Protein AF-A0A966Q1L2-F1 (afdb_monomer)

Solvent-accessible surface area (backbone atoms only — not comparable to full-atom values): 29100 Å² total; per-residue (Å²): 107,79,85,46,36,61,72,59,39,49,76,54,69,72,53,78,70,77,66,33,98,52,41,50,69,49,42,30,29,96,87,45,86,86,54,74,72,92,52,76,76,55,50,77,76,64,30,34,42,37,38,38,28,48,77,90,39,69,37,38,30,29,32,59,51,54,95,93,44,95,59,87,61,79,42,83,73,47,68,34,39,60,60,30,26,77,72,55,29,17,64,28,56,52,90,63,46,44,67,30,6,46,48,29,17,50,50,35,70,50,48,68,70,71,64,54,45,99,86,68,46,73,42,95,57,50,68,67,45,48,41,55,29,55,74,28,74,48,36,32,31,8,33,59,39,42,53,52,46,51,54,50,49,52,53,52,54,53,53,50,53,52,41,46,76,74,70,51,89,71,61,67,69,60,50,54,51,49,60,34,41,79,57,72,47,48,74,88,40,32,48,60,18,82,85,82,72,41,79,40,58,57,65,50,56,42,79,46,37,42,45,85,76,34,79,44,52,33,46,63,87,63,57,61,58,84,72,59,28,45,79,36,80,93,78,66,31,28,30,40,91,57,46,41,81,51,97,96,41,62,41,52,57,91,80,50,62,70,41,58,16,79,83,77,65,46,80,40,51,49,93,72,31,52,96,52,31,39,61,72,58,47,44,69,77,36,48,69,37,59,66,85,64,63,49,78,85,76,35,69,76,67,70,72,95,70,61,81,70,60,57,35,40,26,45,38,40,34,32,35,36,79,41,54,69,55,33,38,51,48,49,38,64,67,33,57,80,47,42,48,38,22,43,48,95,72,46,88,50,45,38,29,40,36,34,35,49,25,38,71,68,61,49,49,58,53,43,43,60,35,43,77,58,54,51,84,31,56,37,89,55,93,75,34,30,27,33,41,32,34,42,38,88,51,56,49,72,64,24,51,3,34,46,40,21,34,66,13,33,71,92,23,46,68,59,51,29,65,69,19,69,39,73,73,43,90,63,16,32,59,51,65,83,34,38,50,62,37,55,76,76,36,74,77,17,71,67,62,41,20,27,62,19,44,55,50,91,63,31,34,33,38,44,47,28,40,49,63,90,42,45,63,58,42,47,19,48,52,36,45,56,52,49,49,53,57,62,29,38,84,87,67,66,93,61,59,70,75,47,68,41,29,58,70,51,49,54,56,49,40,62,74,42,30,86,84,29,50,52,34,40,59,58,52,73,76,67,129

Radius of gyration: 39.64 Å; Cα contacts (8 Å, |Δi|>4): 897; chains: 1; bounding box: 87×63×110 Å

Foldseek 3Di:
DDQCFQVNCVVVLVDPPPLDPQKDKFFAAPVDRPDGDPDPVCRQPGTFKMFIGGNNHTAFIWGQDDPVPVDRHIGTDDGDLVVCCVVQQFVASDPLDDPSQNRRSVVCVSVPDDQADPVRHGDPCLLVNLLVQLPDSRHLGGSVNFVSVQVVLVVQVVVVVVCVVVPDDDDSVVSVQVVCVVSVNHCVQWFAAPQVRDIGGPHQWDWAQEAPVGIGIHGNPDDCVVVQWDQDPVLRHTYHPQWDDDPNHIDGVVPFDWDQQPPPRDIHGPVCDDVSHHLVVLCVQANAAEPPDDVPVPADADDDPDDQLAKWKKKKWWWAFPDASNQSNLCCVLCPRFWHWYDDPLHDHYTITIGHTDGLVVCLVSVQSCLVCPRPGTHFDPSTWMKMWIFCSNADLQLVQLLQQLQQPPLCQVVLCLLQVHHQDQQAHRHNVSHSCNCVVCVCFPDCSHCWGNNDPGTIMGTRHGHDNHSLSVSLNSLCVSLSSQLSDPPLDPDPSVLSSHVVNSLVSCCVVCVSRVSNVVSCVPPD

Mean predicted aligned error: 11.94 Å

Sequence (528 aa):
MKIFNITEFNKLNNIFRFQHPNIRQTFWTKEEPYWDSETRRDVMRNFGLSTLWYKDERMLQFYTNDEANGYKKLSIYNTNRERAKELGVVISSNYNTNANSIIDGLYHIANPPVYYNKNGSLKKGFWGQLTRRMRSNNVSQSWVTQHMFDEAIKLILTDYTNLITEGHVIDLRRHVSSVLSDLEITTQYYYYDPLTEKYHVQGNGKNVYLGALGRVRIHANTAPENYGYTYNERYQVYLQPHEFYHNHRVYNRNEVNIIECRTCGTEVVDVECVDGVCSSCVDSAYKIHSYSTRVEGMLKFKATKVKPSTVYLGCELEYETINRNRAQVDVGKLLHGHALMKSDGSIRNGFEIVTCPATLDIHLDVFKKFYDNLPPDLKIEKNVGMHVHISRKPLSQLTLGKMAEFLNRLDNKQFIHHIAGRIDNSYARMDSGRTVTFPWKNRNGGDRYNALNLNNQNTVEIRLFATPIDYKTFAMRLQFCQALVDYCQPAQNNLPLKQQTFYGSFINWVRQERYSYPELHSHLKGFN

Secondary structure (DSSP, 8-state):
-----HHHHHHTTT---S-STTEEEEEE-SS-TT-----HHHHHHH--EEEEEETTEEEEEEES--TT-SS---EEEEE-HHHHHHTTSBS--STT--HHHHHHHHHHHHS----B-TTSPBPTTHHHHHHHHHT-TTTTTBHHHHHHHHHHHHHHHHHHHHHHHTT----HHHHHHHHHHHTT--TTTEEEETTTTEEEESSSEEEEEEGGGEEEEEETT--GGGGT-EEETTTTEEE-TTEEEETTEEEETTTS-EEE-TTT--EEEGGGSBTTB-HHHHHHHS-EE-TT--GGGTS-----S--TT---EEEEEEEEESSHHHHHHHHHHHTTTTEEEE--TT-SSEEEEEEPPB-HHHHHHHHHHHHHT--TTEE--TT-EEEEEEESTT--HHHHHHHHHHHH-GGGHHHHHHHHTS---TTSB--TT--TTHHHH-TT-S-SSBSEE---SSEEEEEEEEPPSSHHHHHHHHHHHHHHHHHHSTTS--S-HHHHT-HHHHHHHHHHTTTTSHHHHHHHTT--

Nearest PDB structures (foldseek):
  2pmh-assembly1_A  TM=5.362E-01  e=1.244E+00  Sulfurisphaera tokodaii str. 7
  2efo-assembly1_A  TM=5.192E-01  e=2.237E+00  Sulfurisphaera tokodaii str. 7
  2zho-assembly2_D  TM=3.563E-01  e=2.237E+00  Thermus thermophilus
  2b56-assembly1_A  TM=3.125E-01  e=1.907E+00  Trypanosoma brucei

pLDDT: mean 89.43, std 10.48, range [46.59, 98.56]

Structure (mmCIF, N/CA/C/O backbone):
data_AF-A0A966Q1L2-F1
#
_entry.id   AF-A0A966Q1L2-F1
#
loop_
_atom_site.group_PDB
_atom_site.id
_atom_site.type_symbol
_atom_site.label_atom_id
_atom_site.label_alt_id
_atom_site.label_comp_id
_atom_site.label_asym_id
_atom_site.label_entity_id
_atom_site.label_seq_id
_atom_site.pdbx_PDB_ins_code
_atom_site.Cartn_x
_atom_site.Cartn_y
_atom_site.Cartn_z
_atom_site.occupancy
_atom_site.B_iso_or_equiv
_atom_site.auth_seq_id
_atom_site.auth_comp_id
_atom_site.auth_asym_id
_atom_site.auth_atom_id
_atom_site.pdbx_PDB_model_num
ATOM 1 N N . MET A 1 1 ? 35.680 9.271 -37.422 1.00 69.31 1 MET A N 1
ATOM 2 C CA . MET A 1 1 ? 35.101 9.198 -36.061 1.00 69.31 1 MET A CA 1
ATOM 3 C C . MET A 1 1 ? 34.587 10.538 -35.555 1.00 69.31 1 MET A C 1
ATOM 5 O O . MET A 1 1 ? 33.658 10.521 -34.755 1.00 69.31 1 MET A O 1
ATOM 9 N N . LYS A 1 2 ? 35.179 11.678 -35.964 1.00 82.56 2 LYS A N 1
ATOM 10 C CA . LYS A 1 2 ? 34.679 13.004 -35.571 1.00 82.56 2 LYS A CA 1
ATOM 11 C C . LYS A 1 2 ? 33.188 13.123 -35.884 1.00 82.56 2 LYS A C 1
ATOM 13 O O . LYS A 1 2 ? 32.735 12.581 -36.884 1.00 82.56 2 LYS A O 1
ATOM 18 N N . ILE A 1 3 ? 32.471 13.806 -35.005 1.00 90.56 3 ILE A N 1
ATOM 19 C CA . ILE A 1 3 ? 31.060 14.142 -35.178 1.00 90.56 3 ILE A CA 1
ATOM 20 C C . ILE A 1 3 ? 30.906 15.017 -36.425 1.00 90.56 3 ILE A C 1
ATOM 22 O O . ILE A 1 3 ? 31.583 16.043 -36.523 1.00 90.56 3 ILE A O 1
ATOM 26 N N . PHE A 1 4 ? 30.023 14.625 -37.343 1.00 90.75 4 PHE A N 1
ATOM 27 C CA . PHE A 1 4 ? 29.695 15.398 -38.535 1.00 90.75 4 PHE A CA 1
ATOM 28 C C . PHE A 1 4 ? 28.312 16.036 -38.367 1.00 90.75 4 PHE A C 1
ATOM 30 O O . PHE A 1 4 ? 27.281 15.441 -38.653 1.00 90.75 4 PHE A O 1
ATOM 37 N N . ASN A 1 5 ? 28.295 17.250 -37.823 1.00 89.00 5 ASN A N 1
ATOM 38 C CA . ASN A 1 5 ? 27.072 17.997 -37.527 1.00 89.00 5 ASN A CA 1
ATOM 39 C C . ASN A 1 5 ? 26.789 19.064 -38.601 1.00 89.00 5 ASN A C 1
ATOM 41 O O . ASN A 1 5 ? 27.564 19.244 -39.541 1.00 89.00 5 ASN A O 1
ATOM 45 N N . ILE A 1 6 ? 25.704 19.823 -38.432 1.00 86.75 6 ILE A N 1
ATOM 46 C CA . ILE A 1 6 ? 25.326 20.925 -39.329 1.00 86.75 6 ILE A CA 1
ATOM 47 C C . ILE A 1 6 ? 26.457 21.950 -39.489 1.00 86.75 6 ILE A C 1
ATOM 49 O O . ILE A 1 6 ? 26.658 22.464 -40.582 1.00 86.75 6 ILE A O 1
ATOM 53 N N . THR A 1 7 ? 27.236 22.238 -38.444 1.00 86.50 7 THR A N 1
ATOM 54 C CA . THR A 1 7 ? 28.361 23.180 -38.541 1.00 86.50 7 THR A CA 1
ATOM 55 C C . THR A 1 7 ? 29.449 22.671 -39.487 1.00 86.50 7 THR A C 1
ATOM 57 O O . THR A 1 7 ? 29.971 23.448 -40.283 1.00 86.50 7 THR A O 1
ATOM 60 N N . GLU A 1 8 ? 29.782 21.380 -39.442 1.00 86.81 8 GLU A N 1
ATOM 61 C CA . GLU A 1 8 ? 30.721 20.777 -40.399 1.00 86.81 8 GLU A CA 1
ATOM 62 C C . GLU A 1 8 ? 30.124 20.711 -41.809 1.00 86.81 8 GLU A C 1
ATOM 64 O O . GLU A 1 8 ? 30.814 20.991 -42.788 1.00 86.81 8 GLU A O 1
ATOM 69 N N . PHE A 1 9 ? 28.824 20.442 -41.917 1.00 84.38 9 PHE A N 1
ATOM 70 C CA . PHE A 1 9 ? 28.113 20.461 -43.190 1.00 84.38 9 PHE A CA 1
ATOM 71 C C . PHE A 1 9 ? 28.079 21.864 -43.834 1.00 84.38 9 PHE A C 1
ATOM 73 O O . PHE A 1 9 ? 28.321 22.002 -45.035 1.00 84.38 9 PHE A O 1
ATOM 80 N N . ASN A 1 10 ? 27.923 22.923 -43.031 1.00 80.50 10 ASN A N 1
ATOM 81 C CA . ASN A 1 10 ? 27.996 24.319 -43.475 1.00 80.50 10 ASN A CA 1
ATOM 82 C C . ASN A 1 10 ? 29.370 24.671 -44.063 1.00 80.50 10 ASN A C 1
ATOM 84 O O . ASN A 1 10 ? 29.445 25.406 -45.048 1.00 80.50 10 ASN A O 1
ATOM 88 N N . LYS A 1 11 ? 30.469 24.124 -43.520 1.00 81.06 11 LYS A N 1
ATOM 89 C CA . LYS A 1 11 ? 31.819 24.326 -44.087 1.00 81.06 11 LYS A CA 1
ATOM 90 C C . LYS A 1 11 ? 31.956 23.720 -45.484 1.00 81.06 11 LYS A C 1
ATOM 92 O O . LYS A 1 11 ? 32.723 24.225 -46.302 1.00 81.06 11 LYS A O 1
ATOM 97 N N . LEU A 1 12 ? 31.171 22.685 -45.786 1.00 76.00 12 LEU A N 1
ATOM 98 C CA . LEU A 1 12 ? 31.044 22.113 -47.128 1.00 76.00 12 LEU A CA 1
ATOM 99 C C . LEU A 1 12 ? 30.038 22.871 -48.007 1.00 76.00 12 LEU A C 1
ATOM 101 O O . LEU A 1 12 ? 29.676 22.401 -49.081 1.00 76.00 12 LEU A O 1
ATOM 105 N N . ASN A 1 13 ? 29.631 24.076 -47.598 1.00 73.44 13 ASN A N 1
ATOM 106 C CA . ASN A 1 13 ? 28.651 24.917 -48.285 1.00 73.44 13 ASN A CA 1
ATOM 107 C C . ASN A 1 13 ? 27.290 24.232 -48.444 1.00 73.44 13 ASN A C 1
ATOM 109 O O . ASN A 1 13 ? 26.608 24.475 -49.434 1.00 73.44 13 ASN A O 1
ATOM 113 N N . ASN A 1 14 ? 26.902 23.386 -47.483 1.00 75.06 14 ASN A N 1
ATOM 114 C CA . ASN A 1 14 ? 25.623 22.670 -47.478 1.00 75.06 14 ASN A CA 1
ATOM 115 C C . ASN A 1 14 ? 25.434 21.724 -48.669 1.00 75.06 14 ASN A C 1
ATOM 117 O O . ASN A 1 14 ? 24.301 21.438 -49.054 1.00 75.06 14 ASN A O 1
ATOM 121 N N . ILE A 1 15 ? 26.535 21.254 -49.264 1.00 73.81 15 ILE A N 1
ATOM 122 C CA . ILE A 1 15 ? 26.509 20.327 -50.393 1.00 73.81 15 ILE A CA 1
ATOM 123 C C . ILE A 1 15 ? 27.135 19.009 -49.960 1.00 73.81 15 ILE A C 1
ATOM 125 O O . ILE A 1 15 ? 28.341 18.896 -49.726 1.00 73.81 15 ILE A O 1
ATOM 129 N N . PHE A 1 16 ? 26.289 17.993 -49.902 1.00 67.62 16 PHE A N 1
ATOM 130 C CA . PHE A 1 16 ? 26.634 16.610 -49.640 1.00 67.62 16 PHE A CA 1
ATOM 131 C C . PHE A 1 16 ? 27.072 15.983 -50.970 1.00 67.62 16 PHE A C 1
ATOM 133 O O . PHE A 1 16 ? 26.329 15.233 -51.591 1.00 67.62 16 PHE A O 1
ATOM 140 N N . ARG A 1 17 ? 28.229 16.392 -51.513 1.00 59.03 17 ARG A N 1
ATOM 141 C CA . ARG A 1 17 ? 28.694 15.888 -52.822 1.00 59.03 17 ARG A CA 1
ATOM 142 C C . ARG A 1 17 ? 28.673 14.353 -52.834 1.00 59.03 17 ARG A C 1
ATOM 144 O O . ARG A 1 17 ? 29.107 13.746 -51.861 1.00 59.03 17 ARG A O 1
ATOM 151 N N . PHE A 1 18 ? 28.185 13.782 -53.937 1.00 55.62 18 PHE A N 1
ATOM 152 C CA . PHE A 1 18 ? 27.913 12.371 -54.259 1.00 55.62 18 PHE A CA 1
ATOM 153 C C . PHE A 1 18 ? 28.999 11.344 -53.861 1.00 55.62 18 PHE A C 1
ATOM 155 O O . PHE A 1 18 ? 29.626 10.715 -54.706 1.00 55.62 18 PHE A O 1
ATOM 162 N N . GLN A 1 19 ? 29.239 11.149 -52.566 1.00 59.06 19 GLN A N 1
ATOM 163 C CA . GLN A 1 19 ? 30.203 10.170 -52.046 1.00 59.06 19 GLN A CA 1
ATOM 164 C C . GLN A 1 19 ? 29.604 8.764 -51.889 1.00 59.06 19 GLN A C 1
ATOM 166 O O . GLN A 1 19 ? 30.304 7.842 -51.486 1.00 59.06 19 GLN A O 1
ATOM 171 N N . HIS A 1 20 ? 28.316 8.586 -52.192 1.00 74.06 20 HIS A N 1
ATOM 172 C CA . HIS A 1 20 ? 27.625 7.307 -52.078 1.00 74.06 20 HIS A CA 1
ATOM 173 C C . HIS A 1 20 ? 26.504 7.215 -53.127 1.00 74.06 20 HIS A C 1
ATOM 175 O O . HIS A 1 20 ? 25.714 8.155 -53.216 1.00 74.06 20 HIS A O 1
ATOM 181 N N . PRO A 1 21 ? 26.369 6.100 -53.874 1.00 80.31 21 PRO A N 1
ATOM 182 C CA . PRO A 1 21 ? 25.425 5.987 -54.996 1.00 80.31 21 PRO A CA 1
ATOM 183 C C . PRO A 1 21 ? 23.960 6.185 -54.586 1.00 80.31 21 PRO A C 1
ATOM 185 O O . PRO A 1 21 ? 23.160 6.694 -55.357 1.00 80.31 21 PRO A O 1
ATOM 188 N N . ASN A 1 22 ? 23.621 5.839 -53.341 1.00 86.12 22 ASN A N 1
ATOM 189 C CA . ASN A 1 22 ? 22.255 5.966 -52.822 1.00 86.12 22 ASN A CA 1
ATOM 190 C C . ASN A 1 22 ? 21.979 7.284 -52.086 1.00 86.12 22 ASN A C 1
ATOM 192 O O . ASN A 1 22 ? 20.908 7.403 -51.498 1.00 86.12 22 ASN A O 1
ATOM 196 N N . ILE A 1 23 ? 22.930 8.225 -52.029 1.00 87.44 23 ILE A N 1
ATOM 197 C CA . ILE A 1 23 ? 22.714 9.542 -51.413 1.00 87.44 23 ILE A CA 1
ATOM 198 C C . ILE A 1 23 ? 22.719 10.589 -52.520 1.00 87.44 23 ILE A C 1
ATOM 200 O O . ILE A 1 23 ? 23.735 10.789 -53.183 1.00 87.44 23 ILE A O 1
ATOM 204 N N . ARG A 1 24 ? 21.595 11.290 -52.683 1.00 86.12 24 ARG A N 1
ATOM 205 C CA . ARG A 1 24 ? 21.478 12.418 -53.616 1.00 86.12 24 ARG A CA 1
ATOM 206 C C . ARG A 1 24 ? 20.926 13.648 -52.914 1.00 86.12 24 ARG A C 1
ATOM 208 O O . ARG A 1 24 ? 20.203 13.545 -51.922 1.00 86.12 24 ARG A O 1
ATOM 215 N N . GLN A 1 25 ? 21.267 14.814 -53.443 1.00 84.25 25 GLN A N 1
ATOM 216 C CA . GLN A 1 25 ? 20.777 16.101 -52.973 1.00 84.25 25 GLN A CA 1
ATOM 217 C C . GLN A 1 25 ? 20.158 16.846 -54.150 1.00 84.25 25 GLN A C 1
ATOM 219 O O . GLN A 1 25 ? 20.815 16.982 -55.173 1.00 84.25 25 GLN A O 1
ATOM 224 N N . THR A 1 26 ? 18.921 17.312 -53.990 1.00 81.50 26 THR A N 1
ATOM 225 C CA . THR A 1 26 ? 18.193 18.087 -55.012 1.00 81.50 26 THR A CA 1
ATOM 226 C C . THR A 1 26 ? 17.927 19.499 -54.519 1.00 81.50 26 THR A C 1
ATOM 228 O O . THR A 1 26 ? 17.710 19.688 -53.311 1.00 81.50 26 THR A O 1
ATOM 231 N N . PHE A 1 27 ? 17.836 20.456 -55.434 1.00 77.75 27 PHE A N 1
ATOM 232 C CA . PHE A 1 27 ? 17.667 21.874 -55.116 1.00 77.75 27 PHE A CA 1
ATOM 233 C C . PHE A 1 27 ? 16.393 22.434 -55.755 1.00 77.75 27 PHE A C 1
ATOM 235 O O . PHE A 1 27 ? 16.114 22.151 -56.909 1.00 77.75 27 PHE A O 1
ATOM 242 N N . TRP A 1 28 ? 15.632 23.241 -55.008 1.00 71.69 28 TRP A N 1
ATOM 243 C CA . TRP A 1 28 ? 14.363 23.827 -55.457 1.00 71.69 28 TRP A CA 1
ATOM 244 C C . TRP A 1 28 ? 14.375 25.356 -55.309 1.00 71.69 28 TRP A C 1
ATOM 246 O O . TRP A 1 28 ? 14.800 25.884 -54.269 1.00 71.69 28 TRP A O 1
ATOM 256 N N . THR A 1 29 ? 13.875 26.073 -56.320 1.00 67.50 29 THR A N 1
ATOM 257 C CA . THR A 1 29 ? 13.586 27.519 -56.256 1.00 67.50 29 THR A CA 1
ATOM 258 C C . THR A 1 29 ? 12.075 27.746 -56.082 1.00 67.50 29 THR A C 1
ATOM 260 O O . THR A 1 29 ? 11.270 26.857 -56.359 1.00 67.50 29 THR A O 1
ATOM 263 N N . LYS A 1 30 ? 11.665 28.931 -55.601 1.00 57.34 30 LYS A N 1
ATOM 264 C CA . LYS A 1 30 ? 10.237 29.316 -55.573 1.00 57.34 30 LYS A CA 1
ATOM 265 C C . LYS A 1 30 ? 9.683 29.622 -56.975 1.00 57.34 30 LYS A C 1
ATOM 267 O O . LYS A 1 30 ? 8.470 29.615 -57.148 1.00 57.34 30 LYS A O 1
ATOM 272 N N . GLU A 1 31 ? 10.559 29.898 -57.939 1.00 58.06 31 GLU A N 1
ATOM 273 C CA . GLU A 1 31 ? 10.220 30.382 -59.284 1.00 58.06 31 GLU A CA 1
ATOM 274 C C . GLU A 1 31 ? 10.178 29.247 -60.326 1.00 58.06 31 GLU A C 1
ATOM 276 O O . GLU A 1 31 ? 9.430 29.330 -61.294 1.00 58.06 31 GLU A O 1
ATOM 281 N N . GLU A 1 32 ? 10.904 28.148 -60.098 1.00 61.09 32 GLU A N 1
ATOM 282 C CA . GLU A 1 32 ? 11.024 27.000 -61.006 1.00 61.09 32 GLU A CA 1
ATOM 283 C C . GLU A 1 32 ? 10.953 25.668 -60.230 1.00 61.09 32 GLU A C 1
ATOM 285 O O . GLU A 1 32 ? 11.974 25.059 -59.901 1.00 61.09 32 GLU A O 1
ATOM 290 N N . PRO A 1 33 ? 9.744 25.164 -59.931 1.00 55.19 33 PRO A N 1
ATOM 291 C CA . PRO A 1 33 ? 9.559 23.956 -59.126 1.00 55.19 33 PRO A CA 1
ATOM 292 C C . PRO A 1 33 ? 9.848 22.644 -59.877 1.00 55.19 33 PRO A C 1
ATOM 294 O O . PRO A 1 33 ? 9.617 21.581 -59.323 1.00 55.19 33 PRO A O 1
ATOM 297 N N . TYR A 1 34 ? 10.321 22.674 -61.126 1.00 54.97 34 TYR A N 1
ATOM 298 C CA . TYR A 1 34 ? 10.543 21.465 -61.939 1.00 54.97 34 TYR A CA 1
ATOM 299 C C . TYR A 1 34 ? 12.004 21.257 -62.359 1.00 54.97 34 TYR A C 1
ATOM 301 O O . TYR A 1 34 ? 12.286 20.326 -63.112 1.00 54.97 34 TYR A O 1
ATOM 309 N N . TRP A 1 35 ? 12.927 22.106 -61.899 1.00 55.50 35 TRP A N 1
ATOM 310 C CA . TRP A 1 35 ? 14.318 22.107 -62.352 1.00 55.50 35 TRP A CA 1
ATOM 311 C C . TRP A 1 35 ? 15.287 21.729 -61.228 1.00 55.50 35 TRP A C 1
ATOM 313 O O . TRP A 1 35 ? 15.354 22.409 -60.206 1.00 55.50 35 TRP A O 1
ATOM 323 N N . ASP A 1 36 ? 16.055 20.656 -61.436 1.00 59.88 36 ASP A N 1
ATOM 324 C CA . ASP A 1 36 ? 17.166 20.261 -60.562 1.00 59.88 36 ASP A CA 1
ATOM 325 C C . ASP A 1 36 ? 18.477 20.792 -61.162 1.00 59.88 36 ASP A C 1
ATOM 327 O O . ASP A 1 36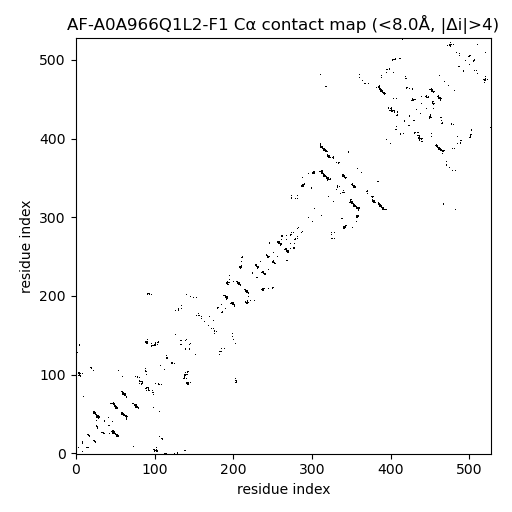 ? 18.785 20.544 -62.327 1.00 59.88 36 ASP A O 1
ATOM 331 N N . SER A 1 37 ? 19.237 21.571 -60.390 1.00 57.66 37 SER A N 1
ATOM 332 C CA . SER A 1 37 ? 20.495 22.182 -60.842 1.00 57.66 37 SER A CA 1
ATOM 333 C C . SER A 1 37 ? 21.702 21.402 -60.323 1.00 57.66 37 SER A C 1
ATOM 335 O O . SER A 1 37 ? 21.863 21.206 -59.119 1.00 57.66 37 SER A O 1
ATOM 337 N N . GLU A 1 38 ? 22.608 21.017 -61.227 1.00 52.78 38 GLU A N 1
ATOM 338 C CA . GLU A 1 38 ? 23.836 20.278 -60.892 1.00 52.78 38 GLU A CA 1
ATOM 339 C C . GLU A 1 38 ? 25.039 21.192 -60.551 1.00 52.78 38 GLU A C 1
ATOM 341 O O . GLU A 1 38 ? 26.095 20.724 -60.107 1.00 52.78 38 GLU A O 1
ATOM 346 N N . THR A 1 39 ? 24.918 22.515 -60.724 1.00 55.06 39 THR A N 1
ATOM 347 C CA . THR A 1 39 ? 26.038 23.468 -60.650 1.00 55.06 39 THR A CA 1
ATOM 348 C C . THR A 1 39 ? 26.017 24.326 -59.380 1.00 55.06 39 THR A C 1
ATOM 350 O O . THR A 1 39 ? 25.200 25.222 -59.185 1.00 55.06 39 THR A O 1
ATOM 353 N N . ARG A 1 40 ? 27.037 24.138 -58.523 1.00 52.25 40 ARG A N 1
ATOM 354 C CA . ARG A 1 40 ? 27.232 24.847 -57.231 1.00 52.25 40 ARG A CA 1
ATOM 355 C C . ARG A 1 40 ? 27.065 26.374 -57.295 1.00 52.25 40 ARG A C 1
ATOM 357 O O . ARG A 1 40 ? 26.715 26.981 -56.287 1.00 52.25 40 ARG A O 1
ATOM 364 N N . ARG A 1 41 ? 27.397 27.006 -58.424 1.00 55.94 41 ARG A N 1
ATOM 365 C CA . ARG A 1 41 ? 27.392 28.470 -58.565 1.00 55.94 41 ARG A CA 1
ATOM 366 C C . ARG A 1 41 ? 25.967 29.040 -58.632 1.00 55.94 41 ARG A C 1
ATOM 368 O O . ARG A 1 41 ? 25.744 30.108 -58.067 1.00 55.94 41 ARG A O 1
ATOM 375 N N . ASP A 1 42 ? 25.031 28.300 -59.225 1.00 54.75 42 ASP A N 1
ATOM 376 C CA . ASP A 1 42 ? 23.632 28.714 -59.411 1.00 54.75 42 ASP A CA 1
ATOM 377 C C . ASP A 1 42 ? 22.800 28.442 -58.148 1.00 54.75 42 ASP A C 1
ATOM 379 O O . ASP A 1 42 ? 22.049 29.306 -57.691 1.00 54.75 42 ASP A O 1
ATOM 383 N N . VAL A 1 43 ? 23.063 27.306 -57.486 1.00 55.28 43 VAL A N 1
ATOM 384 C CA . VAL A 1 43 ? 22.476 26.915 -56.189 1.00 55.28 43 VAL A CA 1
ATOM 385 C C . VAL A 1 43 ? 22.663 27.985 -55.107 1.00 55.28 43 VAL A C 1
ATOM 387 O O . VAL A 1 43 ? 21.747 28.269 -54.341 1.00 55.28 43 VAL A O 1
ATOM 390 N N . MET A 1 44 ? 23.839 28.619 -55.048 1.00 53.09 44 MET A N 1
ATOM 391 C CA . MET A 1 44 ? 24.144 29.623 -54.019 1.00 53.09 44 MET A CA 1
ATOM 392 C C . MET A 1 44 ? 23.461 30.981 -54.238 1.00 53.09 44 MET A C 1
ATOM 394 O O . MET A 1 44 ? 23.481 31.795 -53.317 1.00 53.09 44 MET A O 1
ATOM 398 N N . ARG A 1 45 ? 22.913 31.252 -55.431 1.00 53.84 45 ARG A N 1
ATOM 399 C CA . ARG A 1 45 ? 22.262 32.532 -55.761 1.00 53.84 45 ARG A CA 1
ATOM 400 C C . ARG A 1 45 ? 20.738 32.424 -55.819 1.00 53.84 45 ARG A C 1
ATOM 402 O O . ARG A 1 45 ? 20.084 33.323 -55.308 1.00 53.84 45 ARG A O 1
ATOM 409 N N . ASN A 1 46 ? 20.197 31.321 -56.346 1.00 53.38 46 ASN A N 1
ATOM 410 C CA . ASN A 1 46 ? 18.789 31.267 -56.770 1.00 53.38 46 ASN A CA 1
ATOM 411 C C . ASN A 1 46 ? 17.924 30.220 -56.032 1.00 53.38 46 ASN A C 1
ATOM 413 O O . ASN A 1 46 ? 16.704 30.235 -56.169 1.00 53.38 46 ASN A O 1
ATOM 417 N N . PHE A 1 47 ? 18.513 29.301 -55.253 1.00 58.38 47 PHE A N 1
ATOM 418 C CA . PHE A 1 47 ? 17.792 28.143 -54.701 1.00 58.38 47 PHE A CA 1
ATOM 419 C C . PHE A 1 47 ? 17.508 28.275 -53.201 1.00 58.38 47 PHE A C 1
ATOM 421 O O . PHE A 1 47 ? 18.407 28.496 -52.385 1.00 58.38 47 PHE A O 1
ATOM 428 N N . GLY A 1 48 ? 16.229 28.110 -52.849 1.00 69.25 48 GLY A N 1
ATOM 429 C CA . GLY A 1 48 ? 15.713 28.287 -51.496 1.00 69.25 48 GLY A CA 1
ATOM 430 C C . GLY A 1 48 ? 15.768 27.000 -50.682 1.00 69.25 48 GLY A C 1
ATOM 431 O O . GLY A 1 48 ? 16.302 27.020 -49.579 1.00 69.25 48 GLY A O 1
ATOM 432 N N . LEU A 1 49 ? 15.271 25.878 -51.216 1.00 79.38 49 LEU A N 1
ATOM 433 C CA . LEU A 1 49 ? 15.074 24.627 -50.472 1.00 79.38 49 LEU A CA 1
ATOM 434 C C . LEU A 1 49 ? 15.950 23.493 -51.021 1.00 79.38 49 LEU A C 1
ATOM 436 O O . LEU A 1 49 ? 15.842 23.099 -52.177 1.00 79.38 49 LEU A O 1
ATOM 440 N N . SER A 1 50 ? 16.786 22.917 -50.164 1.00 84.06 50 SER A N 1
ATOM 441 C CA . SER A 1 50 ? 17.581 21.720 -50.443 1.00 84.06 50 SER A CA 1
ATOM 442 C C . SER A 1 50 ? 16.935 20.490 -49.819 1.00 84.06 50 SER A C 1
ATOM 444 O O . SER A 1 50 ? 16.457 20.551 -48.686 1.00 84.06 50 SER A O 1
ATOM 446 N N . THR A 1 51 ? 16.967 19.358 -50.524 1.00 87.62 51 THR A N 1
ATOM 447 C CA . THR A 1 51 ? 16.474 18.069 -50.016 1.00 87.62 51 THR A CA 1
ATOM 448 C C . THR A 1 51 ? 17.555 16.997 -50.116 1.00 87.62 51 THR A C 1
ATOM 450 O O . THR A 1 51 ? 18.085 16.764 -51.198 1.00 87.62 51 THR A O 1
ATOM 453 N N . LEU A 1 52 ? 17.860 16.331 -49.000 1.00 89.31 52 LEU A N 1
ATOM 454 C CA . LEU A 1 52 ? 18.694 15.130 -48.946 1.00 89.31 52 LEU A CA 1
ATOM 455 C C . LEU A 1 52 ? 17.825 13.880 -49.039 1.00 89.31 52 LEU A C 1
ATOM 457 O O . LEU A 1 52 ? 16.860 13.723 -48.283 1.00 89.31 52 LEU A O 1
ATOM 461 N N . TRP A 1 53 ? 18.233 12.976 -49.919 1.00 90.88 53 TRP A N 1
ATOM 462 C CA . TRP A 1 53 ? 17.589 11.697 -50.182 1.00 90.88 53 TRP A CA 1
ATOM 463 C C . TRP A 1 53 ? 18.544 10.552 -49.856 1.00 90.88 53 TRP A C 1
ATOM 465 O O . TRP A 1 53 ? 19.748 10.654 -50.105 1.00 90.88 53 TRP A O 1
ATOM 475 N N . TYR A 1 54 ? 18.004 9.451 -49.339 1.00 92.88 54 TYR A N 1
ATOM 476 C CA . TYR A 1 54 ? 18.728 8.194 -49.176 1.00 92.88 54 TYR A CA 1
ATOM 477 C C . TYR A 1 54 ? 17.860 7.038 -49.659 1.00 92.88 54 TYR A C 1
ATOM 479 O O . TYR A 1 54 ? 16.752 6.880 -49.159 1.00 92.88 54 TYR A O 1
ATOM 487 N N . LYS A 1 55 ? 18.351 6.248 -50.626 1.00 92.69 55 LYS A N 1
ATOM 488 C CA . LYS A 1 55 ? 17.574 5.172 -51.285 1.00 92.69 55 LYS A CA 1
ATOM 489 C C . LYS A 1 55 ? 16.204 5.670 -51.779 1.00 92.69 55 LYS A C 1
ATOM 491 O O . LYS A 1 55 ? 15.178 5.070 -51.489 1.00 92.69 55 LYS A O 1
ATOM 496 N N . ASP A 1 56 ? 16.218 6.829 -52.437 1.00 89.88 56 ASP A N 1
ATOM 497 C CA . ASP A 1 56 ? 15.041 7.540 -52.964 1.00 89.88 56 ASP A CA 1
ATOM 498 C C . ASP A 1 56 ? 13.980 7.969 -51.944 1.00 89.88 56 ASP A C 1
ATOM 500 O O . ASP A 1 56 ? 12.946 8.523 -52.306 1.00 89.88 56 ASP A O 1
ATOM 504 N N . GLU A 1 57 ? 14.288 7.856 -50.656 1.00 93.69 57 GLU A N 1
ATOM 505 C CA . GLU A 1 57 ? 13.449 8.348 -49.575 1.00 93.69 57 GLU A CA 1
ATOM 506 C C . GLU A 1 57 ? 13.967 9.691 -49.059 1.00 93.69 57 GLU A C 1
ATOM 508 O O . GLU A 1 57 ? 15.164 9.889 -48.819 1.00 93.69 57 GLU A O 1
ATOM 513 N N . ARG A 1 58 ? 13.055 10.643 -48.862 1.00 93.25 58 ARG A N 1
ATOM 514 C CA . ARG A 1 58 ? 13.392 11.980 -48.361 1.00 93.25 58 ARG A CA 1
ATOM 515 C C . ARG A 1 58 ? 13.839 11.890 -46.908 1.00 93.25 58 ARG A C 1
ATOM 517 O O . ARG A 1 58 ? 13.023 11.529 -46.066 1.00 93.25 58 ARG A O 1
ATOM 524 N N . MET A 1 59 ? 15.068 12.299 -46.598 1.00 94.19 59 MET A N 1
ATOM 525 C CA . MET A 1 59 ? 15.624 12.281 -45.238 1.00 94.19 59 MET A CA 1
ATOM 526 C C . MET A 1 59 ? 15.504 13.634 -44.536 1.00 94.19 59 MET A C 1
ATOM 528 O O . MET A 1 59 ? 15.061 13.719 -43.388 1.00 94.19 59 MET A O 1
ATOM 532 N N . LEU A 1 60 ? 15.910 14.704 -45.218 1.00 92.19 60 LEU A N 1
ATOM 533 C CA . LEU A 1 60 ? 16.031 16.033 -44.628 1.00 92.19 60 LEU A CA 1
ATOM 534 C C . LEU A 1 60 ? 15.791 17.116 -45.678 1.00 92.19 60 LEU A C 1
ATOM 536 O O . LEU A 1 60 ? 16.288 17.012 -46.793 1.00 92.19 60 LEU A O 1
ATOM 540 N N . GLN A 1 61 ? 15.092 18.179 -45.294 1.00 90.00 61 GLN A N 1
ATOM 541 C CA . GLN A 1 61 ? 14.951 19.403 -46.072 1.00 90.00 61 GLN A CA 1
ATOM 542 C C . GLN A 1 61 ? 15.434 20.606 -45.269 1.00 90.00 61 GLN A C 1
ATOM 544 O O . GLN A 1 61 ? 15.157 20.711 -44.070 1.00 90.00 61 GLN A O 1
ATOM 549 N N . PHE A 1 62 ? 16.137 21.525 -45.920 1.00 86.94 62 PHE A N 1
ATOM 550 C CA . PHE A 1 62 ? 16.662 22.734 -45.290 1.00 86.94 62 PHE A CA 1
ATOM 551 C C . PHE A 1 62 ? 16.819 23.874 -46.290 1.00 86.94 62 PHE A C 1
ATOM 553 O O . PHE A 1 62 ? 17.033 23.641 -47.477 1.00 86.94 62 PHE A O 1
ATOM 560 N N . TYR A 1 63 ? 16.754 25.105 -45.794 1.00 80.00 63 TYR A N 1
ATOM 561 C CA . TYR A 1 63 ? 16.999 26.299 -46.588 1.00 80.00 63 TYR A CA 1
ATOM 562 C C . TYR A 1 63 ? 18.477 26.685 -46.570 1.00 80.00 63 TYR A C 1
ATOM 564 O O . TYR A 1 63 ? 19.130 26.633 -45.522 1.00 80.00 63 TYR A O 1
ATOM 572 N N . THR A 1 64 ? 18.998 27.066 -47.737 1.00 69.25 64 THR A N 1
ATOM 573 C CA . THR A 1 64 ? 20.401 27.476 -47.940 1.00 69.25 64 THR A CA 1
ATOM 574 C C . THR A 1 64 ? 20.572 28.974 -48.185 1.00 69.25 64 THR A C 1
ATOM 576 O O . THR A 1 64 ? 21.670 29.484 -47.957 1.00 69.25 64 THR A O 1
ATOM 579 N N . ASN A 1 65 ? 19.508 29.667 -48.608 1.00 63.16 65 ASN A N 1
ATOM 580 C CA . ASN A 1 65 ? 19.461 31.109 -48.849 1.00 63.16 65 ASN A CA 1
ATOM 581 C C . ASN A 1 65 ? 18.023 31.618 -48.607 1.00 63.16 65 ASN A C 1
ATOM 583 O O . ASN A 1 65 ? 17.106 31.199 -49.309 1.00 63.16 65 ASN A O 1
ATOM 587 N N . ASP A 1 66 ? 17.817 32.464 -47.597 1.00 53.75 66 ASP A N 1
ATOM 588 C CA . ASP A 1 66 ? 16.541 33.137 -47.309 1.00 53.75 66 ASP A CA 1
ATOM 589 C C . ASP A 1 66 ? 16.826 34.643 -47.231 1.00 53.75 66 ASP A C 1
ATOM 591 O O . ASP A 1 66 ? 17.794 35.046 -46.582 1.00 53.75 66 ASP A O 1
ATOM 595 N N . GLU A 1 67 ? 16.016 35.465 -47.904 1.00 47.06 67 GLU A N 1
ATOM 596 C CA . GLU A 1 67 ? 16.173 36.926 -47.986 1.00 47.06 67 GLU A CA 1
ATOM 597 C C . GLU A 1 67 ? 16.166 37.598 -46.604 1.00 47.06 67 GLU A C 1
ATOM 599 O O . GLU A 1 67 ? 16.803 38.632 -46.412 1.00 47.06 67 GLU A O 1
ATOM 604 N N . ALA A 1 68 ? 15.528 36.978 -45.605 1.00 46.59 68 ALA A N 1
ATOM 605 C CA . ALA A 1 68 ? 15.535 37.456 -44.222 1.00 46.59 68 ALA A CA 1
ATOM 606 C C . ALA A 1 68 ? 16.847 37.164 -43.457 1.00 46.59 68 ALA A C 1
ATOM 608 O O . ALA A 1 68 ? 17.020 37.615 -42.324 1.00 46.59 68 ALA A O 1
ATOM 609 N N . ASN A 1 69 ? 17.771 36.390 -44.034 1.00 52.69 69 ASN A N 1
ATOM 610 C CA . ASN A 1 69 ? 18.881 35.760 -43.320 1.00 52.69 69 ASN A CA 1
ATOM 611 C C . ASN A 1 69 ? 20.227 36.105 -43.976 1.00 52.69 69 ASN A C 1
ATOM 613 O O . ASN A 1 69 ? 20.935 35.236 -44.483 1.00 52.69 69 ASN A O 1
ATOM 617 N N . GLY A 1 70 ? 20.609 37.389 -43.915 1.00 48.56 70 GLY A N 1
ATOM 618 C CA . GLY A 1 70 ? 21.841 37.974 -44.485 1.00 48.56 70 GLY A CA 1
ATOM 619 C C . GLY A 1 70 ? 23.183 37.318 -44.098 1.00 48.56 70 GLY A C 1
ATOM 620 O O . GLY A 1 70 ? 24.242 37.773 -44.526 1.00 48.56 70 GLY A O 1
ATOM 621 N N . TYR A 1 71 ? 23.161 36.217 -43.344 1.00 50.12 71 TYR A N 1
ATOM 622 C CA . TYR A 1 71 ? 24.273 35.298 -43.145 1.00 50.12 71 TYR A CA 1
ATOM 623 C C . TYR A 1 71 ? 23.832 33.876 -43.513 1.00 50.12 71 TYR A C 1
ATOM 625 O O . TYR A 1 71 ? 22.886 33.355 -42.934 1.00 50.12 71 TYR A O 1
ATOM 633 N N . LYS A 1 72 ? 24.568 33.250 -44.443 1.00 55.72 72 LYS A N 1
ATOM 634 C CA . LYS A 1 72 ? 24.418 31.907 -45.053 1.00 55.72 72 LYS A CA 1
ATOM 635 C C . LYS A 1 72 ? 24.293 30.734 -44.051 1.00 55.72 72 LYS A C 1
ATOM 637 O O . LYS A 1 72 ? 25.131 29.830 -44.035 1.00 55.72 72 LYS A O 1
ATOM 642 N N . LYS A 1 73 ? 23.295 30.747 -43.170 1.00 60.97 73 LYS A N 1
ATOM 643 C CA . LYS A 1 73 ? 23.087 29.771 -42.096 1.00 60.97 73 LYS A CA 1
ATOM 644 C C . LYS A 1 73 ? 21.974 28.806 -42.494 1.00 60.97 73 LYS A C 1
ATOM 646 O O . LYS A 1 73 ? 20.857 29.220 -42.778 1.00 60.97 73 LYS A O 1
ATOM 651 N N . LEU A 1 74 ? 22.294 27.514 -42.487 1.00 72.75 74 LEU A N 1
ATOM 652 C CA . LEU A 1 74 ? 21.353 26.438 -42.787 1.00 72.75 74 LEU A CA 1
ATOM 653 C C . LEU A 1 74 ? 20.189 26.432 -41.784 1.00 72.75 74 LEU A C 1
ATOM 655 O O . LEU A 1 74 ? 20.414 26.341 -40.574 1.00 72.75 74 LEU A O 1
ATOM 659 N N . SER A 1 75 ? 18.956 26.499 -42.297 1.00 81.38 75 SER A N 1
ATOM 660 C CA . SER A 1 75 ? 17.719 26.419 -41.508 1.00 81.38 75 SER A CA 1
ATOM 661 C C . SER A 1 75 ? 16.958 25.138 -41.838 1.00 81.38 75 SER A C 1
ATOM 663 O O . SER A 1 75 ? 16.660 24.875 -43.000 1.00 81.38 75 SER A O 1
ATOM 665 N N . ILE A 1 76 ? 16.655 24.317 -40.832 1.00 87.56 76 ILE A N 1
ATOM 666 C CA . ILE A 1 76 ? 15.977 23.029 -41.026 1.00 87.56 76 ILE A CA 1
ATOM 667 C C . ILE A 1 76 ? 14.494 23.258 -41.313 1.00 87.56 76 ILE A C 1
ATOM 669 O O . ILE A 1 76 ? 13.785 23.803 -40.474 1.00 87.56 76 ILE A O 1
ATOM 673 N N . TYR A 1 77 ? 14.028 22.796 -42.474 1.00 86.50 77 TYR A N 1
ATOM 674 C CA . TYR A 1 77 ? 12.618 22.849 -42.855 1.00 86.50 77 TYR A CA 1
ATOM 675 C C . TYR A 1 77 ? 11.858 21.610 -42.382 1.00 86.50 77 TYR A C 1
ATOM 677 O O . TYR A 1 77 ? 10.804 21.722 -41.766 1.00 86.50 77 TYR A O 1
ATOM 685 N N . ASN A 1 78 ? 12.389 20.416 -42.664 1.00 89.56 78 ASN A N 1
ATOM 686 C CA . ASN A 1 78 ? 11.710 19.161 -42.346 1.00 89.56 78 ASN A CA 1
ATOM 687 C C . ASN A 1 78 ? 12.709 18.009 -42.172 1.00 89.56 78 ASN A C 1
ATOM 689 O O . ASN A 1 78 ? 13.691 17.926 -42.902 1.00 89.56 78 ASN A O 1
ATOM 693 N N . THR A 1 79 ? 12.442 17.093 -41.240 1.00 93.12 79 THR A N 1
ATOM 694 C CA . THR A 1 79 ? 13.200 15.851 -41.019 1.00 93.12 79 THR A CA 1
ATOM 695 C C . THR A 1 79 ? 12.265 14.650 -41.087 1.00 93.12 79 THR A C 1
ATOM 697 O O . THR A 1 79 ? 11.282 14.611 -40.349 1.00 93.12 79 THR A O 1
ATOM 700 N N . ASN A 1 80 ? 12.605 13.629 -41.871 1.00 95.00 80 ASN A N 1
ATOM 701 C CA . ASN A 1 80 ? 11.835 12.388 -41.949 1.00 95.00 80 ASN A CA 1
ATOM 702 C C . ASN A 1 80 ? 12.428 11.309 -41.030 1.00 95.00 80 ASN A C 1
ATOM 704 O O . ASN A 1 80 ? 13.227 10.471 -41.447 1.00 95.00 80 ASN A O 1
ATOM 708 N N . ARG A 1 81 ? 12.076 11.372 -39.743 1.00 94.69 81 ARG A N 1
ATOM 709 C CA . ARG A 1 81 ? 12.687 10.536 -38.696 1.00 94.69 81 ARG A CA 1
ATOM 710 C C . ARG A 1 81 ? 12.314 9.059 -38.809 1.00 94.69 81 ARG A C 1
ATOM 712 O O . ARG A 1 81 ? 13.179 8.218 -38.591 1.00 94.69 81 ARG A O 1
ATOM 719 N N . GLU A 1 82 ? 11.063 8.756 -39.156 1.00 94.38 82 GLU A N 1
ATOM 720 C CA . GLU A 1 82 ? 10.587 7.374 -39.325 1.00 94.38 82 GLU A CA 1
ATOM 721 C C . GLU A 1 82 ? 11.348 6.681 -40.452 1.00 94.38 82 GLU A C 1
ATOM 723 O O . GLU A 1 82 ? 11.999 5.663 -40.229 1.00 94.38 82 GLU A O 1
ATOM 728 N N . ARG A 1 83 ? 11.402 7.310 -41.632 1.00 95.50 83 ARG A N 1
ATOM 729 C CA . ARG A 1 83 ? 12.120 6.750 -42.781 1.00 95.50 83 ARG A CA 1
ATOM 730 C C . ARG A 1 83 ? 13.627 6.666 -42.544 1.00 95.50 83 ARG A C 1
ATOM 732 O O . ARG A 1 83 ? 14.255 5.682 -42.917 1.00 95.50 83 ARG A O 1
ATOM 739 N N . ALA A 1 84 ? 14.211 7.653 -41.859 1.00 95.88 84 ALA A N 1
ATOM 740 C CA . ALA A 1 84 ? 15.615 7.596 -41.459 1.00 95.88 84 ALA A CA 1
ATOM 741 C C . ALA A 1 84 ? 15.904 6.417 -40.510 1.00 95.88 84 ALA A C 1
ATOM 743 O O . ALA A 1 84 ? 16.956 5.788 -40.628 1.00 95.88 84 ALA A O 1
ATOM 744 N N . LYS A 1 85 ? 14.988 6.098 -39.585 1.00 95.19 85 LYS A N 1
ATOM 745 C CA . LYS A 1 85 ? 15.100 4.935 -38.692 1.00 95.19 85 LYS A CA 1
ATOM 746 C C . LYS A 1 85 ? 14.960 3.625 -39.466 1.00 95.19 85 LYS A C 1
ATOM 748 O O . LYS A 1 85 ? 15.802 2.746 -39.323 1.00 95.19 85 LYS A O 1
ATOM 753 N N . GLU A 1 86 ? 13.930 3.499 -40.298 1.00 94.62 86 GLU A N 1
ATOM 754 C CA . GLU A 1 86 ? 13.663 2.292 -41.095 1.00 94.62 86 GLU A CA 1
ATOM 755 C C . GLU A 1 86 ? 14.812 1.951 -42.049 1.00 94.62 86 GLU A C 1
ATOM 757 O O . GLU A 1 86 ? 15.144 0.782 -42.233 1.00 94.62 86 GLU A O 1
ATOM 762 N N . LEU A 1 87 ? 15.470 2.969 -42.611 1.00 95.56 87 LEU A N 1
ATOM 763 C CA . LEU A 1 87 ? 16.633 2.794 -43.481 1.00 95.56 87 LEU A CA 1
ATOM 764 C C . LEU A 1 87 ? 17.968 2.669 -42.728 1.00 95.56 87 LEU A C 1
ATOM 766 O O . LEU A 1 87 ? 19.012 2.565 -43.374 1.00 95.56 87 LEU A O 1
ATOM 770 N N . GLY A 1 88 ? 17.961 2.681 -41.391 1.00 94.69 88 GLY A N 1
ATOM 771 C CA . GLY A 1 88 ? 19.157 2.499 -40.563 1.00 94.69 88 GLY A CA 1
ATOM 772 C C . GLY A 1 88 ? 20.108 3.700 -40.523 1.00 94.69 88 GLY A C 1
ATOM 773 O O . GLY A 1 88 ? 21.270 3.548 -40.162 1.00 94.69 88 GLY A O 1
ATOM 774 N N . VAL A 1 89 ? 19.644 4.901 -40.880 1.00 96.00 89 VAL A N 1
ATOM 775 C CA . VAL A 1 89 ? 20.425 6.148 -40.763 1.00 96.00 89 VAL A CA 1
ATOM 776 C C . VAL A 1 89 ? 20.502 6.605 -39.301 1.00 96.00 89 VAL A C 1
ATOM 778 O O . VAL A 1 89 ? 21.491 7.193 -38.859 1.00 96.00 89 VAL A O 1
ATOM 781 N N . VAL A 1 90 ? 19.457 6.328 -38.527 1.00 96.56 90 VAL A N 1
ATOM 782 C CA . VAL A 1 90 ? 19.351 6.647 -37.098 1.00 96.56 90 VAL A CA 1
ATOM 783 C C . VAL A 1 90 ? 18.764 5.456 -36.345 1.00 96.56 90 VAL A C 1
ATOM 785 O O . VAL A 1 90 ? 18.083 4.621 -36.931 1.00 96.56 90 VAL A O 1
ATOM 788 N N . ILE A 1 91 ? 19.007 5.369 -35.039 1.00 95.19 91 ILE A N 1
ATOM 789 C CA . ILE A 1 91 ? 18.546 4.235 -34.217 1.00 95.19 91 ILE A CA 1
ATOM 790 C C . ILE A 1 91 ? 17.118 4.393 -33.685 1.00 95.19 91 ILE A C 1
ATOM 792 O O . ILE A 1 91 ? 16.510 3.424 -33.236 1.00 95.19 91 ILE A O 1
ATOM 796 N N . SER A 1 92 ? 16.566 5.609 -33.696 1.00 93.69 92 SER A N 1
ATOM 797 C CA . SER A 1 92 ? 15.208 5.885 -33.225 1.00 93.69 92 SER A CA 1
ATOM 798 C C . SER A 1 92 ? 14.576 7.046 -33.991 1.00 93.69 92 SER A C 1
ATOM 800 O O . SER A 1 92 ? 15.276 7.873 -34.574 1.00 93.69 92 SER A O 1
ATOM 802 N N . SER A 1 93 ? 13.248 7.131 -33.967 1.00 93.19 93 SER A N 1
ATOM 803 C CA . SER A 1 93 ? 12.481 8.218 -34.582 1.00 93.19 93 SER A CA 1
ATOM 804 C C . SER A 1 93 ? 11.919 9.211 -33.552 1.00 93.19 93 SER A C 1
ATOM 806 O O . SER A 1 93 ? 11.123 10.087 -33.888 1.00 93.19 93 SER A O 1
ATOM 808 N N . ASN A 1 94 ? 12.353 9.103 -32.290 1.00 89.50 94 ASN A N 1
ATOM 809 C CA . ASN A 1 94 ? 11.872 9.943 -31.196 1.00 89.50 94 ASN A CA 1
ATOM 810 C C . ASN A 1 94 ? 12.335 11.412 -31.326 1.00 89.50 94 ASN A C 1
ATOM 812 O O . ASN A 1 94 ? 13.037 11.806 -32.258 1.00 89.50 94 ASN A O 1
ATOM 816 N N . TYR A 1 95 ? 11.941 12.250 -30.367 1.00 86.31 95 TYR A N 1
ATOM 817 C CA . TYR A 1 95 ? 12.244 13.683 -30.382 1.00 86.31 95 TYR A CA 1
ATOM 818 C C . TYR A 1 95 ? 13.738 14.032 -30.241 1.00 86.31 95 TYR A C 1
ATOM 820 O O . TYR A 1 95 ? 14.118 15.148 -30.592 1.00 86.31 95 TYR A O 1
ATOM 828 N N . ASN A 1 96 ? 14.588 13.104 -29.784 1.00 87.56 96 ASN A N 1
ATOM 829 C CA . ASN A 1 96 ? 16.040 13.305 -29.741 1.00 87.56 96 ASN A CA 1
ATOM 830 C C . ASN A 1 96 ? 16.673 13.185 -31.134 1.00 87.56 96 ASN A C 1
ATOM 832 O O . ASN A 1 96 ? 17.763 13.707 -31.366 1.00 87.56 96 ASN A O 1
ATOM 836 N N . THR A 1 97 ? 15.991 12.538 -32.080 1.00 93.69 97 THR A N 1
ATOM 837 C CA . THR A 1 97 ? 16.445 12.430 -33.463 1.00 93.69 97 THR A CA 1
ATOM 838 C C . THR A 1 97 ? 16.200 13.742 -34.194 1.00 93.69 97 THR A C 1
ATOM 840 O O . THR A 1 97 ? 15.069 14.163 -34.422 1.00 93.69 97 THR A O 1
ATOM 843 N N . ASN A 1 98 ? 17.282 14.399 -34.596 1.00 93.12 98 ASN A N 1
ATOM 844 C CA . ASN A 1 98 ? 17.238 15.681 -35.291 1.00 93.12 98 ASN A CA 1
ATOM 845 C C . ASN A 1 98 ? 18.122 15.668 -36.541 1.00 93.12 98 ASN A C 1
ATOM 847 O O . ASN A 1 98 ? 18.795 14.683 -36.850 1.00 93.12 98 ASN A O 1
ATOM 851 N N . ALA A 1 99 ? 18.122 16.785 -37.264 1.00 93.50 99 ALA A N 1
ATOM 852 C CA . ALA A 1 99 ? 18.883 16.942 -38.493 1.00 93.50 99 ALA A CA 1
ATOM 853 C C . ALA A 1 99 ? 20.379 16.625 -38.335 1.00 93.50 99 ALA A C 1
ATOM 855 O O . ALA A 1 99 ? 20.954 16.040 -39.246 1.00 93.50 99 ALA A O 1
ATOM 856 N N . ASN A 1 100 ? 21.003 16.930 -37.188 1.00 94.44 100 ASN A N 1
ATOM 857 C CA . ASN A 1 100 ? 22.406 16.570 -36.962 1.00 94.44 100 ASN A CA 1
ATOM 858 C C . ASN A 1 100 ? 22.607 15.051 -36.904 1.00 94.44 100 ASN A C 1
ATOM 860 O O . ASN A 1 100 ? 23.600 14.569 -37.433 1.00 94.44 100 ASN A O 1
ATOM 864 N N . SER A 1 101 ? 21.680 14.296 -36.303 1.00 95.25 101 SER A N 1
ATOM 865 C CA . SER A 1 101 ? 21.776 12.830 -36.228 1.00 95.25 101 SER A CA 1
ATOM 866 C C . SER A 1 101 ? 21.634 12.203 -37.612 1.00 95.25 101 SER A C 1
ATOM 868 O O . SER A 1 101 ? 22.388 11.299 -37.951 1.00 95.25 101 SER A O 1
ATOM 870 N N . ILE A 1 102 ? 20.706 12.725 -38.425 1.00 95.00 102 ILE A N 1
ATOM 871 C CA . ILE A 1 102 ? 20.494 12.278 -39.808 1.00 95.00 102 ILE A CA 1
ATOM 872 C C . ILE A 1 102 ? 21.715 12.617 -40.674 1.00 95.00 102 ILE A C 1
ATOM 874 O O . ILE A 1 102 ? 22.215 11.751 -41.384 1.00 95.00 102 ILE A O 1
ATOM 878 N N . ILE A 1 103 ? 22.230 13.848 -40.593 1.00 92.75 103 ILE A N 1
ATOM 879 C CA . ILE A 1 103 ? 23.414 14.286 -41.348 1.00 92.75 103 ILE A CA 1
ATOM 880 C C . ILE A 1 103 ? 24.657 13.475 -40.952 1.00 92.75 103 ILE A C 1
ATOM 882 O O . ILE A 1 103 ? 25.377 13.016 -41.837 1.00 92.75 103 ILE A O 1
ATOM 886 N N . ASP A 1 104 ? 24.898 13.255 -39.654 1.00 94.50 104 ASP A N 1
ATOM 887 C CA . ASP A 1 104 ? 26.022 12.440 -39.168 1.00 94.50 104 ASP A CA 1
ATOM 888 C C . ASP A 1 104 ? 25.899 10.983 -39.640 1.00 94.50 104 ASP A C 1
ATOM 890 O O . ASP A 1 104 ? 26.873 10.408 -40.131 1.00 94.50 104 ASP A O 1
ATOM 894 N N . GLY A 1 105 ? 24.693 10.410 -39.554 1.00 94.44 105 GLY A N 1
ATOM 895 C CA . GLY A 1 105 ? 24.403 9.052 -40.008 1.00 94.44 105 GLY A CA 1
ATOM 896 C C . GLY A 1 105 ? 24.642 8.874 -41.507 1.00 94.44 105 GLY A C 1
ATOM 897 O O . GLY A 1 105 ? 25.370 7.964 -41.909 1.00 94.44 105 GLY A O 1
ATOM 898 N N . LEU A 1 106 ? 24.106 9.777 -42.336 1.00 92.94 106 LEU A N 1
ATOM 899 C CA . LEU A 1 106 ? 24.335 9.778 -43.785 1.00 92.94 106 LEU A CA 1
ATOM 900 C C . LEU A 1 106 ? 25.817 9.957 -44.120 1.00 92.94 106 LEU A C 1
ATOM 902 O O . LEU A 1 106 ? 26.338 9.272 -45.001 1.00 92.94 106 LEU A O 1
ATOM 906 N N . TYR A 1 107 ? 26.512 10.862 -43.422 1.00 91.94 107 TYR A N 1
ATOM 907 C CA . TYR A 1 107 ? 27.926 11.134 -43.687 1.00 91.94 107 TYR A CA 1
ATOM 908 C C . TYR A 1 107 ? 28.761 9.880 -43.497 1.00 91.94 107 TYR A C 1
ATOM 910 O O . TYR A 1 107 ? 29.613 9.577 -44.329 1.00 91.94 107 TYR A O 1
ATOM 918 N N . HIS A 1 108 ? 28.475 9.122 -42.445 1.00 92.44 108 HIS A N 1
ATOM 919 C CA . HIS A 1 108 ? 29.192 7.897 -42.143 1.00 92.44 108 HIS A CA 1
ATOM 920 C C . HIS A 1 108 ? 28.716 6.666 -42.914 1.00 92.44 108 HIS A C 1
ATOM 922 O O . HIS A 1 108 ? 29.475 5.707 -43.000 1.00 92.44 108 HIS A O 1
ATOM 928 N N . ILE A 1 109 ? 27.534 6.697 -43.536 1.00 91.69 109 ILE A N 1
ATOM 929 C CA . ILE A 1 109 ? 27.177 5.725 -44.582 1.00 91.69 109 ILE A CA 1
ATOM 930 C C . ILE A 1 109 ? 28.104 5.903 -45.791 1.00 91.69 109 ILE A C 1
ATOM 932 O O . ILE A 1 109 ? 28.637 4.927 -46.308 1.00 91.69 109 ILE A O 1
ATOM 936 N N . ALA A 1 110 ? 28.347 7.148 -46.212 1.00 88.62 110 ALA A N 1
ATOM 937 C CA . ALA A 1 110 ? 29.289 7.447 -47.293 1.00 88.62 110 ALA A CA 1
ATOM 938 C C . ALA A 1 110 ? 30.762 7.301 -46.869 1.00 88.62 110 ALA A C 1
ATOM 940 O O . ALA A 1 110 ? 31.622 6.975 -47.682 1.00 88.62 110 ALA A O 1
ATOM 941 N N . ASN A 1 111 ? 31.057 7.539 -45.589 1.00 88.75 111 ASN A N 1
ATOM 942 C CA . ASN A 1 111 ? 32.405 7.547 -45.027 1.00 88.75 111 ASN A CA 1
ATOM 943 C C . ASN A 1 111 ? 32.472 6.657 -43.772 1.00 88.75 111 ASN A C 1
ATOM 945 O O . ASN A 1 111 ? 32.477 7.187 -42.646 1.00 88.75 111 ASN A O 1
ATOM 949 N N . PRO A 1 112 ? 32.527 5.319 -43.937 1.00 89.50 112 PRO A N 1
ATOM 950 C CA . PRO A 1 112 ? 32.514 4.382 -42.821 1.00 89.50 112 PRO A CA 1
ATOM 951 C C . PRO A 1 112 ? 33.558 4.726 -41.746 1.00 89.50 112 PRO A C 1
ATOM 953 O O . PRO A 1 112 ? 34.714 5.041 -42.057 1.00 89.50 112 PRO A O 1
ATOM 956 N N . PRO A 1 113 ? 33.177 4.719 -40.457 1.00 90.44 113 PRO A N 1
ATOM 957 C CA . PRO A 1 113 ? 34.094 5.060 -39.382 1.00 90.44 113 PRO A CA 1
ATOM 958 C C . PRO A 1 113 ? 35.188 3.990 -39.237 1.00 90.44 113 PRO A C 1
ATOM 960 O O . PRO A 1 113 ? 34.912 2.808 -39.105 1.00 90.44 113 PRO A O 1
ATOM 963 N N . VAL A 1 114 ? 36.453 4.419 -39.202 1.00 91.38 114 VAL A N 1
ATOM 964 C CA . VAL A 1 114 ? 37.601 3.526 -38.960 1.00 91.38 114 VAL A CA 1
ATOM 965 C C . VAL A 1 11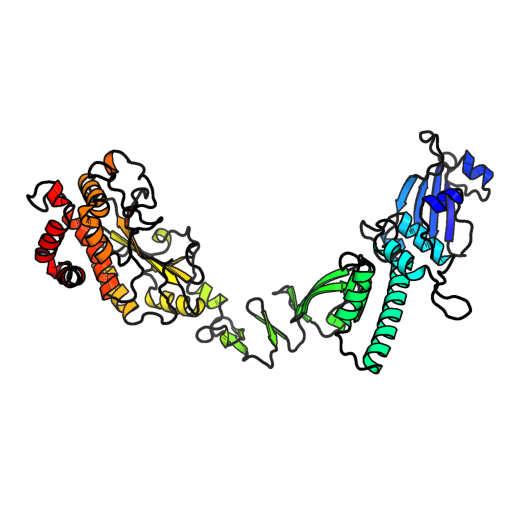4 ? 38.110 3.705 -37.530 1.00 91.38 114 VAL A C 1
ATOM 967 O O . VAL A 1 114 ? 38.666 4.769 -37.217 1.00 91.38 114 VAL A O 1
ATOM 970 N N . TYR A 1 115 ? 37.960 2.671 -36.698 1.00 93.19 115 TYR A N 1
ATOM 971 C CA . TYR A 1 115 ? 38.304 2.675 -35.265 1.00 93.19 115 TYR A CA 1
ATOM 972 C C . TYR A 1 115 ? 39.740 2.231 -34.954 1.00 93.19 115 TYR A C 1
ATOM 974 O O . TYR A 1 115 ? 40.328 2.704 -33.980 1.00 93.19 115 TYR A O 1
ATOM 982 N N . TYR A 1 116 ? 40.330 1.407 -35.819 1.00 95.00 116 TYR A N 1
ATOM 983 C CA . TYR A 1 116 ? 41.655 0.816 -35.627 1.00 95.00 116 TYR A CA 1
ATOM 984 C C . TYR A 1 116 ? 42.694 1.432 -36.573 1.00 95.00 116 TYR A C 1
ATOM 986 O O . TYR A 1 116 ? 42.374 1.939 -37.654 1.00 95.00 116 TYR A O 1
ATOM 994 N N . ASN A 1 117 ? 43.950 1.442 -36.146 1.00 94.06 117 ASN A N 1
ATOM 995 C CA . ASN A 1 117 ? 45.096 1.749 -36.995 1.00 94.06 117 ASN A CA 1
ATOM 996 C C . ASN A 1 117 ? 45.409 0.557 -37.913 1.00 94.06 117 ASN A C 1
ATOM 998 O O . ASN A 1 117 ? 44.952 -0.558 -37.675 1.00 94.06 117 ASN A O 1
ATOM 1002 N N . LYS A 1 118 ? 46.248 0.763 -38.939 1.00 93.50 118 LYS A N 1
ATOM 1003 C CA . LYS A 1 118 ? 46.664 -0.323 -39.851 1.00 93.50 118 LYS A CA 1
ATOM 1004 C C . LYS A 1 118 ? 47.349 -1.499 -39.131 1.00 93.50 118 LYS A C 1
ATOM 1006 O O . LYS A 1 118 ? 47.324 -2.605 -39.644 1.00 93.50 118 LYS A O 1
ATOM 1011 N N . ASN A 1 119 ? 47.939 -1.256 -37.959 1.00 93.19 119 ASN A N 1
ATOM 1012 C CA . ASN A 1 119 ? 48.585 -2.266 -37.114 1.00 93.19 119 ASN A CA 1
ATOM 1013 C C . ASN A 1 119 ? 47.629 -2.940 -36.105 1.00 93.19 119 ASN A C 1
ATOM 1015 O O . ASN A 1 119 ? 48.099 -3.589 -35.180 1.00 93.19 119 ASN A O 1
ATOM 1019 N N . GLY A 1 120 ? 46.314 -2.723 -36.211 1.00 91.62 120 GLY A N 1
ATOM 1020 C CA . GLY A 1 120 ? 45.308 -3.321 -35.325 1.00 91.62 120 GLY A CA 1
ATOM 1021 C C . GLY A 1 120 ? 45.100 -2.603 -33.987 1.00 91.62 120 GLY A C 1
ATOM 1022 O O . GLY A 1 120 ? 44.123 -2.877 -33.301 1.00 91.62 120 GLY A O 1
ATOM 1023 N N . SER A 1 121 ? 45.948 -1.635 -33.619 1.00 92.88 121 SER A N 1
ATOM 1024 C CA . SER A 1 121 ? 45.763 -0.878 -32.371 1.00 92.88 121 SER A CA 1
ATOM 1025 C C . SER A 1 121 ? 44.544 0.055 -32.423 1.00 92.88 121 SER A C 1
ATOM 1027 O O . SER A 1 121 ? 44.272 0.689 -33.450 1.00 92.88 121 SER A O 1
ATOM 1029 N N . LEU A 1 122 ? 43.825 0.183 -31.303 1.00 95.62 122 LEU A N 1
ATOM 1030 C CA . LEU A 1 122 ? 42.713 1.127 -31.163 1.00 95.62 122 LEU A CA 1
ATOM 1031 C C . LEU A 1 122 ? 43.214 2.575 -31.283 1.00 95.62 122 LEU A C 1
ATOM 1033 O O . LEU A 1 122 ? 44.225 2.963 -30.694 1.00 95.62 122 LEU A O 1
ATOM 1037 N N . LYS A 1 123 ? 42.499 3.422 -32.029 1.00 95.38 123 LYS A N 1
ATOM 1038 C CA . LYS A 1 123 ? 42.873 4.838 -32.166 1.00 95.38 123 LYS A CA 1
ATOM 1039 C C . LYS A 1 123 ? 42.763 5.579 -30.827 1.00 95.38 123 LYS A C 1
ATOM 1041 O O . LYS A 1 123 ? 41.710 5.562 -30.198 1.00 95.38 123 LYS A O 1
ATOM 1046 N N . LYS A 1 124 ? 43.796 6.367 -30.480 1.00 90.25 124 LYS A N 1
ATOM 1047 C CA . LYS A 1 124 ? 43.947 7.152 -29.226 1.00 90.25 124 LYS A CA 1
ATOM 1048 C C . LYS A 1 124 ? 42.740 8.032 -28.836 1.00 90.25 124 LYS A C 1
ATOM 1050 O O . LYS A 1 124 ? 42.603 8.409 -27.682 1.00 90.25 124 LYS A O 1
ATOM 1055 N N . GLY A 1 125 ? 41.859 8.370 -29.780 1.00 91.38 125 GLY A N 1
ATOM 1056 C CA . GLY A 1 125 ? 40.663 9.188 -29.544 1.00 91.38 125 GLY A CA 1
ATOM 1057 C C . GLY A 1 125 ? 39.333 8.429 -29.485 1.00 91.38 125 GLY A C 1
ATOM 1058 O O . GLY A 1 125 ? 38.302 9.093 -29.437 1.00 91.38 125 GLY A O 1
ATOM 1059 N N . PHE A 1 126 ? 39.323 7.092 -29.549 1.00 95.69 126 PHE A N 1
ATOM 1060 C CA . PHE A 1 126 ? 38.092 6.293 -29.601 1.00 95.69 126 PHE A CA 1
ATOM 1061 C C . PHE A 1 126 ? 37.172 6.582 -28.406 1.00 95.69 126 PHE A C 1
ATOM 1063 O O . PHE A 1 126 ? 36.095 7.145 -28.589 1.00 95.69 126 PHE A O 1
ATOM 1070 N N . TRP A 1 127 ? 37.631 6.315 -27.183 1.00 95.62 127 TRP A N 1
ATOM 1071 C CA . TRP A 1 127 ? 36.828 6.470 -25.965 1.00 95.62 127 TRP A CA 1
ATOM 1072 C C . TRP A 1 127 ? 36.307 7.898 -25.769 1.00 95.62 127 TRP A C 1
ATOM 1074 O O . TRP A 1 127 ? 35.113 8.107 -25.578 1.00 95.62 127 TRP A O 1
ATOM 1084 N N . GLY A 1 128 ? 37.164 8.907 -25.959 1.00 95.50 128 GLY A N 1
ATOM 1085 C CA . GLY A 1 128 ? 36.744 10.308 -25.867 1.00 95.50 128 GLY A CA 1
ATOM 1086 C C . GLY A 1 128 ? 35.702 10.713 -26.921 1.00 95.50 128 GLY A C 1
ATOM 1087 O O . GLY A 1 128 ? 34.845 11.555 -26.654 1.00 95.50 128 GLY A O 1
ATOM 1088 N N . GLN A 1 129 ? 35.737 10.127 -28.124 1.00 94.94 129 GLN A N 1
ATOM 1089 C CA . GLN A 1 129 ? 34.700 10.361 -29.136 1.00 94.94 129 GLN A CA 1
ATOM 1090 C C . GLN A 1 129 ? 33.402 9.610 -28.817 1.00 94.94 129 GLN A C 1
ATOM 1092 O O . GLN A 1 129 ? 32.336 10.182 -29.041 1.00 94.94 129 GLN A O 1
ATOM 1097 N N . LEU A 1 130 ? 33.472 8.397 -28.258 1.00 96.00 130 LEU A N 1
ATOM 1098 C CA . LEU A 1 130 ? 32.296 7.666 -27.783 1.00 96.00 130 LEU A CA 1
ATOM 1099 C C . LEU A 1 130 ? 31.562 8.468 -26.704 1.00 96.00 130 LEU A C 1
ATOM 1101 O O . LEU A 1 130 ? 30.388 8.777 -26.884 1.00 96.00 130 LEU A O 1
ATOM 1105 N N . THR A 1 131 ? 32.260 8.891 -25.644 1.00 96.31 131 THR A N 1
ATOM 1106 C CA . THR A 1 131 ? 31.679 9.705 -24.563 1.00 96.31 131 THR A CA 1
ATOM 1107 C C . THR A 1 131 ? 31.004 10.960 -25.115 1.00 96.31 131 THR A C 1
ATOM 1109 O O . THR A 1 131 ? 29.859 11.261 -24.777 1.00 96.31 131 THR A O 1
ATOM 1112 N N . ARG A 1 132 ? 31.667 11.675 -26.035 1.00 95.31 132 ARG A N 1
ATOM 1113 C CA . ARG A 1 132 ? 31.092 12.867 -26.682 1.00 95.31 132 ARG A CA 1
ATOM 1114 C C . ARG A 1 132 ? 29.845 12.559 -27.507 1.00 95.31 132 ARG A C 1
ATOM 1116 O O . ARG A 1 132 ? 28.930 13.376 -27.515 1.00 95.31 132 ARG A O 1
ATOM 1123 N N . ARG A 1 133 ? 29.815 11.433 -28.224 1.00 94.75 133 ARG A N 1
ATOM 1124 C CA . ARG A 1 133 ? 28.670 11.013 -29.047 1.00 94.75 133 ARG A CA 1
ATOM 1125 C C . ARG A 1 133 ? 27.484 10.593 -28.180 1.00 94.75 133 ARG A C 1
ATOM 1127 O O . ARG A 1 133 ? 26.391 11.109 -28.391 1.00 94.75 133 ARG A O 1
ATOM 1134 N N . MET A 1 134 ? 27.716 9.753 -27.171 1.00 95.00 134 MET A N 1
ATOM 1135 C CA . MET A 1 134 ? 26.696 9.270 -26.229 1.00 95.00 134 MET A CA 1
ATOM 1136 C C . MET A 1 134 ? 26.002 10.417 -25.487 1.00 95.00 134 MET A C 1
ATOM 1138 O O . MET A 1 134 ? 24.783 10.427 -25.352 1.00 95.00 134 MET A O 1
ATOM 1142 N N . ARG A 1 135 ? 26.773 11.428 -25.069 1.00 93.25 135 ARG A N 1
ATOM 1143 C CA . ARG A 1 135 ? 26.273 12.591 -24.316 1.00 93.25 135 ARG A CA 1
ATOM 1144 C C . ARG A 1 135 ? 25.698 13.701 -25.196 1.00 93.25 135 ARG A C 1
ATOM 1146 O O . ARG A 1 135 ? 25.215 14.706 -24.681 1.00 93.25 135 ARG A O 1
ATOM 1153 N N . SER A 1 136 ? 25.781 13.573 -26.520 1.00 91.81 136 SER A N 1
ATOM 1154 C CA . SER A 1 136 ? 25.324 14.616 -27.435 1.00 91.81 136 SER A CA 1
ATOM 1155 C C . SER A 1 136 ? 23.852 14.450 -27.788 1.00 91.81 136 SER A C 1
ATOM 1157 O O . SER A 1 136 ? 23.468 13.489 -28.450 1.00 91.81 136 SER A O 1
ATOM 1159 N N . ASN A 1 137 ? 23.049 15.475 -27.506 1.00 88.38 137 ASN A N 1
ATOM 1160 C CA . ASN A 1 137 ? 21.669 15.559 -28.003 1.00 88.38 137 ASN A CA 1
ATOM 1161 C C . ASN A 1 137 ? 21.584 15.659 -29.538 1.00 88.38 137 ASN A C 1
ATOM 1163 O O . ASN A 1 137 ? 20.516 15.491 -30.110 1.00 88.38 137 ASN A O 1
ATOM 1167 N N . ASN A 1 138 ? 22.696 15.938 -30.225 1.00 89.81 138 ASN A N 1
ATOM 1168 C CA . ASN A 1 138 ? 22.709 16.140 -31.671 1.00 89.81 138 ASN A CA 1
ATOM 1169 C C . ASN A 1 138 ? 22.990 14.862 -32.457 1.00 89.81 138 ASN A C 1
ATOM 1171 O O . ASN A 1 138 ? 22.486 14.733 -33.565 1.00 89.81 138 ASN A O 1
ATOM 1175 N N . VAL A 1 139 ? 23.794 13.935 -31.930 1.00 93.50 139 VAL A N 1
ATOM 1176 C CA . VAL A 1 139 ? 24.255 12.760 -32.696 1.00 93.50 139 VAL A CA 1
ATOM 1177 C C . VAL A 1 139 ? 24.160 11.438 -31.945 1.00 93.50 139 VAL A C 1
ATOM 1179 O O . VAL A 1 139 ? 24.527 10.406 -32.506 1.00 93.50 139 VAL A O 1
ATOM 1182 N N . SER A 1 140 ? 23.641 11.423 -30.713 1.00 94.38 140 SER A N 1
ATOM 1183 C CA . SER A 1 140 ? 23.429 10.168 -29.977 1.00 94.38 140 SER A CA 1
ATOM 1184 C C . SER A 1 140 ? 22.540 9.187 -30.743 1.00 94.38 140 SER A C 1
ATOM 1186 O O . SER A 1 140 ? 22.763 7.986 -30.676 1.00 94.38 140 SER A O 1
ATOM 1188 N N . GLN A 1 141 ? 21.591 9.699 -31.534 1.00 95.81 141 GLN A N 1
ATOM 1189 C CA . GLN A 1 141 ? 20.663 8.883 -32.319 1.00 95.81 141 GLN A CA 1
ATOM 1190 C C . GLN A 1 141 ? 21.209 8.451 -33.690 1.00 95.81 141 GLN A C 1
ATOM 1192 O O . GLN A 1 141 ? 20.530 7.722 -34.405 1.00 95.81 141 GLN A O 1
ATOM 1197 N N . SER A 1 142 ? 22.414 8.874 -34.081 1.00 95.88 142 SER A N 1
ATOM 1198 C CA . SER A 1 142 ? 23.079 8.379 -35.296 1.00 95.88 142 SER A CA 1
ATOM 1199 C C . SER A 1 142 ? 23.411 6.890 -35.150 1.00 95.88 142 SER A C 1
ATOM 1201 O O . SER A 1 142 ? 23.895 6.472 -34.095 1.00 95.88 142 SER A O 1
ATOM 1203 N N . TRP A 1 143 ? 23.219 6.092 -36.209 1.00 95.62 143 TRP A N 1
ATOM 1204 C CA . TRP A 1 143 ? 23.587 4.663 -36.211 1.00 95.62 143 TRP A CA 1
ATOM 1205 C C . TRP A 1 143 ? 25.059 4.438 -35.830 1.00 95.62 143 TRP A C 1
ATOM 1207 O O . TRP A 1 143 ? 25.406 3.451 -35.186 1.00 95.62 143 TRP A O 1
ATOM 1217 N N . VAL A 1 144 ? 25.914 5.409 -36.159 1.00 95.94 144 VAL A N 1
ATOM 1218 C CA . VAL A 1 144 ? 27.350 5.418 -35.862 1.00 95.94 144 VAL A CA 1
ATOM 1219 C C . VAL A 1 144 ? 27.617 5.394 -34.366 1.00 95.94 144 VAL A C 1
ATOM 1221 O O . VAL A 1 144 ? 28.597 4.799 -33.929 1.00 95.94 144 VAL A O 1
ATOM 1224 N N . THR A 1 145 ? 26.777 6.066 -33.577 1.00 96.25 145 THR A N 1
ATOM 1225 C CA . THR A 1 145 ? 26.942 6.126 -32.125 1.00 96.25 145 THR A CA 1
ATOM 1226 C C . THR A 1 145 ? 26.655 4.765 -31.504 1.00 96.25 145 THR A C 1
ATOM 1228 O O . THR A 1 145 ? 27.469 4.297 -30.715 1.00 96.25 145 THR A O 1
ATOM 1231 N N . GLN A 1 146 ? 25.577 4.092 -31.923 1.00 95.94 146 GLN A N 1
ATOM 1232 C CA . GLN A 1 146 ? 25.311 2.711 -31.511 1.00 95.94 146 GLN A CA 1
ATOM 1233 C C . GLN A 1 146 ? 26.411 1.765 -31.989 1.00 95.94 146 GLN A C 1
ATOM 1235 O O . GLN A 1 146 ? 26.927 1.005 -31.186 1.00 95.94 146 GLN A O 1
ATOM 1240 N N . HIS A 1 147 ? 26.839 1.859 -33.248 1.00 96.12 147 HIS A N 1
ATOM 1241 C CA . HIS A 1 147 ? 27.895 0.994 -33.775 1.00 96.12 147 HIS A CA 1
ATOM 1242 C C . HIS A 1 147 ? 29.222 1.159 -33.014 1.00 96.12 147 HIS A C 1
ATOM 1244 O O . HIS A 1 147 ? 29.887 0.185 -32.673 1.00 96.12 147 HIS A O 1
ATOM 1250 N N . MET A 1 148 ? 29.589 2.400 -32.686 1.00 96.75 148 MET A N 1
ATOM 1251 C CA . MET A 1 148 ? 30.764 2.689 -31.867 1.00 96.75 148 MET A CA 1
ATOM 1252 C C . MET A 1 148 ? 30.602 2.187 -30.427 1.00 96.75 148 MET A C 1
ATOM 1254 O O . MET A 1 148 ? 31.579 1.756 -29.820 1.00 96.75 148 MET A O 1
ATOM 1258 N N . PHE A 1 149 ? 29.386 2.246 -29.880 1.00 97.31 149 PHE A N 1
ATOM 1259 C CA . PHE A 1 149 ? 29.072 1.697 -28.566 1.00 97.31 149 PHE A CA 1
ATOM 1260 C C . PHE A 1 149 ? 29.152 0.165 -28.561 1.00 97.31 149 PHE A C 1
ATOM 1262 O O . PHE A 1 149 ? 29.749 -0.393 -27.650 1.00 97.31 149 PHE A O 1
ATOM 1269 N N . ASP A 1 150 ? 28.678 -0.512 -29.608 1.00 96.56 150 ASP A N 1
ATOM 1270 C CA . ASP A 1 150 ? 28.808 -1.965 -29.758 1.00 96.56 150 ASP A CA 1
ATOM 1271 C C . ASP A 1 150 ? 30.283 -2.395 -29.784 1.00 96.56 150 ASP A C 1
ATOM 1273 O O . ASP A 1 150 ? 30.667 -3.343 -29.100 1.00 96.56 150 ASP A O 1
ATOM 1277 N N . GLU A 1 151 ? 31.135 -1.676 -30.524 1.00 96.50 151 GLU A N 1
ATOM 1278 C CA . GLU A 1 151 ? 32.586 -1.914 -30.526 1.00 96.50 151 GLU A CA 1
ATOM 1279 C C . GLU A 1 151 ? 33.212 -1.683 -29.146 1.00 96.50 151 GLU A C 1
ATOM 1281 O O . GLU A 1 151 ? 34.058 -2.459 -28.707 1.00 96.50 151 GLU A O 1
ATOM 1286 N N . ALA A 1 152 ? 32.768 -0.653 -28.426 1.00 96.94 152 ALA A N 1
ATOM 1287 C CA . ALA A 1 152 ? 33.221 -0.386 -27.068 1.00 96.94 152 ALA A CA 1
ATOM 1288 C C . ALA A 1 152 ? 32.848 -1.518 -26.103 1.00 96.94 152 ALA A C 1
ATOM 1290 O O . ALA A 1 152 ? 33.692 -1.962 -25.329 1.00 96.94 152 ALA A O 1
ATOM 1291 N N . ILE A 1 153 ? 31.616 -2.028 -26.185 1.00 97.19 153 ILE A N 1
ATOM 1292 C CA . ILE A 1 153 ? 31.173 -3.177 -25.393 1.00 97.19 153 ILE A CA 1
ATOM 1293 C C . ILE A 1 153 ? 32.024 -4.406 -25.721 1.00 97.19 153 ILE A C 1
ATOM 1295 O O . ILE A 1 153 ? 32.517 -5.042 -24.798 1.00 97.19 153 ILE A O 1
ATOM 1299 N N . LYS A 1 154 ? 32.291 -4.711 -26.998 1.00 95.50 154 LYS A N 1
ATOM 1300 C CA . LYS A 1 154 ? 33.176 -5.833 -27.377 1.00 95.50 154 LYS A CA 1
ATOM 1301 C C . LYS A 1 154 ? 34.571 -5.724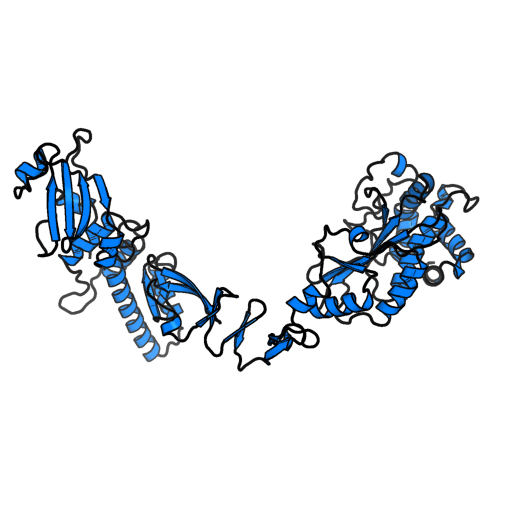 -26.758 1.00 95.50 154 LYS A C 1
ATOM 1303 O O . LYS A 1 154 ? 35.101 -6.726 -26.280 1.00 95.50 154 LYS A O 1
ATOM 1308 N N . LEU A 1 155 ? 35.157 -4.524 -26.746 1.00 95.38 155 LEU A N 1
ATOM 1309 C CA . LEU A 1 155 ? 36.454 -4.278 -26.109 1.00 95.38 155 LEU A CA 1
ATOM 1310 C C . LEU A 1 155 ? 36.393 -4.542 -24.599 1.00 95.38 155 LEU A C 1
ATOM 1312 O O . LEU A 1 155 ? 37.262 -5.234 -24.079 1.00 95.38 155 LEU A O 1
ATOM 1316 N N . ILE A 1 156 ? 35.343 -4.068 -23.919 1.00 94.69 156 ILE A N 1
ATOM 1317 C CA . ILE A 1 156 ? 35.136 -4.299 -22.479 1.00 94.69 156 ILE A CA 1
ATOM 1318 C C . ILE A 1 156 ? 34.951 -5.793 -22.179 1.00 94.69 156 ILE A C 1
ATOM 1320 O O . ILE A 1 156 ? 35.534 -6.309 -21.233 1.00 94.69 156 ILE A O 1
ATOM 1324 N N . LEU A 1 157 ? 34.175 -6.513 -22.994 1.00 91.38 157 LEU A N 1
ATOM 1325 C CA . LEU A 1 157 ? 33.968 -7.956 -22.826 1.00 91.38 157 LEU A CA 1
ATOM 1326 C C . LEU A 1 157 ? 35.266 -8.756 -23.032 1.00 91.38 157 LEU A C 1
ATOM 1328 O O . LEU A 1 157 ? 35.503 -9.749 -22.343 1.00 91.38 157 LEU A O 1
ATOM 1332 N N . THR A 1 158 ? 36.115 -8.318 -23.966 1.00 90.31 158 THR A N 1
ATOM 1333 C CA . THR A 1 158 ? 37.430 -8.933 -24.210 1.00 90.31 158 THR A CA 1
ATOM 1334 C C . THR A 1 158 ? 38.349 -8.734 -23.005 1.00 90.31 158 THR A C 1
ATOM 1336 O O . THR A 1 158 ? 38.959 -9.691 -22.537 1.00 90.31 158 THR A O 1
ATOM 1339 N N . ASP A 1 159 ? 38.398 -7.514 -22.466 1.00 87.62 159 ASP A N 1
ATOM 1340 C CA . ASP A 1 159 ? 39.185 -7.182 -21.274 1.00 87.62 159 ASP A CA 1
ATOM 1341 C C . ASP A 1 159 ? 38.721 -7.978 -20.044 1.00 87.62 159 ASP A C 1
ATOM 1343 O O . ASP A 1 159 ? 39.516 -8.615 -19.356 1.00 87.62 159 ASP A O 1
ATOM 1347 N N . TYR A 1 160 ? 37.405 -8.067 -19.841 1.00 86.38 160 TYR A N 1
ATOM 1348 C CA . TYR A 1 160 ? 36.805 -8.885 -18.790 1.00 86.38 160 TYR A CA 1
ATOM 1349 C C . TYR A 1 160 ? 37.191 -10.370 -18.878 1.00 86.38 160 TYR A C 1
ATOM 1351 O O . TYR A 1 160 ? 37.468 -11.005 -17.861 1.00 86.38 160 TYR A O 1
ATOM 1359 N N . THR A 1 161 ? 37.242 -10.932 -20.089 1.00 84.38 161 THR A N 1
ATOM 1360 C CA . THR A 1 161 ? 37.636 -12.336 -20.302 1.00 84.38 161 THR A CA 1
ATOM 1361 C C . THR A 1 161 ? 39.085 -12.583 -19.870 1.00 84.38 161 THR A C 1
ATOM 1363 O O . THR A 1 161 ? 39.387 -13.613 -19.260 1.00 84.38 161 THR A O 1
ATOM 1366 N N . ASN A 1 162 ? 39.977 -11.619 -20.117 1.00 81.62 162 ASN A N 1
ATOM 1367 C CA . ASN A 1 162 ? 41.361 -11.688 -19.648 1.00 81.62 162 ASN A CA 1
ATOM 1368 C C . ASN A 1 162 ? 41.423 -11.636 -18.113 1.00 81.62 162 ASN A C 1
ATOM 1370 O O . ASN A 1 162 ? 42.083 -12.475 -17.509 1.00 81.62 162 ASN A O 1
ATOM 1374 N N . LEU A 1 163 ? 40.655 -10.744 -17.477 1.00 79.75 163 LEU A N 1
ATOM 1375 C CA . LEU A 1 163 ? 40.590 -10.635 -16.013 1.00 79.75 163 LEU A CA 1
ATOM 1376 C C . LEU A 1 163 ? 40.102 -11.925 -15.332 1.00 79.75 163 LEU A C 1
ATOM 1378 O O . LEU A 1 163 ? 40.646 -12.309 -14.296 1.00 79.75 163 LEU A O 1
ATOM 1382 N N . ILE A 1 164 ? 39.111 -12.618 -15.908 1.00 80.94 164 ILE A N 1
ATOM 1383 C CA . ILE A 1 164 ? 38.683 -13.939 -15.409 1.00 80.94 164 ILE A CA 1
ATOM 1384 C C . ILE A 1 164 ? 39.822 -14.952 -15.524 1.00 80.94 164 ILE A C 1
ATOM 1386 O O . ILE A 1 164 ? 40.058 -15.720 -14.592 1.00 80.94 164 ILE A O 1
ATOM 1390 N N . THR A 1 165 ? 40.527 -14.957 -16.657 1.00 76.44 165 THR A N 1
ATOM 1391 C CA . THR A 1 165 ? 41.656 -15.871 -16.900 1.00 76.44 165 THR A CA 1
ATOM 1392 C C . THR A 1 165 ? 42.788 -15.638 -15.892 1.00 76.44 165 THR A C 1
ATOM 1394 O O . THR A 1 165 ? 43.459 -16.580 -15.480 1.00 76.44 165 THR A O 1
ATOM 1397 N N . GLU A 1 166 ? 42.948 -14.397 -15.435 1.00 78.19 166 GLU A N 1
ATOM 1398 C CA . G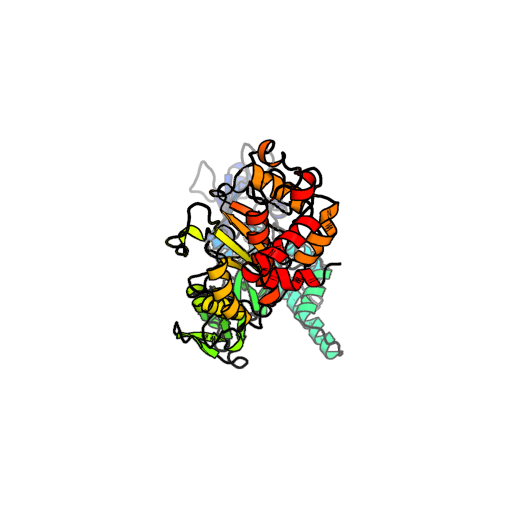LU A 1 166 ? 43.897 -13.982 -14.397 1.00 78.19 166 GLU A CA 1
ATOM 1399 C C . GLU A 1 166 ? 43.383 -14.203 -12.955 1.00 78.19 166 GLU A C 1
ATOM 1401 O O . GLU A 1 166 ? 44.092 -13.909 -11.994 1.00 78.19 166 GLU A O 1
ATOM 1406 N N . GLY A 1 167 ? 42.180 -14.766 -12.776 1.00 72.31 167 GLY A N 1
ATOM 1407 C CA . GLY A 1 167 ? 41.639 -15.183 -11.477 1.00 72.31 167 GLY A CA 1
ATOM 1408 C C . GLY A 1 167 ? 40.762 -14.152 -10.754 1.00 72.31 1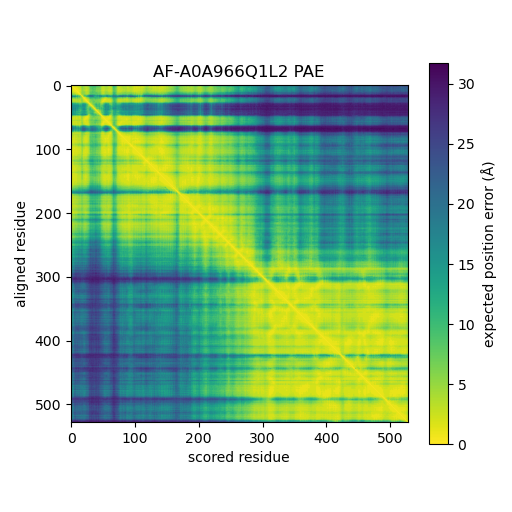67 GLY A C 1
ATOM 1409 O O . GLY A 1 167 ? 40.396 -14.370 -9.597 1.00 72.31 167 GLY A O 1
ATOM 1410 N N . HIS A 1 168 ? 40.385 -13.044 -11.398 1.00 68.38 168 HIS A N 1
ATOM 1411 C CA . HIS A 1 168 ? 39.464 -12.061 -10.822 1.00 68.38 168 HIS A CA 1
ATOM 1412 C C . HIS A 1 168 ? 37.998 -12.419 -11.128 1.00 68.38 168 HIS A C 1
ATOM 1414 O O . HIS A 1 168 ? 37.598 -12.503 -12.287 1.00 68.38 168 HIS A O 1
ATOM 1420 N N . VAL A 1 169 ? 37.159 -12.576 -10.096 1.00 67.75 169 VAL A N 1
ATOM 1421 C CA . VAL A 1 169 ? 35.717 -12.852 -10.256 1.00 67.75 169 VAL A CA 1
ATOM 1422 C C . VAL A 1 169 ? 34.908 -11.590 -9.952 1.00 67.75 169 VAL A C 1
ATOM 1424 O O . VAL A 1 169 ? 34.752 -11.196 -8.798 1.00 67.75 169 VAL A O 1
ATOM 1427 N N . ILE A 1 170 ? 34.374 -10.950 -10.992 1.00 72.31 170 ILE A N 1
ATOM 1428 C CA . ILE A 1 170 ? 33.468 -9.794 -10.889 1.00 72.31 170 ILE A CA 1
ATOM 1429 C C . ILE A 1 170 ? 32.235 -10.084 -11.749 1.00 72.31 170 ILE A C 1
ATOM 1431 O O . ILE A 1 170 ? 32.364 -10.685 -12.806 1.00 72.31 170 ILE A O 1
ATOM 1435 N N . ASP A 1 171 ? 31.037 -9.665 -11.335 1.00 85.62 171 ASP A N 1
ATOM 1436 C CA . ASP A 1 171 ? 29.831 -9.748 -12.175 1.00 85.62 171 ASP A CA 1
ATOM 1437 C C . ASP A 1 171 ? 30.005 -8.942 -13.479 1.00 85.62 171 ASP A C 1
ATOM 1439 O O . ASP A 1 171 ? 30.343 -7.756 -13.440 1.00 85.62 171 ASP A O 1
ATOM 1443 N N . LEU A 1 172 ? 29.758 -9.573 -14.632 1.00 86.62 172 LEU A N 1
ATOM 1444 C CA . LEU A 1 172 ? 29.982 -8.975 -15.953 1.00 86.62 172 LEU A CA 1
ATOM 1445 C C . LEU A 1 172 ? 29.216 -7.661 -16.149 1.00 86.62 172 LEU A C 1
ATOM 1447 O O . LEU A 1 172 ? 29.771 -6.676 -16.639 1.00 86.62 172 LEU A O 1
ATOM 1451 N N . ARG A 1 173 ? 27.940 -7.612 -15.748 1.00 88.38 173 ARG A N 1
ATOM 1452 C CA . ARG A 1 173 ? 27.108 -6.414 -15.935 1.00 88.38 173 ARG A CA 1
ATOM 1453 C C . ARG A 1 173 ? 27.597 -5.274 -15.052 1.00 88.38 173 ARG A C 1
ATOM 1455 O O . ARG A 1 173 ? 27.648 -4.129 -15.507 1.00 88.38 173 ARG A O 1
ATOM 1462 N N . ARG A 1 174 ? 27.994 -5.579 -13.814 1.00 88.81 174 ARG A N 1
ATOM 1463 C CA . ARG A 1 174 ? 28.614 -4.616 -12.898 1.00 88.81 174 ARG A CA 1
ATOM 1464 C C . ARG A 1 174 ? 29.942 -4.102 -13.452 1.00 88.81 174 ARG A C 1
ATOM 1466 O O . ARG A 1 174 ? 30.172 -2.899 -13.389 1.00 88.81 174 ARG A O 1
ATOM 1473 N N . HIS A 1 175 ? 30.768 -4.973 -14.032 1.00 90.81 175 HIS A N 1
ATOM 1474 C CA . HIS A 1 175 ? 32.025 -4.577 -14.663 1.00 90.81 175 HIS A CA 1
ATOM 1475 C C . HIS A 1 175 ? 31.790 -3.617 -15.839 1.00 90.81 175 HIS A C 1
ATOM 1477 O O . HIS A 1 175 ? 32.328 -2.510 -15.831 1.00 90.81 175 HIS A O 1
ATOM 1483 N N . VAL A 1 176 ? 30.905 -3.965 -16.785 1.00 93.44 176 VAL A N 1
ATOM 1484 C CA . VAL A 1 176 ? 30.544 -3.077 -17.908 1.00 93.44 176 VAL A CA 1
ATOM 1485 C C . VAL A 1 176 ? 30.030 -1.729 -17.402 1.00 93.44 176 VAL A C 1
ATOM 1487 O O . VAL A 1 176 ? 30.467 -0.680 -17.874 1.00 93.44 176 VAL A O 1
ATOM 1490 N N . SER A 1 177 ? 29.131 -1.736 -16.414 1.00 92.69 177 SER A N 1
ATOM 1491 C CA . SER A 1 177 ? 28.598 -0.497 -15.843 1.00 92.69 177 SER A CA 1
ATOM 1492 C C . SER A 1 177 ? 29.677 0.354 -15.172 1.00 92.69 177 SER A C 1
ATOM 1494 O O . SER A 1 177 ? 29.591 1.577 -15.245 1.00 92.69 177 SER A O 1
ATOM 1496 N N . SER A 1 178 ? 30.668 -0.265 -14.524 1.00 92.81 178 SER A N 1
ATOM 1497 C CA . SER A 1 178 ? 31.787 0.440 -13.891 1.00 92.81 178 SER A CA 1
ATOM 1498 C C . SER A 1 178 ? 32.644 1.143 -14.939 1.00 92.81 178 SER A C 1
ATOM 1500 O O . SER A 1 178 ? 32.810 2.357 -14.869 1.00 92.81 178 SER A O 1
ATOM 1502 N N . VAL A 1 179 ? 33.090 0.412 -15.966 1.00 94.56 179 VAL A N 1
ATOM 1503 C CA . VAL A 1 179 ? 33.941 0.966 -17.032 1.00 94.56 179 VAL A CA 1
ATOM 1504 C C . VAL A 1 179 ? 33.238 2.110 -17.767 1.00 94.56 179 VAL A C 1
ATOM 1506 O O . VAL A 1 179 ? 33.836 3.149 -18.040 1.00 94.56 179 VAL A O 1
ATOM 1509 N N . LEU A 1 180 ? 31.944 1.963 -18.068 1.00 95.88 180 LEU A N 1
ATOM 1510 C CA . LEU A 1 180 ? 31.172 3.034 -18.702 1.00 95.88 180 LEU A CA 1
ATOM 1511 C C . LEU A 1 180 ? 30.981 4.242 -17.776 1.00 95.88 180 LEU A C 1
ATOM 1513 O O . LEU A 1 180 ? 31.023 5.379 -18.248 1.00 95.88 180 LEU A O 1
ATOM 1517 N N . SER A 1 181 ? 30.810 4.021 -16.471 1.00 95.38 181 SER A N 1
ATOM 1518 C CA . SER A 1 181 ? 30.700 5.103 -15.489 1.00 95.38 181 SER A CA 1
ATOM 1519 C C . SER A 1 181 ? 31.990 5.918 -15.385 1.00 95.38 181 SER A C 1
ATOM 1521 O O . SER A 1 181 ? 31.913 7.145 -15.337 1.00 95.38 181 SER A O 1
ATOM 1523 N N . ASP A 1 182 ? 33.158 5.271 -15.436 1.00 95.38 182 ASP A N 1
ATOM 1524 C CA . ASP A 1 182 ? 34.467 5.946 -15.438 1.00 95.38 182 ASP A CA 1
ATOM 1525 C C . ASP A 1 182 ? 34.662 6.833 -16.681 1.00 95.38 182 ASP A C 1
ATOM 1527 O O . ASP A 1 182 ? 35.383 7.829 -16.656 1.00 95.38 182 ASP A O 1
ATOM 1531 N N . LEU A 1 183 ? 33.958 6.513 -17.771 1.00 94.56 183 LEU A N 1
ATOM 1532 C CA . LEU A 1 183 ? 33.895 7.310 -18.998 1.00 94.56 183 LEU A CA 1
ATOM 1533 C C . LEU A 1 183 ? 32.792 8.383 -18.983 1.00 94.56 183 LEU A C 1
ATOM 1535 O O . LEU A 1 183 ? 32.526 8.997 -20.023 1.00 94.56 183 LEU A O 1
ATOM 1539 N N . GLU A 1 184 ? 32.132 8.596 -17.841 1.00 95.12 184 GLU A N 1
ATOM 1540 C CA . GLU A 1 184 ? 30.963 9.467 -17.658 1.00 95.12 184 GLU A CA 1
ATOM 1541 C C . GLU A 1 184 ? 29.748 9.070 -18.526 1.00 95.12 184 GLU A C 1
ATOM 1543 O O . GLU A 1 184 ? 28.920 9.909 -18.902 1.00 95.12 184 GLU A O 1
ATOM 1548 N N . ILE A 1 185 ? 29.621 7.783 -18.865 1.00 95.50 185 ILE A N 1
ATOM 1549 C CA . ILE A 1 185 ? 28.492 7.208 -19.606 1.00 95.50 185 ILE A CA 1
ATOM 1550 C C . ILE A 1 185 ? 27.622 6.416 -18.622 1.00 95.50 185 ILE A C 1
ATOM 1552 O O . ILE A 1 185 ? 27.805 5.222 -18.404 1.00 95.50 185 ILE A O 1
ATOM 1556 N N . THR A 1 186 ? 26.642 7.087 -18.018 1.00 94.31 186 THR A N 1
ATOM 1557 C CA . THR A 1 186 ? 25.687 6.464 -17.087 1.00 94.31 186 THR A CA 1
ATOM 1558 C C . THR A 1 186 ? 24.447 5.905 -17.804 1.00 94.31 186 THR A C 1
ATOM 1560 O O . THR A 1 186 ? 24.232 6.134 -18.998 1.00 94.31 186 THR A O 1
ATOM 1563 N N . THR A 1 187 ? 23.586 5.191 -17.072 1.00 91.50 187 THR A N 1
ATOM 1564 C CA . THR A 1 187 ? 22.352 4.535 -17.569 1.00 91.50 187 THR A CA 1
ATOM 1565 C C . THR A 1 187 ? 21.295 5.490 -18.152 1.00 91.50 187 THR A C 1
ATOM 1567 O O . THR A 1 187 ? 20.297 5.061 -18.731 1.00 91.50 187 THR A O 1
ATOM 1570 N N . GLN A 1 188 ? 21.511 6.805 -18.066 1.00 93.00 188 GLN A N 1
ATOM 1571 C CA . GLN A 1 188 ? 20.712 7.790 -18.800 1.00 93.00 188 GLN A CA 1
ATOM 1572 C C . GLN A 1 188 ? 21.027 7.821 -20.307 1.00 93.00 188 GLN A C 1
ATOM 1574 O O . GLN A 1 188 ? 20.236 8.360 -21.077 1.00 93.00 188 GLN A O 1
ATOM 1579 N N . TYR A 1 189 ? 22.169 7.263 -20.734 1.00 95.12 189 TYR A N 1
ATOM 1580 C CA . TYR A 1 189 ? 22.618 7.260 -22.133 1.00 95.12 189 TYR A CA 1
ATOM 1581 C C . TYR A 1 189 ? 22.523 5.892 -22.805 1.00 95.12 189 TYR A C 1
ATOM 1583 O O . TYR A 1 189 ? 22.552 5.820 -24.031 1.00 95.12 189 TYR A O 1
ATOM 1591 N N . TYR A 1 190 ? 22.395 4.813 -22.034 1.00 95.69 190 TYR A N 1
ATOM 1592 C CA . TYR A 1 190 ? 22.230 3.459 -22.552 1.00 95.69 190 TYR A CA 1
ATOM 1593 C C . TYR A 1 190 ? 21.296 2.634 -21.664 1.00 95.69 190 TYR A C 1
ATOM 1595 O O . TYR A 1 190 ? 21.029 2.990 -20.520 1.00 95.69 190 TYR A O 1
ATOM 1603 N N . TYR A 1 191 ? 20.805 1.520 -22.186 1.00 95.56 191 TYR A N 1
ATOM 1604 C CA . TYR A 1 191 ? 20.115 0.492 -21.419 1.00 95.56 191 TYR A CA 1
ATOM 1605 C C . TYR A 1 191 ? 20.586 -0.888 -21.875 1.00 95.56 191 TYR A C 1
ATOM 1607 O O . TYR A 1 191 ? 21.129 -1.041 -22.968 1.00 95.56 191 TYR A O 1
ATOM 1615 N N . TYR A 1 192 ? 20.394 -1.884 -21.022 1.00 95.00 192 TYR A N 1
ATOM 1616 C CA . TYR A 1 192 ? 20.669 -3.280 -21.329 1.00 95.00 192 TYR A CA 1
ATOM 1617 C C . TYR A 1 192 ? 19.338 -4.009 -21.511 1.00 95.00 192 TYR A C 1
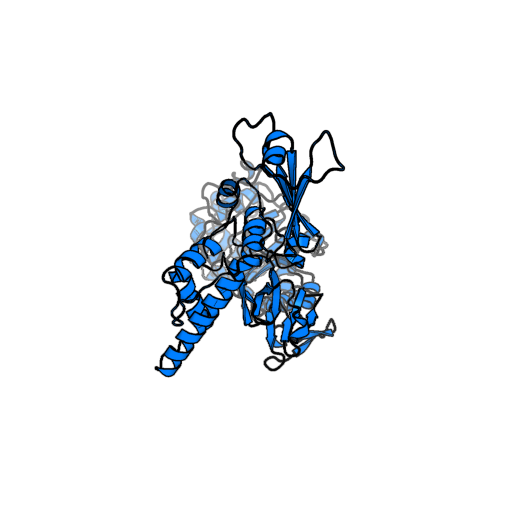ATOM 1619 O O . TYR A 1 192 ? 18.479 -3.924 -20.634 1.00 95.00 192 TYR A O 1
ATOM 1627 N N . ASP A 1 193 ? 19.168 -4.679 -22.647 1.00 96.25 193 ASP A N 1
ATOM 1628 C CA . ASP A 1 193 ? 18.029 -5.551 -22.922 1.00 96.25 193 ASP A CA 1
ATOM 1629 C C . ASP A 1 193 ? 18.337 -6.953 -22.362 1.00 96.25 193 ASP A C 1
ATOM 1631 O O . ASP A 1 193 ? 19.196 -7.647 -22.918 1.00 96.25 193 ASP A O 1
ATOM 1635 N N . PRO A 1 194 ? 17.675 -7.384 -21.268 1.00 94.56 194 PRO A N 1
ATOM 1636 C CA . PRO A 1 194 ? 17.947 -8.671 -20.636 1.00 94.56 194 PRO A CA 1
ATOM 1637 C C . PRO A 1 194 ? 17.507 -9.888 -21.442 1.00 94.56 194 PRO A C 1
ATOM 1639 O O . PRO A 1 194 ? 17.925 -10.985 -21.098 1.00 94.56 194 PRO A O 1
ATOM 1642 N N . LEU A 1 195 ? 16.685 -9.719 -22.479 1.00 95.50 195 LEU A N 1
ATOM 1643 C CA . LEU A 1 195 ? 16.245 -10.827 -23.320 1.00 95.50 195 LEU A CA 1
ATOM 1644 C C . LEU A 1 195 ? 17.247 -11.088 -24.441 1.00 95.50 195 LEU A C 1
ATOM 1646 O O . LEU A 1 195 ? 17.649 -12.221 -24.674 1.00 95.50 195 LEU A O 1
ATOM 1650 N N . THR A 1 196 ? 17.688 -10.033 -25.128 1.00 95.31 196 THR A N 1
ATOM 1651 C CA . THR A 1 196 ? 18.678 -10.170 -26.208 1.00 95.31 196 THR A CA 1
ATOM 1652 C C . THR A 1 196 ? 20.120 -10.181 -25.702 1.00 95.31 196 THR A C 1
ATOM 1654 O O . THR A 1 196 ? 21.032 -10.374 -26.502 1.00 95.31 196 THR A O 1
ATOM 1657 N N . GLU A 1 197 ? 20.323 -9.861 -24.423 1.00 93.12 197 GLU A N 1
ATOM 1658 C CA . GLU A 1 197 ? 21.615 -9.643 -23.766 1.00 93.12 197 GLU A CA 1
ATOM 1659 C C . GLU A 1 197 ? 22.487 -8.564 -24.430 1.00 93.12 197 GLU A C 1
ATOM 1661 O O . GLU A 1 197 ? 23.714 -8.654 -24.469 1.00 93.12 197 GLU A O 1
ATOM 1666 N N . LYS A 1 198 ? 21.855 -7.508 -24.956 1.00 94.25 198 LYS A N 1
ATOM 1667 C CA . LYS A 1 198 ? 22.538 -6.443 -25.708 1.00 94.25 198 LYS A CA 1
ATOM 1668 C C . LYS A 1 198 ? 22.425 -5.098 -25.019 1.00 94.25 198 LYS A C 1
ATOM 1670 O O . LYS A 1 198 ? 21.429 -4.781 -24.373 1.00 94.25 198 LYS A O 1
ATOM 1675 N N . TYR A 1 199 ? 23.454 -4.283 -25.211 1.00 95.88 199 TYR A N 1
ATOM 1676 C CA . TYR A 1 199 ? 23.485 -2.901 -24.762 1.00 95.88 199 TYR A CA 1
ATOM 1677 C C . TYR A 1 199 ? 23.058 -1.979 -25.901 1.00 95.88 199 TYR A C 1
ATOM 1679 O O . TYR A 1 199 ? 23.563 -2.053 -27.019 1.00 95.88 199 TYR A O 1
ATOM 1687 N N . HIS A 1 200 ? 22.135 -1.077 -25.606 1.00 96.38 200 HIS A N 1
ATOM 1688 C CA . HIS A 1 200 ? 21.570 -0.149 -26.569 1.00 96.38 200 HIS A CA 1
ATOM 1689 C C . HIS A 1 200 ? 21.747 1.279 -26.086 1.00 96.38 200 HIS A C 1
ATOM 1691 O O . HIS A 1 200 ? 21.516 1.584 -24.917 1.00 96.38 200 HIS A O 1
ATOM 1697 N N . VAL A 1 201 ? 22.099 2.177 -26.996 1.00 95.56 201 VAL A N 1
ATOM 1698 C CA . VAL A 1 201 ? 22.034 3.616 -26.755 1.00 95.56 201 VAL A CA 1
ATOM 1699 C C . VAL A 1 201 ? 20.577 3.997 -26.487 1.00 95.56 201 VAL A C 1
ATOM 1701 O O . VAL A 1 201 ? 19.644 3.460 -27.095 1.00 95.56 201 VAL A O 1
ATOM 1704 N N . GLN A 1 202 ? 20.359 4.918 -25.551 1.00 93.06 202 GLN A N 1
ATOM 1705 C CA . GLN A 1 202 ? 19.018 5.367 -25.202 1.00 93.06 202 GLN A CA 1
ATOM 1706 C C . GLN A 1 202 ? 18.308 5.955 -26.417 1.00 93.06 202 GLN A C 1
ATOM 1708 O O . GLN A 1 202 ? 18.838 6.791 -27.146 1.00 93.06 202 GLN A O 1
ATOM 1713 N N . GLY A 1 203 ? 17.083 5.489 -26.628 1.00 88.25 203 GLY A N 1
ATOM 1714 C CA . GLY A 1 203 ? 16.332 5.751 -27.843 1.00 88.25 203 GLY A CA 1
ATOM 1715 C C . GLY A 1 203 ? 15.174 4.773 -27.981 1.00 88.25 203 GLY A C 1
ATOM 1716 O O . GLY A 1 203 ? 14.193 4.852 -27.239 1.00 88.25 203 GLY A O 1
ATOM 1717 N N . ASN A 1 204 ? 15.300 3.841 -28.922 1.00 88.38 204 ASN A N 1
ATOM 1718 C CA . ASN A 1 204 ? 14.251 2.916 -29.353 1.00 88.38 204 ASN A CA 1
ATOM 1719 C C . ASN A 1 204 ? 14.036 1.726 -28.391 1.00 88.38 204 ASN A C 1
ATOM 1721 O O . ASN A 1 204 ? 14.285 0.579 -28.749 1.00 88.38 204 ASN A O 1
ATOM 1725 N N . GLY A 1 205 ? 13.584 1.999 -27.166 1.00 92.81 205 GLY A N 1
ATOM 1726 C CA . GLY A 1 205 ? 13.266 0.978 -26.159 1.00 92.81 205 GLY A CA 1
ATOM 1727 C C . GLY A 1 205 ? 11.868 1.140 -25.562 1.00 92.81 205 GLY A C 1
ATOM 1728 O O . GLY A 1 205 ? 11.323 2.248 -25.525 1.00 92.81 205 GLY A O 1
ATOM 1729 N N . LYS A 1 206 ? 11.309 0.044 -25.046 1.00 94.50 206 LYS A N 1
ATOM 1730 C CA . LYS A 1 206 ? 10.017 -0.023 -24.349 1.00 94.50 206 LYS A CA 1
ATOM 1731 C C . LYS A 1 206 ? 10.198 -0.595 -22.943 1.00 94.50 206 LYS A C 1
ATOM 1733 O O . LYS A 1 206 ? 11.063 -1.437 -22.719 1.00 94.50 206 LYS A O 1
ATOM 1738 N N . ASN A 1 207 ? 9.402 -0.112 -21.993 1.00 95.75 207 ASN A N 1
ATOM 1739 C CA . ASN A 1 207 ? 9.407 -0.637 -20.628 1.00 95.75 207 ASN A CA 1
ATOM 1740 C C . ASN A 1 207 ? 8.344 -1.729 -20.516 1.00 95.75 207 ASN A C 1
ATOM 1742 O O . ASN A 1 207 ? 7.198 -1.497 -20.894 1.00 95.75 207 ASN A O 1
ATOM 1746 N N . VAL A 1 208 ? 8.719 -2.879 -19.972 1.00 95.94 208 VAL A N 1
ATOM 1747 C CA . VAL A 1 208 ? 7.839 -4.037 -19.769 1.00 95.94 208 VAL A CA 1
ATOM 1748 C C . VAL A 1 208 ? 8.038 -4.594 -18.361 1.00 95.94 208 VAL A C 1
ATOM 1750 O O . VAL A 1 208 ? 9.057 -4.320 -17.726 1.00 95.94 208 VAL A O 1
ATOM 1753 N N . TYR A 1 209 ? 7.068 -5.358 -17.865 1.00 96.25 209 TYR A N 1
ATOM 1754 C CA . TYR A 1 209 ? 7.217 -6.138 -16.638 1.00 96.25 209 TYR A CA 1
ATOM 1755 C C . TYR A 1 209 ? 7.467 -7.596 -17.030 1.00 96.25 209 TYR A C 1
ATOM 1757 O O . TYR A 1 209 ? 6.591 -8.206 -17.641 1.00 96.25 209 TYR A O 1
ATOM 1765 N N . LEU A 1 210 ? 8.651 -8.128 -16.717 1.00 95.56 210 LEU A N 1
ATOM 1766 C CA . LEU A 1 210 ? 9.053 -9.507 -17.007 1.00 95.56 210 LEU A CA 1
ATOM 1767 C C . LEU A 1 210 ? 9.189 -10.285 -15.698 1.00 95.56 210 LEU A C 1
ATOM 1769 O O . LEU A 1 210 ? 10.238 -10.208 -15.065 1.00 95.56 210 LEU A O 1
ATOM 1773 N N . GLY A 1 211 ? 8.149 -11.014 -15.299 1.00 93.06 211 GLY A N 1
ATOM 1774 C CA . GLY A 1 211 ? 8.211 -11.997 -14.217 1.00 93.06 211 GLY A CA 1
ATOM 1775 C C . GLY A 1 211 ? 9.019 -11.553 -12.997 1.00 93.06 211 GLY A C 1
ATOM 1776 O O . GLY A 1 211 ? 8.850 -10.440 -12.489 1.00 93.06 211 GLY A O 1
ATOM 1777 N N . ALA A 1 212 ? 9.938 -12.409 -12.558 1.00 90.06 212 ALA A N 1
ATOM 1778 C CA . 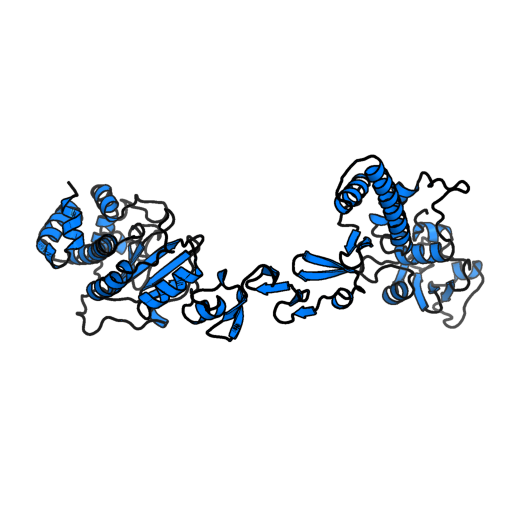ALA A 1 212 ? 10.843 -12.153 -11.442 1.00 90.06 212 ALA A CA 1
ATOM 1779 C C . ALA A 1 212 ? 11.864 -11.024 -11.700 1.00 90.06 212 ALA A C 1
ATOM 1781 O O . ALA A 1 212 ? 12.364 -10.426 -10.748 1.00 90.06 212 ALA A O 1
ATOM 1782 N N . LEU A 1 213 ? 12.158 -10.679 -12.963 1.00 91.44 213 LEU A N 1
ATOM 1783 C CA . LEU A 1 213 ? 13.027 -9.539 -13.302 1.00 91.44 213 LEU A CA 1
ATOM 1784 C C . LEU A 1 213 ? 12.357 -8.187 -13.012 1.00 91.44 213 LEU A C 1
ATOM 1786 O O . LEU A 1 213 ? 13.033 -7.158 -12.946 1.00 91.44 213 LEU A O 1
ATOM 1790 N N . GLY A 1 214 ? 11.033 -8.168 -12.847 1.00 92.88 214 GLY A N 1
ATOM 1791 C CA . GLY A 1 214 ? 10.276 -6.955 -12.589 1.00 92.88 214 GLY A CA 1
ATOM 1792 C C . GLY A 1 214 ? 10.245 -6.018 -13.796 1.00 92.88 214 GLY A C 1
ATOM 1793 O O . GLY A 1 214 ? 10.179 -6.439 -14.954 1.00 92.88 214 GLY A O 1
ATOM 1794 N N . ARG A 1 215 ? 10.249 -4.706 -13.532 1.00 94.50 215 ARG A N 1
ATOM 1795 C CA . ARG A 1 215 ? 10.171 -3.687 -14.584 1.00 94.50 215 ARG A CA 1
ATOM 1796 C C . ARG A 1 215 ? 11.536 -3.476 -15.233 1.00 94.50 215 ARG A C 1
ATOM 1798 O O . ARG A 1 215 ? 12.431 -2.900 -14.621 1.00 94.50 215 ARG A O 1
ATOM 1805 N N . VAL A 1 216 ? 11.653 -3.844 -16.503 1.00 94.50 216 VAL A N 1
ATOM 1806 C CA . VAL A 1 216 ? 12.879 -3.705 -17.297 1.00 94.50 216 VAL A CA 1
ATOM 1807 C C . VAL A 1 216 ? 12.625 -2.926 -18.585 1.00 94.50 216 VAL A C 1
ATOM 1809 O O . VAL A 1 216 ? 11.481 -2.729 -19.007 1.00 94.50 216 VAL A O 1
ATOM 1812 N N . ARG A 1 217 ? 13.704 -2.467 -19.223 1.00 95.12 217 ARG A N 1
ATOM 1813 C CA . ARG A 1 217 ? 13.667 -1.826 -20.539 1.00 95.12 217 ARG A CA 1
ATOM 1814 C C . ARG A 1 217 ? 14.242 -2.785 -21.575 1.00 95.12 217 ARG A C 1
ATOM 1816 O O . ARG A 1 217 ? 15.378 -3.214 -21.432 1.00 95.12 217 ARG A O 1
ATOM 1823 N N . ILE A 1 218 ? 13.464 -3.087 -22.607 1.00 96.88 218 ILE A N 1
ATOM 1824 C CA . ILE A 1 218 ? 13.874 -3.923 -23.743 1.00 96.88 218 ILE A CA 1
ATOM 1825 C C . ILE A 1 218 ? 13.843 -3.097 -25.027 1.00 96.88 218 ILE A C 1
ATOM 1827 O O . ILE A 1 218 ? 13.183 -2.053 -25.090 1.00 96.88 218 ILE A O 1
ATOM 1831 N N . HIS A 1 219 ? 14.553 -3.536 -26.058 1.00 95.75 219 HIS A N 1
ATOM 1832 C CA . HIS A 1 219 ? 14.521 -2.877 -27.355 1.00 95.75 219 HIS A CA 1
ATOM 1833 C C . HIS A 1 219 ? 13.108 -2.965 -27.960 1.00 95.75 219 HIS A C 1
ATOM 1835 O O . HIS A 1 219 ? 12.362 -3.916 -27.721 1.00 95.75 219 HIS A O 1
ATOM 1841 N N . ALA A 1 220 ? 12.692 -1.956 -28.733 1.00 93.44 220 ALA A N 1
ATOM 1842 C CA . ALA A 1 220 ? 11.310 -1.872 -29.222 1.00 93.44 220 ALA A CA 1
ATOM 1843 C C . ALA A 1 220 ? 10.888 -3.109 -30.043 1.00 93.44 220 ALA A C 1
ATOM 1845 O O . ALA A 1 220 ? 9.753 -3.578 -29.919 1.00 93.44 220 ALA A O 1
ATOM 1846 N N . ASN A 1 221 ? 11.835 -3.661 -30.809 1.00 92.50 221 ASN A N 1
ATOM 1847 C CA . ASN A 1 221 ? 11.639 -4.837 -31.663 1.00 92.50 221 ASN A CA 1
ATOM 1848 C C . ASN A 1 221 ? 11.799 -6.172 -30.915 1.00 92.50 221 ASN A C 1
ATOM 1850 O O . ASN A 1 221 ? 11.570 -7.222 -31.505 1.00 92.50 221 ASN A O 1
ATOM 1854 N N . THR A 1 222 ? 12.207 -6.153 -29.643 1.00 96.06 222 THR A N 1
ATOM 1855 C CA . THR A 1 222 ? 12.296 -7.362 -28.822 1.00 96.06 222 THR A CA 1
ATOM 1856 C C . THR A 1 222 ? 10.887 -7.784 -28.416 1.00 96.06 222 THR A C 1
ATOM 1858 O O . THR A 1 222 ? 10.146 -7.006 -27.805 1.00 96.06 222 THR A O 1
ATOM 1861 N N . ALA A 1 223 ? 10.505 -9.005 -28.780 1.00 96.12 223 ALA A N 1
ATOM 1862 C CA . ALA A 1 223 ? 9.243 -9.628 -28.397 1.00 96.12 223 ALA A CA 1
ATOM 1863 C C . ALA A 1 223 ? 9.521 -10.648 -27.278 1.00 96.12 223 ALA A C 1
ATOM 1865 O O . ALA A 1 223 ? 10.212 -11.633 -27.553 1.00 96.12 223 ALA A O 1
ATOM 1866 N N . PRO A 1 224 ? 9.070 -10.418 -26.028 1.00 97.38 224 PRO A N 1
ATOM 1867 C CA . PRO A 1 224 ? 9.270 -11.360 -24.921 1.00 97.38 224 PRO A CA 1
ATOM 1868 C C . PRO A 1 224 ? 8.814 -12.796 -25.212 1.00 97.38 224 PRO A C 1
ATOM 1870 O O . PRO A 1 224 ? 9.393 -13.745 -24.690 1.00 97.38 224 PRO A O 1
ATOM 1873 N N . GLU A 1 225 ? 7.831 -12.960 -26.090 1.00 96.44 225 GLU A N 1
ATOM 1874 C CA . GLU A 1 225 ? 7.289 -14.239 -26.547 1.00 96.44 225 GLU A CA 1
ATOM 1875 C C . GLU A 1 225 ? 8.354 -15.131 -27.192 1.00 96.44 225 GLU A C 1
ATOM 1877 O O . GLU A 1 225 ? 8.386 -16.337 -26.954 1.00 96.44 225 GLU A O 1
ATOM 1882 N N . ASN A 1 226 ? 9.306 -14.533 -27.915 1.00 96.88 226 ASN A N 1
ATOM 1883 C CA . ASN A 1 226 ? 10.429 -15.260 -28.514 1.00 96.88 226 ASN A CA 1
ATOM 1884 C C . ASN A 1 226 ? 11.415 -15.808 -27.464 1.00 96.88 226 ASN A C 1
ATOM 1886 O O . ASN A 1 226 ? 12.301 -16.588 -27.805 1.00 96.88 226 ASN A O 1
ATOM 1890 N N . TYR A 1 227 ? 11.266 -15.401 -26.201 1.00 95.38 227 TYR A N 1
ATOM 1891 C CA . TYR A 1 227 ? 12.099 -15.785 -25.061 1.00 95.38 227 TYR A CA 1
ATOM 1892 C C . TYR A 1 227 ? 11.310 -16.584 -24.013 1.00 95.38 227 TYR A C 1
ATOM 1894 O O . TYR A 1 227 ? 11.694 -16.644 -22.845 1.00 95.38 227 TYR A O 1
ATOM 1902 N N . GLY A 1 228 ? 10.189 -17.190 -24.422 1.00 94.94 228 GLY A N 1
ATOM 1903 C CA . GLY A 1 228 ? 9.393 -18.081 -23.578 1.00 94.94 228 GLY A CA 1
ATOM 1904 C C . GLY A 1 228 ? 8.467 -17.370 -22.592 1.00 94.94 228 GLY A C 1
ATOM 1905 O O . GLY A 1 228 ? 7.908 -18.026 -21.719 1.00 94.94 228 GLY A O 1
ATOM 1906 N N . TYR A 1 229 ? 8.281 -16.055 -22.708 1.00 96.81 229 TYR A N 1
ATOM 1907 C CA . TYR A 1 229 ? 7.307 -15.338 -21.894 1.00 96.81 229 TYR A CA 1
ATOM 1908 C C . TYR A 1 229 ? 5.920 -15.336 -22.543 1.00 96.81 229 TYR A C 1
ATOM 1910 O O . TYR A 1 229 ? 5.787 -15.197 -23.752 1.00 96.81 229 TYR A O 1
ATOM 1918 N N . THR A 1 230 ? 4.868 -15.401 -21.734 1.00 96.81 230 THR A N 1
ATOM 1919 C CA . THR A 1 230 ? 3.480 -15.189 -22.165 1.00 96.81 230 THR A CA 1
ATOM 1920 C C . THR A 1 230 ? 2.916 -13.958 -21.470 1.00 96.81 230 THR A C 1
ATOM 1922 O O . THR A 1 230 ? 3.105 -13.782 -20.265 1.00 96.81 230 THR A O 1
ATOM 1925 N N . TYR A 1 231 ? 2.230 -13.090 -22.215 1.00 96.06 231 TYR A N 1
ATOM 1926 C CA . TYR A 1 231 ? 1.600 -11.907 -21.639 1.00 96.06 231 TYR A CA 1
ATOM 1927 C C . TYR A 1 231 ? 0.323 -12.276 -20.879 1.00 96.06 231 TYR A C 1
ATOM 1929 O O . TYR A 1 231 ? -0.603 -12.861 -21.434 1.00 96.06 231 TYR A O 1
ATOM 1937 N N . ASN A 1 232 ? 0.259 -11.904 -19.604 1.00 92.62 232 ASN A N 1
ATOM 1938 C CA . ASN A 1 232 ? -0.947 -11.996 -18.799 1.00 92.62 232 ASN A CA 1
ATOM 1939 C C . ASN A 1 232 ? -1.676 -10.647 -18.821 1.00 92.62 232 ASN A C 1
ATOM 1941 O O . ASN A 1 232 ? -1.239 -9.691 -18.179 1.00 92.62 232 ASN A O 1
ATOM 1945 N N . GLU A 1 233 ? -2.802 -10.573 -19.532 1.00 90.56 233 GLU A N 1
ATOM 1946 C CA . GLU A 1 233 ? -3.572 -9.331 -19.693 1.00 90.56 233 GLU A CA 1
ATOM 1947 C C . GLU A 1 233 ? -4.128 -8.792 -18.370 1.00 90.56 233 GLU A C 1
ATOM 1949 O O . GLU A 1 233 ? -4.131 -7.581 -18.143 1.00 90.56 233 GLU A O 1
ATOM 1954 N N . ARG A 1 234 ? -4.554 -9.685 -17.465 1.00 85.06 234 ARG A N 1
ATOM 1955 C CA . ARG A 1 234 ? -5.160 -9.316 -16.175 1.00 85.06 234 ARG A CA 1
ATOM 1956 C C . ARG A 1 234 ? -4.184 -8.558 -15.283 1.00 85.06 234 ARG A C 1
ATOM 1958 O O . ARG A 1 234 ? -4.581 -7.619 -14.598 1.00 85.06 234 ARG A O 1
ATOM 1965 N N . TYR A 1 235 ? -2.926 -8.986 -15.272 1.00 86.94 235 TYR A N 1
ATOM 1966 C CA . TYR A 1 235 ? -1.887 -8.428 -14.407 1.00 86.94 235 TYR A CA 1
ATOM 1967 C C . TYR A 1 235 ? -0.884 -7.545 -15.159 1.00 86.94 235 TYR A C 1
ATOM 1969 O O . TYR A 1 235 ? 0.000 -6.960 -14.538 1.00 86.94 235 TYR A O 1
ATOM 1977 N N . GLN A 1 236 ? -1.026 -7.439 -16.483 1.00 92.81 236 GLN A N 1
ATOM 1978 C CA . GLN A 1 236 ? -0.153 -6.681 -17.378 1.00 92.81 236 GLN A CA 1
ATOM 1979 C C . GLN A 1 236 ? 1.337 -7.042 -17.231 1.00 92.81 236 GLN A C 1
ATOM 1981 O O . GLN A 1 236 ? 2.214 -6.180 -17.332 1.00 92.81 236 GLN A O 1
ATOM 1986 N N . VAL A 1 237 ? 1.626 -8.327 -17.008 1.00 94.75 237 VAL A N 1
ATOM 1987 C CA . VAL A 1 237 ? 2.978 -8.873 -16.820 1.00 94.75 237 VAL A CA 1
ATOM 1988 C C . VAL A 1 237 ? 3.243 -10.012 -17.797 1.00 94.75 237 VAL A C 1
ATOM 1990 O O . VAL A 1 237 ? 2.365 -10.820 -18.080 1.00 94.75 237 VAL A O 1
ATOM 1993 N N . TYR A 1 238 ? 4.468 -10.082 -18.303 1.00 96.69 238 TYR A N 1
ATOM 1994 C CA . TYR A 1 238 ? 4.981 -11.233 -19.033 1.00 96.69 238 TYR A CA 1
ATOM 1995 C C . TYR A 1 238 ? 5.513 -12.265 -18.040 1.00 96.69 238 TYR A C 1
ATOM 1997 O O . TYR A 1 238 ? 6.352 -11.918 -17.213 1.00 96.69 238 TYR A O 1
ATOM 2005 N N . LEU A 1 239 ? 5.057 -13.513 -18.128 1.00 95.50 239 LEU A N 1
ATOM 2006 C CA . LEU A 1 239 ? 5.451 -14.608 -17.233 1.00 95.50 239 LEU A CA 1
ATOM 2007 C C . LEU A 1 239 ? 6.030 -15.773 -18.034 1.00 95.50 239 LEU A C 1
ATOM 2009 O O . LEU A 1 239 ? 5.507 -16.110 -19.096 1.00 95.50 239 LEU A O 1
ATOM 2013 N N . GLN A 1 240 ? 7.081 -16.406 -17.525 1.00 94.44 240 GLN A N 1
ATOM 2014 C CA . GLN A 1 240 ? 7.529 -17.708 -18.015 1.00 94.44 240 GLN A CA 1
ATOM 2015 C C . GLN A 1 240 ? 6.584 -18.825 -17.533 1.00 94.44 240 GLN A C 1
ATOM 2017 O O . GLN A 1 240 ? 5.851 -18.629 -16.563 1.00 94.44 240 GLN A O 1
ATOM 2022 N N . PRO A 1 241 ? 6.593 -20.024 -18.150 1.00 92.31 241 PRO A N 1
ATOM 2023 C CA . PRO A 1 241 ? 5.650 -21.094 -17.806 1.00 92.31 241 PRO A CA 1
ATOM 2024 C C . PRO A 1 241 ? 5.718 -21.558 -16.345 1.00 92.31 241 PRO A C 1
ATOM 2026 O O . PRO A 1 241 ? 4.718 -22.005 -15.789 1.00 92.31 241 PRO A O 1
ATOM 2029 N N . HIS A 1 242 ? 6.891 -21.448 -15.717 1.00 91.75 242 HIS A N 1
ATOM 2030 C CA . HIS A 1 242 ? 7.094 -21.793 -14.310 1.00 91.75 242 HIS A CA 1
ATOM 2031 C C . HIS A 1 242 ? 6.811 -20.626 -13.354 1.00 91.75 242 HIS A C 1
ATOM 2033 O O . HIS A 1 242 ? 6.868 -20.814 -12.144 1.00 91.75 242 HIS A O 1
ATOM 2039 N N . GLU A 1 243 ? 6.515 -19.428 -13.857 1.00 93.19 243 GLU A N 1
ATOM 2040 C CA . GLU A 1 243 ? 6.209 -18.261 -13.035 1.00 93.19 243 GLU A CA 1
ATOM 2041 C C . GLU A 1 243 ? 4.698 -18.129 -12.806 1.00 93.19 243 GLU A C 1
ATOM 2043 O O . GLU A 1 243 ? 3.863 -18.443 -13.659 1.00 93.19 243 GLU A O 1
ATOM 2048 N N . PHE A 1 244 ? 4.333 -17.631 -11.631 1.00 90.25 244 PHE A N 1
ATOM 2049 C CA . PHE A 1 244 ? 2.955 -17.424 -11.214 1.00 90.25 244 PHE A CA 1
ATOM 2050 C C . PHE A 1 244 ? 2.807 -16.075 -10.517 1.00 90.25 244 PHE A C 1
ATOM 2052 O O . PHE A 1 244 ? 3.502 -15.788 -9.546 1.00 90.25 244 PHE A O 1
ATOM 2059 N N . TYR A 1 245 ? 1.901 -15.230 -11.008 1.00 88.88 245 TYR A N 1
ATOM 2060 C CA . TYR A 1 245 ? 1.659 -13.911 -10.427 1.00 88.88 245 TYR A CA 1
ATOM 2061 C C . TYR A 1 245 ? 0.483 -13.951 -9.451 1.00 88.88 245 TYR A C 1
ATOM 2063 O O . TYR A 1 245 ? -0.643 -14.265 -9.838 1.00 88.88 245 TYR A O 1
ATOM 2071 N N . HIS A 1 246 ? 0.722 -13.568 -8.199 1.00 85.25 246 HIS A N 1
ATOM 2072 C CA . HIS A 1 246 ? -0.295 -13.500 -7.153 1.00 85.25 246 HIS A CA 1
ATOM 2073 C C . HIS A 1 246 ? 0.012 -12.366 -6.166 1.00 85.25 246 HIS A C 1
ATOM 2075 O O . HIS A 1 246 ? 1.167 -12.152 -5.817 1.00 85.25 246 HIS A O 1
ATOM 2081 N N . ASN A 1 247 ? -1.006 -11.612 -5.727 1.00 79.25 247 ASN A N 1
ATOM 2082 C CA . ASN A 1 247 ? -0.870 -10.500 -4.766 1.00 79.25 247 ASN A CA 1
ATOM 2083 C C . ASN A 1 247 ? 0.326 -9.558 -5.041 1.00 79.25 247 ASN A C 1
ATOM 2085 O O . ASN A 1 247 ? 1.098 -9.221 -4.146 1.00 79.25 247 ASN A O 1
ATOM 2089 N N . HIS A 1 248 ? 0.483 -9.124 -6.295 1.00 82.19 248 HIS A N 1
ATOM 2090 C CA . HIS A 1 248 ? 1.567 -8.233 -6.735 1.00 82.19 248 HIS A CA 1
ATOM 2091 C C . HIS A 1 248 ? 2.990 -8.793 -6.630 1.00 82.19 248 HIS A C 1
ATOM 2093 O O . HIS A 1 248 ? 3.962 -8.037 -6.678 1.00 82.19 248 HIS A O 1
ATOM 2099 N N . ARG A 1 249 ? 3.120 -10.114 -6.527 1.00 86.75 249 ARG A N 1
ATOM 2100 C CA . ARG A 1 249 ? 4.391 -10.831 -6.488 1.00 86.75 249 ARG A CA 1
ATOM 2101 C C . ARG A 1 249 ? 4.411 -11.917 -7.551 1.00 86.75 249 ARG A C 1
ATOM 2103 O O . ARG A 1 249 ? 3.371 -12.458 -7.922 1.00 86.75 249 ARG A O 1
ATOM 2110 N N . VAL A 1 250 ? 5.609 -12.218 -8.036 1.00 91.06 250 VAL A N 1
ATOM 2111 C CA . VAL A 1 250 ? 5.862 -13.351 -8.925 1.00 91.06 250 VAL A CA 1
ATOM 2112 C C . VAL A 1 250 ? 6.500 -14.451 -8.094 1.00 91.06 250 VAL A C 1
ATOM 2114 O O . VAL A 1 250 ? 7.487 -14.214 -7.402 1.00 91.06 250 VAL A O 1
ATOM 2117 N N . TYR A 1 251 ? 5.906 -15.632 -8.152 1.00 90.88 251 TYR A N 1
ATOM 2118 C CA . TYR A 1 251 ? 6.355 -16.841 -7.486 1.00 90.88 251 TYR A CA 1
ATOM 2119 C C . TYR A 1 251 ? 6.808 -17.854 -8.531 1.00 90.88 251 TYR A C 1
ATOM 2121 O O . TYR A 1 251 ? 6.279 -17.891 -9.643 1.00 90.88 251 TYR A O 1
ATOM 2129 N N . ASN A 1 252 ? 7.746 -18.713 -8.155 1.00 91.12 252 ASN A N 1
ATOM 2130 C CA . ASN A 1 252 ? 8.051 -19.909 -8.921 1.00 91.12 252 ASN A CA 1
ATOM 2131 C C . ASN A 1 252 ? 7.045 -21.002 -8.539 1.00 91.12 252 ASN A C 1
ATOM 2133 O O . ASN A 1 252 ? 6.961 -21.375 -7.369 1.00 91.12 252 ASN A O 1
ATOM 2137 N N . ARG A 1 253 ? 6.299 -21.532 -9.515 1.00 90.12 253 ARG A N 1
ATOM 2138 C CA . ARG A 1 253 ? 5.310 -22.606 -9.319 1.00 90.12 253 ARG A CA 1
ATOM 2139 C C . ARG A 1 253 ? 5.908 -23.835 -8.626 1.00 90.12 253 ARG A C 1
ATOM 2141 O O . ARG A 1 253 ? 5.186 -24.535 -7.933 1.00 90.12 253 ARG A O 1
ATOM 2148 N N . ASN A 1 254 ? 7.211 -24.075 -8.781 1.00 90.38 254 ASN A N 1
ATOM 2149 C CA . ASN A 1 254 ? 7.902 -25.217 -8.177 1.00 90.38 254 ASN A CA 1
ATOM 2150 C C . ASN A 1 254 ? 8.309 -24.993 -6.708 1.00 90.38 254 ASN A C 1
ATOM 2152 O O . ASN A 1 254 ? 8.722 -25.939 -6.044 1.00 90.38 254 ASN A O 1
ATOM 2156 N N . GLU A 1 255 ? 8.233 -23.759 -6.206 1.00 90.88 255 GLU A N 1
ATOM 2157 C CA . GLU A 1 255 ? 8.698 -23.384 -4.861 1.00 90.88 255 GLU A CA 1
ATOM 2158 C C . GLU A 1 255 ? 7.549 -23.086 -3.892 1.00 90.88 255 GLU A C 1
ATOM 2160 O O . GLU A 1 255 ? 7.769 -22.966 -2.687 1.00 90.88 255 GLU A O 1
ATOM 2165 N N . VAL A 1 256 ? 6.320 -22.959 -4.399 1.00 90.12 256 VAL A N 1
ATOM 2166 C CA . VAL A 1 256 ? 5.141 -22.649 -3.588 1.00 90.12 256 VAL A CA 1
ATOM 2167 C C . VAL A 1 256 ? 4.022 -23.651 -3.815 1.00 90.12 256 VAL A C 1
ATOM 2169 O O . VAL A 1 256 ? 3.816 -24.139 -4.922 1.00 90.12 256 VAL A O 1
ATOM 2172 N N . ASN A 1 257 ? 3.252 -23.915 -2.760 1.00 92.81 257 ASN A N 1
ATOM 2173 C CA . ASN A 1 257 ? 2.009 -24.664 -2.880 1.00 92.81 257 ASN A CA 1
ATOM 2174 C C . ASN A 1 257 ? 0.929 -23.761 -3.496 1.00 92.81 257 ASN A C 1
ATOM 2176 O O . ASN A 1 257 ? 0.565 -22.740 -2.903 1.00 92.81 257 ASN A O 1
ATOM 2180 N N . ILE A 1 258 ? 0.438 -24.124 -4.682 1.00 92.25 258 ILE A N 1
ATOM 2181 C CA . ILE A 1 258 ? -0.652 -23.424 -5.370 1.00 92.25 258 ILE A CA 1
ATOM 2182 C C . ILE A 1 258 ? -1.932 -24.227 -5.172 1.00 92.25 258 ILE A C 1
ATOM 2184 O O . ILE A 1 258 ? -1.980 -25.418 -5.470 1.00 92.25 258 ILE A O 1
ATOM 2188 N N . ILE A 1 259 ? -2.969 -23.560 -4.680 1.00 92.88 259 ILE A N 1
ATOM 2189 C CA . ILE A 1 259 ? -4.298 -24.135 -4.465 1.00 92.88 259 ILE A CA 1
ATOM 2190 C C . ILE A 1 259 ? -5.347 -23.310 -5.209 1.00 92.88 259 ILE A C 1
ATOM 2192 O O . ILE A 1 259 ? -5.109 -22.159 -5.573 1.00 92.88 259 ILE A O 1
ATOM 2196 N N . GLU A 1 260 ? -6.535 -23.870 -5.404 1.00 94.50 260 GLU A N 1
ATOM 2197 C CA . GLU A 1 260 ? -7.683 -23.109 -5.895 1.00 94.50 260 GLU A CA 1
ATOM 2198 C C . GLU A 1 260 ? -8.429 -22.459 -4.729 1.00 94.50 260 GLU A C 1
ATOM 2200 O O . GLU A 1 260 ? -8.754 -23.102 -3.726 1.00 94.50 260 GLU A O 1
ATOM 2205 N N . CYS A 1 261 ? -8.735 -21.167 -4.863 1.00 92.00 261 CYS A N 1
ATOM 2206 C CA . CYS A 1 261 ? -9.572 -20.467 -3.900 1.00 92.00 261 CYS A CA 1
ATOM 2207 C C . CYS A 1 261 ? -10.949 -21.135 -3.814 1.00 92.00 261 CYS A C 1
ATOM 2209 O O . CYS A 1 261 ? -11.689 -21.164 -4.798 1.00 92.00 261 CYS A O 1
ATOM 2211 N N . ARG A 1 262 ? -11.355 -21.566 -2.615 1.00 92.94 262 ARG A N 1
ATOM 2212 C CA . ARG A 1 262 ? -12.636 -22.271 -2.401 1.00 92.94 262 ARG A CA 1
ATOM 2213 C C . ARG A 1 262 ? -13.878 -21.442 -2.757 1.00 92.94 262 ARG A C 1
ATOM 2215 O O . ARG A 1 262 ? -14.954 -22.005 -2.925 1.00 92.94 262 ARG A O 1
ATOM 2222 N N . THR A 1 263 ? -13.751 -20.115 -2.841 1.00 91.88 263 THR A N 1
ATOM 2223 C CA . THR A 1 263 ? -14.866 -19.200 -3.139 1.00 91.88 263 THR A CA 1
ATOM 2224 C C . THR A 1 263 ? -14.957 -18.830 -4.619 1.00 91.88 263 THR A C 1
ATOM 2226 O O . THR A 1 263 ? -16.060 -18.725 -5.144 1.00 91.88 263 THR A O 1
ATOM 2229 N N . CYS A 1 264 ? -13.828 -18.592 -5.295 1.00 92.12 264 CYS A N 1
ATOM 2230 C CA . CYS A 1 264 ? -13.822 -18.079 -6.674 1.00 92.12 264 CYS A CA 1
ATOM 2231 C C . CYS A 1 264 ? -13.084 -18.961 -7.688 1.00 92.12 264 CYS A C 1
ATOM 2233 O O . CYS A 1 264 ? -12.996 -18.574 -8.851 1.00 92.12 264 CYS A O 1
ATOM 2235 N N . GLY A 1 265 ? -12.509 -20.090 -7.265 1.00 90.75 265 GLY A N 1
ATOM 2236 C CA . GLY A 1 265 ? -11.774 -21.024 -8.126 1.00 90.75 265 GLY A CA 1
ATOM 2237 C C . GLY A 1 265 ? -10.469 -20.475 -8.712 1.00 90.75 265 GLY A C 1
ATOM 2238 O O . GLY A 1 265 ? -9.843 -21.131 -9.531 1.00 90.75 265 GLY A O 1
ATOM 2239 N N . THR A 1 266 ? -10.043 -19.263 -8.338 1.00 88.94 266 THR A N 1
ATOM 2240 C CA . THR A 1 266 ? -8.780 -18.694 -8.835 1.00 88.94 266 THR A CA 1
ATOM 2241 C C . THR A 1 266 ? -7.598 -19.401 -8.172 1.00 88.94 266 THR A C 1
ATOM 2243 O O . THR A 1 266 ? -7.598 -19.536 -6.947 1.00 88.94 266 THR A O 1
ATOM 2246 N N . GLU A 1 267 ? -6.593 -19.804 -8.958 1.00 89.69 267 GLU A N 1
ATOM 2247 C CA . GLU A 1 267 ? -5.302 -20.278 -8.440 1.00 89.69 267 GLU A CA 1
ATOM 2248 C C . GLU A 1 267 ? -4.680 -19.211 -7.528 1.00 89.69 267 GLU A C 1
ATOM 2250 O O . GLU A 1 267 ? -4.680 -18.019 -7.851 1.00 89.69 267 GLU A O 1
ATOM 2255 N N . VAL A 1 268 ? -4.143 -19.627 -6.388 1.00 90.88 268 VAL A N 1
ATOM 2256 C CA . VAL A 1 268 ? -3.563 -18.752 -5.367 1.00 90.88 268 VAL A CA 1
ATOM 2257 C C . VAL A 1 268 ? -2.464 -19.473 -4.600 1.00 90.88 268 VAL A C 1
ATOM 2259 O O . VAL A 1 268 ? -2.432 -20.699 -4.538 1.00 90.88 268 VAL A O 1
ATOM 2262 N N . VAL A 1 269 ? -1.557 -18.706 -3.999 1.00 91.06 269 VAL A N 1
ATOM 2263 C CA . VAL A 1 269 ? -0.516 -19.268 -3.132 1.00 91.06 269 VAL A CA 1
ATOM 2264 C C . VAL A 1 269 ? -1.134 -19.597 -1.772 1.00 91.06 269 VAL A C 1
ATOM 2266 O O . VAL A 1 269 ? -1.717 -18.721 -1.137 1.00 91.06 269 VAL A O 1
ATOM 2269 N N . ASP A 1 270 ? -0.997 -20.842 -1.315 1.00 89.25 270 ASP A N 1
ATOM 2270 C CA . ASP A 1 270 ? -1.648 -21.357 -0.098 1.00 89.25 270 ASP A CA 1
ATOM 2271 C C . ASP A 1 270 ? -1.326 -20.515 1.148 1.00 89.25 270 ASP A C 1
ATOM 2273 O O . ASP A 1 270 ? -2.223 -20.061 1.854 1.00 89.25 270 ASP A O 1
ATOM 2277 N N . VAL A 1 271 ? -0.047 -20.177 1.350 1.00 85.19 271 VAL A N 1
ATOM 2278 C CA . VAL A 1 271 ? 0.398 -19.360 2.497 1.00 85.19 271 VAL A CA 1
ATOM 2279 C C . VAL A 1 271 ? -0.110 -17.912 2.474 1.00 85.19 271 VAL A C 1
ATOM 2281 O O . VAL A 1 271 ? -0.061 -17.230 3.494 1.00 85.19 271 VAL A O 1
ATOM 2284 N N . GLU A 1 272 ? -0.603 -17.434 1.330 1.00 84.25 272 GLU A N 1
ATOM 2285 C CA . GLU A 1 272 ? -1.212 -16.105 1.176 1.00 84.25 272 GLU A CA 1
ATOM 2286 C C . GLU A 1 272 ? -2.742 -16.147 1.363 1.00 84.25 272 GLU A C 1
ATOM 2288 O O . GLU A 1 272 ? -3.411 -15.107 1.338 1.00 84.25 272 GLU A O 1
ATOM 2293 N N . CYS A 1 273 ? -3.313 -17.340 1.549 1.00 86.38 273 CYS A N 1
ATOM 2294 C CA . CYS A 1 273 ? -4.739 -17.552 1.754 1.00 86.38 273 CYS A CA 1
ATOM 2295 C C . CYS A 1 273 ? -5.102 -17.638 3.236 1.00 86.38 273 CYS A C 1
ATOM 2297 O O . CYS A 1 273 ? -4.290 -17.962 4.101 1.00 86.38 273 CYS A O 1
ATOM 2299 N N . VAL A 1 274 ? -6.379 -17.393 3.522 1.00 83.75 274 VAL A N 1
ATOM 2300 C CA . VAL A 1 274 ? -6.971 -17.632 4.841 1.00 83.75 274 VAL A CA 1
ATOM 2301 C C . VAL A 1 274 ? -8.001 -18.732 4.685 1.00 83.75 274 VAL A C 1
ATOM 2303 O O . VAL A 1 274 ? -8.968 -18.563 3.947 1.00 83.75 274 VAL A O 1
ATOM 2306 N N . ASP A 1 275 ? -7.775 -19.878 5.327 1.00 85.25 275 ASP A N 1
ATOM 2307 C CA . ASP A 1 275 ? -8.630 -21.065 5.203 1.00 85.25 275 ASP A CA 1
ATOM 2308 C C . ASP A 1 275 ? -8.915 -21.451 3.733 1.00 85.25 275 ASP A C 1
ATOM 2310 O O . ASP A 1 275 ? -10.038 -21.803 3.375 1.00 85.25 275 ASP A O 1
ATOM 2314 N N . GLY A 1 276 ? -7.911 -21.355 2.850 1.00 87.00 276 GLY A N 1
ATOM 2315 C CA . GLY A 1 276 ? -8.051 -21.630 1.411 1.00 87.00 276 GLY A CA 1
ATOM 2316 C C . GLY A 1 276 ? -8.913 -20.624 0.632 1.00 87.00 276 GLY A C 1
ATOM 2317 O O . GLY A 1 276 ? -9.354 -20.921 -0.479 1.00 87.00 276 GLY A O 1
ATOM 2318 N N . VAL A 1 277 ? -9.184 -19.449 1.204 1.00 87.88 277 VAL A N 1
ATOM 2319 C CA . VAL A 1 277 ? -9.882 -18.334 0.553 1.00 87.88 277 VAL A CA 1
ATOM 2320 C C . VAL A 1 277 ? -8.878 -17.230 0.225 1.00 87.88 277 VAL A C 1
ATOM 2322 O O . VAL A 1 277 ? -8.071 -16.831 1.067 1.00 87.88 277 VAL A O 1
ATOM 2325 N N . CYS A 1 278 ? -8.927 -16.723 -1.008 1.00 88.75 278 CYS A N 1
ATOM 2326 C CA . CYS A 1 278 ? -8.029 -15.668 -1.465 1.00 88.75 278 CYS A CA 1
ATOM 2327 C C . CYS A 1 278 ? -8.348 -14.310 -0.824 1.00 88.75 278 CYS A C 1
ATOM 2329 O O . CYS A 1 278 ? -9.494 -14.029 -0.467 1.00 88.75 278 CYS A O 1
ATOM 2331 N N . SER A 1 279 ? -7.343 -13.433 -0.767 1.00 85.44 279 SER A N 1
ATOM 2332 C CA . SER A 1 279 ? -7.444 -12.060 -0.242 1.00 85.44 279 SER A CA 1
ATOM 2333 C C . SER A 1 279 ? -8.643 -11.285 -0.804 1.00 85.44 279 SER A C 1
ATOM 2335 O O . SER A 1 279 ? -9.404 -10.684 -0.055 1.00 85.44 279 SER A O 1
ATOM 2337 N N . SER A 1 280 ? -8.881 -11.364 -2.115 1.00 86.81 280 SER A N 1
ATOM 2338 C CA . SER A 1 280 ? -10.003 -10.675 -2.765 1.00 86.81 280 SER A CA 1
ATOM 2339 C C . SER A 1 280 ? -11.375 -11.186 -2.305 1.00 86.81 280 SER A C 1
ATOM 2341 O O . SER A 1 280 ? -12.304 -10.393 -2.134 1.00 86.81 280 SER A O 1
ATOM 2343 N N . CYS A 1 281 ? -11.520 -12.494 -2.083 1.00 88.31 281 CYS A N 1
ATOM 2344 C CA . CYS A 1 281 ? -12.756 -13.072 -1.559 1.00 88.31 281 CYS A CA 1
ATOM 2345 C C . CYS A 1 281 ? -12.940 -12.757 -0.071 1.00 88.31 281 CYS A C 1
ATOM 2347 O O . CYS A 1 281 ? -14.061 -12.463 0.341 1.00 88.31 281 CYS A O 1
ATOM 2349 N N . VAL A 1 282 ? -11.853 -12.740 0.709 1.00 86.00 282 VAL A N 1
ATOM 2350 C CA . VAL A 1 282 ? -11.856 -12.263 2.101 1.00 86.00 282 VAL A CA 1
ATOM 2351 C C . VAL A 1 282 ? -12.346 -10.816 2.173 1.00 86.00 282 VAL A C 1
ATOM 2353 O O . VAL A 1 282 ? -13.295 -10.530 2.901 1.00 86.00 282 VAL A O 1
ATOM 2356 N N . ASP A 1 283 ? -11.775 -9.926 1.361 1.00 86.38 283 ASP A N 1
ATOM 2357 C CA . ASP A 1 283 ? -12.169 -8.515 1.290 1.00 86.38 283 ASP A CA 1
ATOM 2358 C C . ASP A 1 283 ? -13.626 -8.328 0.866 1.00 86.38 283 ASP A C 1
ATOM 2360 O O . ASP A 1 283 ? -14.304 -7.416 1.339 1.00 86.38 283 ASP A O 1
ATOM 2364 N N . SER A 1 284 ? -14.122 -9.196 -0.016 1.00 87.25 284 SER A N 1
ATOM 2365 C CA . SER A 1 284 ? -15.514 -9.153 -0.466 1.00 87.25 284 SER A CA 1
ATOM 2366 C C . SER A 1 284 ? -16.489 -9.577 0.636 1.00 87.25 284 SER A C 1
ATOM 2368 O O . SER A 1 284 ? -17.570 -9.003 0.741 1.00 87.25 284 SER A O 1
ATOM 2370 N N . ALA A 1 285 ? -16.114 -10.556 1.463 1.00 85.56 285 ALA A N 1
ATOM 2371 C CA . ALA A 1 285 ? -16.943 -11.040 2.565 1.00 85.56 285 ALA A CA 1
ATOM 2372 C C . ALA A 1 285 ? -16.899 -10.111 3.791 1.00 85.56 285 ALA A C 1
ATOM 2374 O O . ALA A 1 285 ? -17.931 -9.843 4.404 1.00 85.56 285 ALA A O 1
ATOM 2375 N N . TYR A 1 286 ? -15.713 -9.605 4.139 1.00 90.06 286 TYR A N 1
ATOM 2376 C CA . TYR A 1 286 ? -15.458 -8.868 5.378 1.00 90.06 286 TYR A CA 1
ATOM 2377 C C . TYR A 1 286 ? -14.664 -7.593 5.117 1.00 90.06 286 TYR A C 1
ATOM 2379 O O . TYR A 1 286 ? -13.546 -7.423 5.596 1.00 90.06 286 TYR A O 1
ATOM 2387 N N . LYS A 1 287 ? -15.234 -6.685 4.331 1.00 92.06 287 LYS A N 1
ATOM 2388 C CA . LYS A 1 287 ? -14.548 -5.476 3.872 1.00 92.06 287 LYS A CA 1
ATOM 2389 C C . LYS A 1 287 ? -14.022 -4.606 5.021 1.00 92.06 287 LYS A C 1
ATOM 2391 O O . LYS A 1 287 ? -14.766 -4.234 5.928 1.00 92.06 287 LYS A O 1
ATOM 2396 N N . ILE A 1 288 ? -12.761 -4.182 4.911 1.00 94.44 288 ILE A N 1
ATOM 2397 C CA . ILE A 1 288 ? -12.231 -3.049 5.679 1.00 94.44 288 ILE A CA 1
ATOM 2398 C C . ILE A 1 288 ? -12.592 -1.765 4.925 1.00 94.44 288 ILE A C 1
ATOM 2400 O O . ILE A 1 288 ? -12.144 -1.516 3.805 1.00 94.44 288 ILE A O 1
ATOM 2404 N N . HIS A 1 289 ? -13.453 -0.959 5.529 1.00 94.25 289 HIS A N 1
ATOM 2405 C CA . HIS A 1 289 ? -14.001 0.259 4.950 1.00 94.25 289 HIS A CA 1
ATOM 2406 C C . HIS A 1 289 ? -13.040 1.449 5.056 1.00 94.25 289 HIS A C 1
ATOM 2408 O O . HIS A 1 289 ? -12.109 1.449 5.858 1.00 94.25 289 HIS A O 1
ATOM 2414 N N . SER A 1 290 ? -13.282 2.503 4.271 1.00 93.88 290 SER A N 1
ATOM 2415 C CA . SER A 1 290 ? -12.552 3.765 4.434 1.00 93.88 290 SER A CA 1
ATOM 2416 C C . SER A 1 290 ? -12.865 4.405 5.789 1.00 93.88 290 SER A C 1
ATOM 2418 O O . SER A 1 290 ? -13.978 4.263 6.307 1.00 93.88 290 SER A O 1
ATOM 2420 N N . TYR A 1 291 ? -11.930 5.203 6.315 1.00 90.56 291 TYR A N 1
ATOM 2421 C CA . TYR A 1 291 ? -12.096 5.911 7.594 1.00 90.56 291 TYR A CA 1
ATOM 2422 C C . TYR A 1 291 ? -13.373 6.779 7.651 1.00 90.56 291 TYR A C 1
ATOM 2424 O O . TYR A 1 291 ? -13.945 6.994 8.716 1.00 90.56 291 TYR A O 1
ATOM 2432 N N . SER A 1 292 ? -13.836 7.271 6.496 1.00 90.00 292 SER A N 1
ATOM 2433 C CA . SER A 1 292 ? -15.009 8.139 6.348 1.00 90.00 292 SER A CA 1
ATOM 2434 C C . SER A 1 292 ? -16.354 7.406 6.393 1.00 90.00 292 SER A C 1
ATOM 2436 O O . SER A 1 292 ? -17.402 8.057 6.408 1.00 90.00 292 SER A O 1
ATOM 2438 N N . THR A 1 293 ? -16.349 6.071 6.394 1.00 91.88 293 THR A N 1
ATOM 2439 C CA . THR A 1 293 ? -17.576 5.269 6.352 1.00 91.88 293 THR A CA 1
ATOM 2440 C C . THR A 1 293 ? -18.378 5.421 7.646 1.00 91.88 293 THR A C 1
ATOM 2442 O O . THR A 1 293 ? -17.840 5.292 8.745 1.00 91.88 293 THR A O 1
ATOM 2445 N N . ARG A 1 294 ? -19.682 5.688 7.505 1.00 89.00 294 ARG A N 1
ATOM 2446 C CA . ARG A 1 294 ? -20.638 5.850 8.611 1.00 89.00 294 ARG A CA 1
ATOM 2447 C C . ARG A 1 294 ? -21.356 4.532 8.888 1.00 89.00 294 ARG A C 1
ATOM 2449 O O . ARG A 1 294 ? -22.035 4.004 8.008 1.00 89.00 294 ARG A O 1
ATOM 2456 N N . VAL A 1 295 ? -21.223 4.015 10.108 1.00 88.00 295 VAL A N 1
ATOM 2457 C CA . VAL A 1 295 ? -21.807 2.724 10.514 1.00 88.00 295 VAL A CA 1
ATOM 2458 C C . VAL A 1 295 ? -23.335 2.736 10.508 1.00 88.00 295 VAL A C 1
ATOM 2460 O O . VAL A 1 295 ? -23.956 1.706 10.259 1.00 88.00 295 VAL A O 1
ATOM 2463 N N . GLU A 1 296 ? -23.949 3.900 10.721 1.00 81.31 296 GLU A N 1
ATOM 2464 C CA . GLU A 1 296 ? -25.400 4.073 10.835 1.00 81.31 296 GLU A CA 1
ATOM 2465 C C . GLU A 1 296 ? -26.149 3.765 9.531 1.00 81.31 296 GLU A C 1
ATOM 2467 O O . GLU A 1 296 ? -27.324 3.411 9.570 1.00 81.31 296 GLU A O 1
ATOM 2472 N N . GLY A 1 297 ? -25.480 3.884 8.379 1.00 81.00 297 GLY A N 1
ATOM 2473 C CA . GLY A 1 297 ? -26.057 3.552 7.072 1.00 81.00 297 GLY A CA 1
ATOM 2474 C C . GLY A 1 297 ? -25.894 2.084 6.668 1.00 81.00 297 GLY A C 1
ATOM 2475 O O . GLY A 1 297 ? -26.484 1.657 5.681 1.00 81.00 297 GLY A O 1
ATOM 2476 N N . MET A 1 298 ? -25.082 1.318 7.401 1.00 85.56 298 MET A N 1
ATOM 2477 C CA . MET A 1 298 ? -24.668 -0.034 7.011 1.00 85.56 298 MET A CA 1
ATOM 2478 C C . MET A 1 298 ? -25.100 -1.110 8.005 1.00 85.56 298 MET A C 1
ATOM 2480 O O . MET A 1 298 ? -25.345 -2.250 7.616 1.00 85.56 298 MET A O 1
ATOM 2484 N N . LEU A 1 299 ? -25.207 -0.758 9.286 1.00 89.25 299 LEU A N 1
ATOM 2485 C CA . LEU A 1 299 ? -25.631 -1.664 10.343 1.00 89.25 299 LEU A CA 1
ATOM 2486 C C . LEU A 1 299 ? -26.983 -1.238 10.906 1.00 89.25 299 LEU A C 1
ATOM 2488 O O . LEU A 1 299 ? -27.269 -0.055 11.083 1.00 89.25 299 LEU A O 1
ATOM 2492 N N . LYS A 1 300 ? -27.815 -2.227 11.243 1.00 84.81 300 LYS A N 1
ATOM 2493 C CA . LYS A 1 300 ? -29.100 -1.970 11.895 1.00 84.81 300 LYS A CA 1
ATOM 2494 C C . LYS A 1 300 ? -28.875 -1.494 13.327 1.00 84.81 300 LYS A C 1
ATOM 2496 O O . LYS A 1 300 ? -28.112 -2.096 14.079 1.00 84.81 300 LYS A O 1
ATOM 2501 N N . PHE A 1 301 ? -29.600 -0.450 13.709 1.00 82.12 301 PHE A N 1
ATOM 2502 C CA . PHE A 1 301 ? -29.676 0.009 15.090 1.00 82.12 301 PHE A CA 1
ATOM 2503 C C . PHE A 1 301 ? -30.268 -1.092 15.982 1.00 82.12 301 PHE A C 1
ATOM 2505 O O . PHE A 1 301 ? -31.335 -1.624 15.671 1.00 82.12 301 PHE A O 1
ATOM 2512 N N . LYS A 1 302 ? -29.573 -1.461 17.065 1.00 78.06 302 LYS A N 1
ATOM 2513 C CA . LYS A 1 302 ? -29.908 -2.676 17.834 1.00 78.06 302 LYS A CA 1
ATOM 2514 C C . LYS A 1 302 ? -30.775 -2.452 19.069 1.00 78.06 302 LYS A C 1
ATOM 2516 O O . LYS A 1 302 ? -31.299 -3.420 19.609 1.00 78.06 302 LYS A O 1
ATOM 2521 N N . ALA A 1 303 ? -30.958 -1.215 19.521 1.00 74.44 303 ALA A N 1
ATOM 2522 C CA . ALA A 1 303 ? -31.772 -0.953 20.702 1.00 74.44 303 ALA A CA 1
ATOM 2523 C C . ALA A 1 303 ? -33.252 -0.761 20.328 1.00 74.44 303 ALA A C 1
ATOM 2525 O O . ALA A 1 303 ? -33.614 0.166 19.605 1.00 74.44 303 ALA A O 1
ATOM 2526 N N . THR A 1 304 ? -34.124 -1.627 20.848 1.00 70.06 304 THR A N 1
ATOM 2527 C CA . THR A 1 304 ? -35.582 -1.536 20.670 1.00 70.06 304 THR A CA 1
ATOM 2528 C C . THR A 1 304 ? -36.275 -1.371 22.016 1.00 70.06 304 THR A C 1
ATOM 2530 O O . THR A 1 304 ? -35.869 -2.005 22.984 1.00 70.06 304 THR A O 1
ATOM 2533 N N . LYS A 1 305 ? -37.351 -0.573 22.077 1.00 76.44 305 LYS A N 1
ATOM 2534 C CA . LYS A 1 305 ? -38.189 -0.385 23.283 1.00 76.44 305 LYS A CA 1
ATOM 2535 C C . LYS A 1 305 ? -37.433 0.129 24.524 1.00 76.44 305 LYS A C 1
ATOM 2537 O O . LYS A 1 305 ? -37.790 -0.204 25.650 1.00 76.44 305 LYS A O 1
ATOM 2542 N N . VAL A 1 306 ? -36.408 0.957 24.332 1.00 82.00 306 VAL A N 1
ATOM 2543 C CA . VAL A 1 306 ? -35.688 1.596 25.444 1.00 82.00 306 VAL A CA 1
ATOM 2544 C C . VAL A 1 306 ? -36.360 2.899 25.884 1.00 82.00 306 VAL A C 1
ATOM 2546 O O . VAL A 1 306 ? -37.095 3.531 25.121 1.00 82.00 306 VAL A O 1
ATOM 2549 N N . LYS A 1 307 ? -36.102 3.318 27.127 1.00 84.00 307 LYS A N 1
ATOM 2550 C CA . LYS A 1 307 ? -36.619 4.583 27.664 1.00 84.00 307 LYS A CA 1
ATOM 2551 C C . LYS A 1 307 ? -35.987 5.771 26.918 1.00 84.00 307 LYS A C 1
ATOM 2553 O O . LYS A 1 307 ? -34.812 5.697 26.564 1.00 84.00 307 LYS A O 1
ATOM 2558 N N . PRO A 1 308 ? -36.693 6.905 26.746 1.00 81.38 308 PRO A N 1
ATOM 2559 C CA . PRO A 1 308 ? -36.124 8.097 26.106 1.00 81.38 308 PRO A CA 1
ATOM 2560 C C . PRO A 1 308 ? -34.857 8.650 26.780 1.00 81.38 308 PRO A C 1
ATOM 2562 O O . PRO A 1 308 ? -34.067 9.329 26.131 1.00 81.38 308 PRO A O 1
ATOM 2565 N N . SER A 1 309 ? -34.672 8.370 28.074 1.00 84.06 309 SER A N 1
ATOM 2566 C CA . SER A 1 309 ? -33.498 8.765 28.857 1.00 84.06 309 SER A CA 1
ATOM 2567 C C . SER A 1 309 ? -32.291 7.834 28.686 1.00 84.06 309 SER A C 1
ATOM 2569 O O . SER A 1 309 ? -31.211 8.156 29.173 1.00 84.06 309 SER A O 1
ATOM 2571 N N . THR A 1 310 ? -32.449 6.686 28.023 1.00 90.38 310 THR A N 1
ATOM 2572 C CA . THR A 1 310 ? -31.364 5.727 27.798 1.00 90.38 310 THR A CA 1
ATOM 2573 C C . THR A 1 310 ? -30.406 6.259 26.738 1.00 90.38 310 THR A C 1
ATOM 2575 O O . THR A 1 310 ? -30.822 6.606 25.631 1.00 90.38 310 THR A O 1
ATOM 2578 N N . VAL A 1 311 ? -29.115 6.304 27.066 1.00 94.50 311 VAL A N 1
ATOM 2579 C CA . VAL A 1 311 ? -28.061 6.593 26.089 1.00 94.50 311 VAL A CA 1
ATOM 2580 C C . VAL A 1 311 ? -27.688 5.353 25.291 1.00 94.50 311 VAL A C 1
ATOM 2582 O O . VAL A 1 311 ? -27.771 4.225 25.771 1.00 94.50 311 VAL A O 1
ATOM 2585 N N . TYR A 1 312 ? -27.239 5.588 24.064 1.00 95.25 312 TYR A N 1
ATOM 2586 C CA . TYR A 1 312 ? -26.621 4.577 23.221 1.00 95.25 312 TYR A CA 1
ATOM 2587 C C . TYR A 1 312 ? -25.121 4.808 23.169 1.00 95.25 312 TYR A C 1
ATOM 2589 O O . TYR A 1 312 ? -24.668 5.955 23.090 1.00 95.25 312 TYR A O 1
ATOM 2597 N N . LEU A 1 313 ? -24.379 3.709 23.182 1.00 96.50 313 LEU A N 1
ATOM 2598 C CA . LEU A 1 313 ? -22.931 3.675 23.110 1.00 96.50 313 LEU A CA 1
ATOM 2599 C C . LEU A 1 313 ? -22.514 3.135 21.740 1.00 96.50 313 LEU A C 1
ATOM 2601 O O . LEU A 1 313 ? -23.123 2.193 21.233 1.00 96.50 313 LEU A O 1
ATOM 2605 N N . GLY A 1 314 ? -21.488 3.723 21.139 1.00 96.12 314 GLY A N 1
ATOM 2606 C CA . GLY A 1 314 ? -20.762 3.169 20.000 1.00 96.12 314 GLY A CA 1
ATOM 2607 C C . GLY A 1 314 ? -19.285 3.082 20.356 1.00 96.12 314 GLY A C 1
ATOM 2608 O O . GLY A 1 314 ? -18.730 4.047 20.870 1.00 96.12 314 GLY A O 1
ATOM 2609 N N . CYS A 1 315 ? -18.663 1.938 20.118 1.00 97.06 315 CYS A N 1
ATOM 2610 C CA . CYS A 1 315 ? -17.260 1.694 20.410 1.00 97.06 315 CYS A CA 1
ATOM 2611 C C . CYS A 1 315 ? -16.432 1.752 19.126 1.00 97.06 315 CYS A C 1
ATOM 2613 O O . CYS A 1 315 ? -16.822 1.171 18.110 1.00 97.06 315 CYS A O 1
ATOM 2615 N N . GLU A 1 316 ? -15.278 2.402 19.217 1.00 97.44 316 GLU A N 1
ATOM 2616 C CA . GLU A 1 316 ? -14.173 2.290 18.269 1.00 97.44 316 GLU A CA 1
ATOM 2617 C C . GLU A 1 316 ? -13.027 1.581 19.001 1.00 97.44 316 GLU A C 1
ATOM 2619 O O . GLU A 1 316 ? -12.612 2.023 20.074 1.00 97.44 316 GLU A O 1
ATOM 2624 N N . LEU A 1 317 ? -12.568 0.444 18.477 1.00 97.50 317 LEU A N 1
ATOM 2625 C CA . LEU A 1 317 ? -11.473 -0.344 19.041 1.00 97.50 317 LEU A CA 1
ATOM 2626 C C . LEU A 1 317 ? -10.371 -0.489 18.000 1.00 97.50 317 LEU A C 1
ATOM 2628 O O . LEU A 1 317 ? -10.556 -1.144 16.976 1.00 97.50 317 LEU A O 1
ATOM 2632 N N . GLU A 1 318 ? -9.216 0.093 18.272 1.00 97.44 318 GLU A N 1
ATOM 2633 C CA . GLU A 1 318 ? -8.072 0.047 17.375 1.00 97.44 318 GLU A CA 1
ATOM 2634 C C . GLU A 1 318 ? -7.167 -1.129 17.757 1.00 97.44 318 GLU A C 1
ATOM 2636 O O . GLU A 1 318 ? -6.807 -1.295 18.927 1.00 97.44 318 GLU A O 1
ATOM 2641 N N . TYR A 1 319 ? -6.776 -1.933 16.768 1.00 97.62 319 TYR A N 1
ATOM 2642 C CA . TYR A 1 319 ? -5.814 -3.019 16.939 1.00 97.62 319 TYR A CA 1
ATOM 2643 C C . TYR A 1 319 ? -4.790 -3.001 15.808 1.00 97.62 319 TYR A C 1
ATOM 2645 O O . TYR A 1 319 ? -5.128 -2.804 14.639 1.00 97.62 319 TYR A O 1
ATOM 2653 N N . GLU A 1 320 ? -3.535 -3.261 16.159 1.00 97.06 320 GLU A N 1
ATOM 2654 C CA . GLU A 1 320 ? -2.521 -3.677 15.192 1.00 97.06 320 GLU A CA 1
ATOM 2655 C C . GLU A 1 320 ? -2.705 -5.164 14.883 1.00 97.06 320 GLU A C 1
ATOM 2657 O O . GLU A 1 320 ? -3.365 -5.880 15.638 1.00 97.06 320 GLU A O 1
ATOM 2662 N N . THR A 1 321 ? -2.128 -5.656 13.787 1.00 95.69 321 THR A N 1
ATOM 2663 C CA . THR A 1 321 ? -2.223 -7.079 13.438 1.00 95.69 321 THR A CA 1
ATOM 2664 C C . THR A 1 321 ? -0.882 -7.689 13.060 1.00 95.69 321 THR A C 1
ATOM 2666 O O . THR A 1 321 ? 0.007 -7.013 12.534 1.00 95.69 321 THR A O 1
ATOM 2669 N N . ILE A 1 322 ? -0.739 -8.986 13.334 1.00 93.50 322 ILE A N 1
ATOM 2670 C CA . ILE A 1 322 ? 0.370 -9.812 12.837 1.00 93.50 322 ILE A CA 1
ATOM 2671 C C . ILE A 1 322 ? 0.051 -10.260 11.407 1.00 93.50 322 ILE A C 1
ATOM 2673 O O . ILE A 1 322 ? 0.839 -10.024 10.493 1.00 93.50 322 ILE A O 1
ATOM 2677 N N . ASN A 1 323 ? -1.140 -10.831 11.202 1.00 90.62 323 ASN A N 1
ATOM 2678 C CA . ASN A 1 323 ? -1.686 -11.153 9.889 1.00 90.62 323 ASN A CA 1
ATOM 2679 C C . ASN A 1 323 ? -3.040 -10.460 9.691 1.00 90.62 323 ASN A C 1
ATOM 2681 O O . ASN A 1 323 ? -4.068 -10.880 10.227 1.00 90.62 323 ASN A O 1
ATOM 2685 N N . ARG A 1 324 ? -3.033 -9.400 8.878 1.00 90.69 324 ARG A N 1
ATOM 2686 C CA . ARG A 1 324 ? -4.202 -8.545 8.646 1.00 90.69 324 ARG A CA 1
ATOM 2687 C C . ARG A 1 324 ? -5.385 -9.297 8.041 1.00 90.69 324 ARG A C 1
ATOM 2689 O O . ARG A 1 324 ? -6.508 -9.079 8.482 1.00 90.69 324 ARG A O 1
ATOM 2696 N N . ASN A 1 325 ? -5.141 -10.196 7.086 1.00 89.19 325 ASN A N 1
ATOM 2697 C CA . ASN A 1 325 ? -6.205 -10.929 6.394 1.00 89.19 325 ASN A CA 1
ATOM 2698 C C . ASN A 1 325 ? -6.876 -11.950 7.323 1.00 89.19 325 ASN A C 1
ATOM 2700 O O . ASN A 1 325 ? -8.100 -12.067 7.323 1.00 89.19 325 ASN A O 1
ATOM 2704 N N . ARG A 1 326 ? -6.098 -12.666 8.149 1.00 89.12 326 ARG A N 1
ATOM 2705 C CA . ARG A 1 326 ? -6.658 -13.598 9.144 1.00 89.12 326 ARG A CA 1
ATOM 2706 C C . ARG A 1 326 ? -7.475 -12.863 10.200 1.00 89.12 326 ARG A C 1
ATOM 2708 O O . ARG A 1 326 ? -8.640 -13.194 10.407 1.00 89.12 326 ARG A O 1
ATOM 2715 N N . ALA A 1 327 ? -6.902 -11.805 10.777 1.00 94.06 327 ALA A N 1
ATOM 2716 C CA . ALA A 1 327 ? -7.593 -10.966 11.749 1.00 94.06 327 ALA A CA 1
ATOM 2717 C C . ALA A 1 327 ? -8.908 -10.398 11.185 1.00 94.06 327 ALA A C 1
ATOM 2719 O O . ALA A 1 327 ? -9.927 -10.414 11.868 1.00 94.06 327 ALA A O 1
ATOM 2720 N N . GLN A 1 328 ? -8.908 -9.939 9.931 1.00 94.12 328 GLN A N 1
ATOM 2721 C CA . GLN A 1 328 ? -10.094 -9.422 9.246 1.00 94.12 328 GLN A CA 1
ATOM 2722 C C . GLN A 1 328 ? -11.216 -10.463 9.143 1.00 94.12 328 GLN A C 1
ATOM 2724 O O . GLN A 1 328 ? -12.372 -10.146 9.426 1.00 94.12 328 GLN A O 1
ATOM 2729 N N . VAL A 1 329 ? -10.891 -11.703 8.764 1.00 92.00 329 VAL A N 1
ATOM 2730 C CA . VAL A 1 329 ? -11.874 -12.795 8.681 1.00 92.00 329 VAL A CA 1
ATOM 2731 C C . VAL A 1 329 ? -12.449 -13.113 10.057 1.00 92.00 329 VAL A C 1
ATOM 2733 O O . VAL A 1 329 ? -13.669 -13.183 10.206 1.00 92.00 329 VAL A O 1
ATOM 2736 N N . ASP A 1 330 ? -11.595 -13.291 11.062 1.00 93.88 330 ASP A N 1
ATOM 2737 C CA . ASP A 1 330 ? -12.028 -13.720 12.393 1.00 93.88 330 ASP A CA 1
ATOM 2738 C C . ASP A 1 330 ? -12.865 -12.639 13.090 1.00 93.88 330 ASP A C 1
ATOM 2740 O O . ASP A 1 330 ? -13.953 -12.922 13.599 1.00 93.88 330 ASP A O 1
ATOM 2744 N N . VAL A 1 331 ? -12.426 -11.376 13.032 1.00 96.25 331 VAL A N 1
ATOM 2745 C CA . VAL A 1 331 ? -13.202 -10.227 13.526 1.00 96.25 331 VAL A CA 1
ATOM 2746 C C . VAL A 1 331 ? -14.521 -10.103 12.766 1.00 96.25 331 VAL A C 1
ATOM 2748 O O . VAL A 1 331 ? -15.577 -9.946 13.383 1.00 96.25 331 VAL A O 1
ATOM 2751 N N . GLY A 1 332 ? -14.477 -10.201 11.434 1.00 94.12 332 GLY A N 1
ATOM 2752 C CA . GLY A 1 332 ? -15.652 -10.126 10.575 1.00 94.12 332 GLY A CA 1
ATOM 2753 C C . GLY A 1 332 ? -16.697 -11.195 10.900 1.00 94.12 332 GLY A C 1
ATOM 2754 O O . GLY A 1 332 ? -17.886 -10.881 10.948 1.00 94.12 332 GLY A O 1
ATOM 2755 N N . LYS A 1 333 ? -16.267 -12.431 11.192 1.00 92.50 333 LYS A N 1
ATOM 2756 C CA . LYS A 1 333 ? -17.131 -13.536 11.639 1.00 92.50 333 LYS A CA 1
ATOM 2757 C C . LYS A 1 333 ? -17.722 -13.274 13.027 1.00 92.50 333 LYS A C 1
ATOM 2759 O O . LYS A 1 333 ? -18.936 -13.377 13.196 1.00 92.50 333 LYS A O 1
ATOM 2764 N N . LEU A 1 334 ? -16.888 -12.925 14.010 1.00 96.00 334 LEU A N 1
ATOM 2765 C CA . LEU A 1 334 ? -17.302 -12.780 15.414 1.00 96.00 334 LEU A CA 1
ATOM 2766 C C . LEU A 1 334 ? -18.222 -11.576 15.655 1.00 96.00 334 LEU A C 1
ATOM 2768 O O . LEU A 1 334 ? -19.102 -11.637 16.512 1.00 96.00 334 LEU A O 1
ATOM 2772 N N . LEU A 1 335 ? -18.030 -10.486 14.909 1.00 96.06 335 LEU A N 1
ATOM 2773 C CA . LEU A 1 335 ? -18.772 -9.233 15.082 1.00 96.06 335 LEU A CA 1
ATOM 2774 C C . LEU A 1 335 ? -19.740 -8.935 13.931 1.00 96.06 335 LEU A C 1
ATOM 2776 O O . LEU A 1 335 ? -20.240 -7.807 13.817 1.00 96.06 335 LEU A O 1
ATOM 2780 N N . HIS A 1 336 ? -20.044 -9.936 13.100 1.00 92.25 336 HIS A N 1
ATOM 2781 C CA . HIS A 1 336 ? -20.942 -9.790 11.960 1.00 92.25 336 HIS A CA 1
ATOM 2782 C C . HIS A 1 336 ? -22.281 -9.155 12.368 1.00 92.25 336 HIS A C 1
ATOM 2784 O O . HIS A 1 336 ? -22.966 -9.586 13.300 1.00 92.25 336 HIS A O 1
ATOM 2790 N N . GLY A 1 337 ? -22.660 -8.084 11.670 1.00 91.31 337 GLY A N 1
ATOM 2791 C CA . GLY A 1 337 ? -23.892 -7.342 11.935 1.00 91.31 337 GLY A CA 1
ATOM 2792 C C . GLY A 1 337 ? -23.888 -6.519 13.229 1.00 91.31 337 GLY A C 1
ATOM 2793 O O . GLY A 1 337 ? -24.918 -5.933 13.559 1.00 91.31 337 GLY A O 1
ATOM 2794 N N . HIS A 1 338 ? -22.791 -6.472 13.993 1.00 95.25 338 HIS A N 1
ATOM 2795 C CA . HIS A 1 338 ? -22.624 -5.582 15.149 1.00 95.25 338 HIS A CA 1
ATOM 2796 C C . HIS A 1 338 ? -21.544 -4.524 14.946 1.00 95.25 338 HIS A C 1
ATOM 2798 O 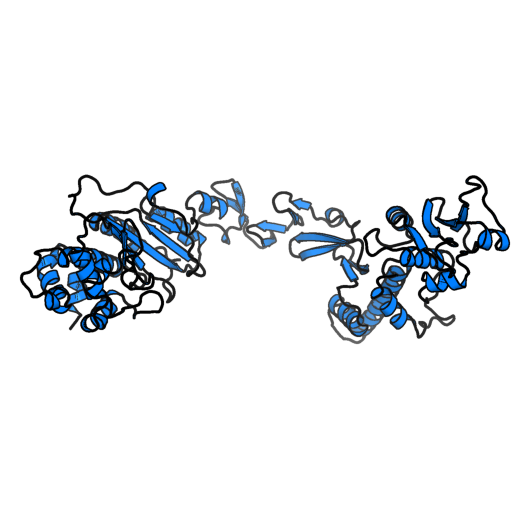O . HIS A 1 338 ? -21.714 -3.407 15.427 1.00 95.25 338 HIS A O 1
ATOM 2804 N N . ALA A 1 339 ? -20.472 -4.850 14.232 1.00 96.38 339 ALA A N 1
ATOM 2805 C CA . ALA A 1 339 ? -19.400 -3.918 13.923 1.00 96.38 339 ALA A CA 1
ATOM 2806 C C . ALA A 1 339 ? -18.951 -4.035 12.467 1.00 96.38 339 ALA A C 1
ATOM 2808 O O . ALA A 1 339 ? -19.222 -5.025 11.789 1.00 96.38 339 ALA A O 1
ATOM 2809 N N . LEU A 1 340 ? -18.272 -2.992 12.004 1.00 95.44 340 LEU A N 1
ATOM 2810 C CA . LEU A 1 340 ? -17.517 -2.964 10.758 1.00 95.44 340 LEU A CA 1
ATOM 2811 C C . LEU A 1 340 ? -16.050 -2.704 11.078 1.00 95.44 340 LEU A C 1
ATOM 2813 O O . LEU A 1 340 ? -15.725 -2.173 12.138 1.00 95.44 340 LEU A O 1
ATOM 2817 N N . MET A 1 341 ? -15.171 -3.032 10.140 1.00 96.88 341 MET A N 1
ATOM 2818 C CA . MET A 1 341 ? -13.759 -2.670 10.224 1.00 96.88 341 MET A CA 1
ATOM 2819 C C . MET A 1 341 ? -13.492 -1.465 9.330 1.00 96.88 341 MET A C 1
ATOM 2821 O O . MET A 1 341 ? -14.034 -1.379 8.227 1.00 96.88 341 MET A O 1
ATOM 2825 N N . LYS A 1 342 ? -12.653 -0.540 9.788 1.00 96.38 342 LYS A N 1
ATOM 2826 C CA . LYS A 1 342 ? -12.258 0.673 9.071 1.00 96.38 342 LYS A CA 1
ATOM 2827 C C . LYS A 1 342 ? -10.739 0.805 9.042 1.00 96.38 342 LYS A C 1
ATOM 2829 O O . LYS A 1 342 ? -10.045 0.448 9.989 1.00 96.38 342 LYS A O 1
ATOM 2834 N N . SER A 1 343 ? -10.216 1.331 7.941 1.00 94.06 343 SER A N 1
ATOM 2835 C CA . SER A 1 343 ? -8.842 1.823 7.878 1.00 94.06 343 SER A CA 1
ATOM 2836 C C . SER A 1 343 ? -8.717 3.077 8.741 1.00 94.06 343 SER A C 1
ATOM 2838 O O . SER A 1 343 ? -9.543 3.980 8.583 1.00 94.06 343 SER A O 1
ATOM 2840 N N . ASP A 1 344 ? -7.664 3.181 9.543 1.00 89.69 344 ASP A N 1
ATOM 2841 C CA . ASP A 1 344 ? -7.319 4.402 10.270 1.00 89.69 344 ASP A CA 1
ATOM 2842 C C . ASP A 1 344 ? -5.842 4.751 10.040 1.00 89.69 344 ASP A C 1
ATOM 2844 O O . ASP A 1 344 ? -4.981 3.872 10.041 1.00 89.69 344 ASP A O 1
ATOM 2848 N N . GLY A 1 345 ? -5.550 6.033 9.804 1.00 87.31 345 GLY A N 1
ATOM 2849 C CA . GLY A 1 345 ? -4.200 6.499 9.469 1.00 87.31 345 GLY A CA 1
ATOM 2850 C C . GLY A 1 345 ? -3.201 6.452 10.631 1.00 87.31 345 GLY A C 1
ATOM 2851 O O . GLY A 1 345 ? -2.004 6.610 10.403 1.00 87.31 345 GLY A O 1
ATOM 2852 N N . SER A 1 346 ? -3.671 6.259 11.864 1.00 86.06 346 SER A N 1
ATOM 2853 C CA . SER A 1 346 ? -2.838 6.102 13.061 1.00 86.06 346 SER A CA 1
ATOM 2854 C C . SER A 1 346 ? -2.397 4.653 13.319 1.00 86.06 346 SER A C 1
ATOM 2856 O O . SER A 1 346 ? -1.475 4.425 14.110 1.00 86.06 346 SER A O 1
ATOM 2858 N N . ILE A 1 347 ? -2.997 3.684 12.619 1.00 91.62 347 ILE A N 1
ATOM 2859 C CA . ILE A 1 347 ? -2.720 2.248 12.745 1.00 91.62 347 ILE A CA 1
ATOM 2860 C C . ILE A 1 347 ? -1.811 1.810 11.590 1.00 91.62 347 ILE A C 1
ATOM 2862 O O . ILE A 1 347 ? -2.077 2.105 10.426 1.00 91.62 347 ILE A O 1
ATOM 2866 N N . ARG A 1 348 ? -0.717 1.107 11.894 1.00 91.31 348 ARG A N 1
ATOM 2867 C CA . ARG A 1 348 ? 0.337 0.779 10.920 1.00 91.31 348 ARG A CA 1
ATOM 2868 C C . ARG A 1 348 ? -0.017 -0.427 10.061 1.00 91.31 348 ARG A C 1
ATOM 2870 O O . ARG A 1 348 ? 0.093 -0.370 8.841 1.00 91.31 348 ARG A O 1
ATOM 2877 N N . ASN A 1 349 ? -0.398 -1.524 10.701 1.00 91.44 349 ASN A N 1
ATOM 2878 C CA . ASN A 1 349 ? -0.679 -2.809 10.078 1.00 91.44 349 ASN A CA 1
ATOM 2879 C C . ASN A 1 349 ? -1.929 -3.428 10.707 1.00 91.44 349 ASN A C 1
ATOM 2881 O O . ASN A 1 349 ? -1.910 -4.570 11.153 1.00 91.44 349 ASN A O 1
ATOM 2885 N N . GLY A 1 350 ? -3.020 -2.673 10.785 1.00 95.12 350 GLY A N 1
ATOM 2886 C CA . GLY A 1 350 ? -4.251 -3.149 11.404 1.00 95.12 350 GLY A CA 1
ATOM 2887 C C . GLY A 1 350 ? -5.488 -2.418 10.916 1.00 95.12 350 GLY A C 1
ATOM 2888 O O . GLY A 1 350 ? -5.567 -2.019 9.748 1.00 95.12 350 GLY A O 1
ATOM 2889 N N . PHE A 1 351 ? -6.477 -2.311 11.795 1.00 97.12 351 PHE A N 1
ATOM 2890 C CA . PHE A 1 351 ? -7.748 -1.657 11.513 1.00 97.12 351 PHE A CA 1
ATOM 2891 C C . PHE A 1 351 ? -8.473 -1.279 12.808 1.00 97.12 351 PHE A C 1
ATOM 2893 O O . PHE A 1 351 ? -8.175 -1.772 13.896 1.00 97.12 351 PHE A O 1
ATOM 2900 N N . GLU A 1 352 ? -9.448 -0.394 12.662 1.00 97.50 352 GLU A N 1
ATOM 2901 C CA . GLU A 1 352 ? -10.364 0.018 13.713 1.00 97.50 352 GLU A CA 1
ATOM 2902 C C . GLU A 1 352 ? -11.667 -0.780 13.594 1.00 97.50 352 GLU A C 1
ATOM 2904 O O . GLU A 1 352 ? -12.273 -0.844 12.524 1.00 97.50 352 GLU A O 1
ATOM 2909 N N . ILE A 1 353 ? -12.114 -1.391 14.685 1.00 97.75 353 ILE A N 1
ATOM 2910 C CA . ILE A 1 353 ? -13.413 -2.054 14.798 1.00 97.75 353 ILE A CA 1
ATOM 2911 C C . ILE A 1 353 ? -14.418 -1.020 15.305 1.00 97.75 353 ILE A C 1
ATOM 2913 O O . ILE A 1 353 ? -14.287 -0.533 16.425 1.00 97.75 353 ILE A O 1
ATOM 2917 N N . VAL A 1 354 ? -15.439 -0.711 14.507 1.00 97.31 354 VAL A N 1
ATOM 2918 C CA . VAL A 1 354 ? -16.453 0.301 14.831 1.00 97.31 354 VAL A CA 1
ATOM 2919 C C . VAL A 1 354 ? -17.834 -0.323 14.898 1.00 97.31 354 VAL A C 1
ATOM 2921 O O . VAL A 1 354 ? -18.358 -0.845 13.912 1.00 97.31 354 VAL A O 1
ATOM 2924 N N . THR A 1 355 ? -18.444 -0.260 16.075 1.00 96.69 355 THR A N 1
ATOM 2925 C CA . THR A 1 355 ? -19.746 -0.880 16.339 1.00 96.69 355 THR A CA 1
ATOM 2926 C C . THR A 1 355 ? -20.909 -0.008 15.874 1.00 96.69 355 THR A C 1
ATOM 2928 O O . THR A 1 355 ? -20.829 1.221 15.920 1.00 96.69 355 THR A O 1
ATOM 2931 N N . CYS A 1 356 ? -22.051 -0.620 15.570 1.00 94.19 356 CYS A N 1
ATOM 2932 C CA . CYS A 1 356 ? -23.325 0.091 15.577 1.00 94.19 356 CYS A CA 1
ATOM 2933 C C . CYS A 1 356 ? -23.655 0.622 16.989 1.00 94.19 356 CYS A C 1
ATOM 2935 O O . CYS A 1 356 ? -23.281 -0.014 17.979 1.00 94.19 356 CYS A O 1
ATOM 2937 N N . PRO A 1 357 ? -24.431 1.712 17.114 1.00 93.12 357 PRO A N 1
ATOM 2938 C CA . PRO A 1 357 ? -24.925 2.150 18.413 1.00 93.12 357 PRO A CA 1
ATOM 2939 C C . PRO A 1 357 ? -25.818 1.086 19.073 1.00 93.12 357 PRO A C 1
ATOM 2941 O O . PRO A 1 357 ? -26.744 0.559 18.446 1.00 93.12 357 PRO A O 1
ATOM 2944 N N . ALA A 1 358 ? -25.564 0.794 20.346 1.00 94.31 358 ALA A N 1
ATOM 2945 C CA . ALA A 1 358 ? -26.343 -0.145 21.152 1.00 94.31 358 ALA A CA 1
ATOM 2946 C C . ALA A 1 358 ? -26.317 0.243 22.641 1.00 94.31 358 ALA A C 1
ATOM 2948 O O . ALA A 1 358 ? -25.609 1.166 23.045 1.00 94.31 358 ALA A O 1
ATOM 2949 N N . THR A 1 359 ? -27.127 -0.425 23.458 1.00 95.44 359 THR A N 1
ATOM 2950 C CA . THR A 1 359 ? -27.103 -0.274 24.919 1.00 95.44 359 THR A CA 1
ATOM 2951 C C . THR A 1 359 ? -25.918 -1.027 25.532 1.00 95.44 359 THR A C 1
ATOM 2953 O O . THR A 1 359 ? -25.315 -1.889 24.889 1.00 95.44 359 THR A O 1
ATOM 2956 N N . LEU A 1 360 ? -25.572 -0.687 26.779 1.00 96.31 360 LEU A N 1
ATOM 2957 C CA . LEU A 1 360 ? -24.458 -1.299 27.509 1.00 96.31 360 LEU A CA 1
ATOM 2958 C C . LEU A 1 360 ? -24.559 -2.834 27.548 1.00 96.31 360 LEU A C 1
ATOM 2960 O O . LEU A 1 360 ? -23.587 -3.512 27.243 1.00 96.31 360 LEU A O 1
ATOM 2964 N N . ASP A 1 361 ? -25.726 -3.380 27.881 1.00 95.12 361 ASP A N 1
ATOM 2965 C CA . ASP A 1 361 ? -25.976 -4.821 27.994 1.00 95.12 361 ASP A CA 1
ATOM 2966 C C . ASP A 1 361 ? -25.751 -5.572 26.673 1.00 95.12 361 ASP A C 1
ATOM 2968 O O . ASP A 1 361 ? -25.093 -6.612 26.666 1.00 95.12 361 ASP A O 1
ATOM 2972 N N . ILE A 1 362 ? -26.212 -5.011 25.548 1.00 95.56 362 ILE A N 1
ATOM 2973 C CA . ILE A 1 362 ? -26.007 -5.600 24.217 1.00 95.56 362 ILE A CA 1
ATOM 2974 C C . ILE A 1 362 ? -24.515 -5.649 23.880 1.00 95.56 362 ILE A C 1
ATOM 2976 O O . ILE A 1 362 ? -24.029 -6.674 23.402 1.00 95.56 362 ILE A O 1
ATOM 2980 N N . HIS A 1 363 ? -23.781 -4.560 24.134 1.00 97.12 363 HIS A N 1
ATOM 2981 C CA . HIS A 1 363 ? -22.333 -4.539 23.916 1.00 97.12 363 HIS A CA 1
ATOM 2982 C C . HIS A 1 363 ? -21.627 -5.573 24.789 1.00 97.12 363 HIS A C 1
ATOM 2984 O O . HIS A 1 363 ? -20.804 -6.327 24.283 1.00 97.12 363 HIS A O 1
ATOM 2990 N N . LEU A 1 364 ? -21.957 -5.647 26.079 1.00 97.62 364 LEU A N 1
ATOM 2991 C CA . LEU A 1 364 ? -21.336 -6.610 26.987 1.00 97.62 364 LEU A CA 1
ATOM 2992 C C . LEU A 1 364 ? -21.579 -8.065 26.543 1.00 97.62 364 LEU A C 1
ATOM 2994 O O . LEU A 1 364 ? -20.626 -8.839 26.520 1.00 97.62 364 LEU A O 1
ATOM 2998 N N . ASP A 1 365 ? -22.791 -8.435 26.114 1.00 96.06 365 ASP A N 1
ATOM 2999 C CA . ASP A 1 365 ? -23.061 -9.791 25.601 1.00 96.06 365 ASP A CA 1
ATOM 3000 C C . ASP A 1 365 ? -22.262 -10.105 24.326 1.00 96.06 365 ASP A C 1
ATOM 3002 O O . ASP A 1 365 ? -21.617 -11.154 24.228 1.00 96.06 365 ASP A O 1
ATOM 3006 N N . VAL A 1 366 ? -22.263 -9.189 23.351 1.00 96.56 366 VAL A N 1
ATOM 3007 C CA . VAL A 1 366 ? -21.557 -9.408 22.079 1.00 96.56 366 VAL A CA 1
ATOM 3008 C C . VAL A 1 366 ? -20.048 -9.476 22.301 1.00 96.56 366 VAL A C 1
ATOM 3010 O O . VAL A 1 366 ? -19.387 -10.394 21.810 1.00 96.56 366 VAL A O 1
ATOM 3013 N N . PHE A 1 367 ? -19.490 -8.546 23.076 1.00 97.81 367 PHE A N 1
ATOM 3014 C CA . PHE A 1 367 ? -18.054 -8.509 23.316 1.00 97.81 367 PHE A CA 1
ATOM 3015 C C . PHE A 1 367 ? -17.574 -9.607 24.262 1.00 97.81 367 PHE A C 1
ATOM 3017 O O . PHE A 1 367 ? -16.413 -9.994 24.163 1.00 97.81 367 PHE A O 1
ATOM 3024 N N . LYS A 1 368 ? -18.433 -10.190 25.111 1.00 97.81 368 LYS A N 1
ATOM 3025 C CA . LYS A 1 368 ? -18.061 -11.401 25.856 1.00 97.81 368 LYS A CA 1
ATOM 3026 C C . LYS A 1 368 ? -17.667 -12.524 24.901 1.00 97.81 368 LYS A C 1
ATOM 3028 O O . LYS A 1 368 ? -16.581 -13.077 25.035 1.00 97.81 368 LYS A O 1
ATOM 3033 N N . LYS A 1 369 ? -18.500 -12.787 23.889 1.00 96.50 369 LYS A N 1
ATOM 3034 C CA . LYS A 1 369 ? -18.241 -13.808 22.858 1.00 96.50 369 LYS A CA 1
ATOM 3035 C C . LYS A 1 369 ? -16.992 -13.488 22.037 1.00 96.50 369 LYS A C 1
ATOM 3037 O O . LYS A 1 369 ? -16.229 -14.398 21.722 1.00 96.50 369 LYS A O 1
ATOM 3042 N N . PHE A 1 370 ? -16.779 -12.209 21.719 1.00 97.88 370 PHE A N 1
ATOM 3043 C CA . PHE A 1 370 ? -15.590 -11.749 21.001 1.00 97.88 370 PHE A CA 1
ATOM 3044 C C . PHE A 1 370 ? -14.302 -11.989 21.797 1.00 97.88 370 PHE A C 1
ATOM 3046 O O . PHE A 1 370 ? -13.387 -12.607 21.273 1.00 97.88 370 PHE A O 1
ATOM 3053 N N . TYR A 1 371 ? -14.231 -11.554 23.058 1.00 97.75 371 TYR A N 1
ATOM 3054 C CA . TYR A 1 371 ? -13.021 -11.711 23.874 1.00 97.75 371 TYR A CA 1
ATOM 3055 C C . TYR A 1 371 ? -12.776 -13.154 24.328 1.00 97.75 371 TYR A C 1
ATOM 3057 O O . TYR A 1 371 ? -11.622 -13.529 24.509 1.00 97.75 371 TYR A O 1
ATOM 3065 N N . ASP A 1 372 ? -13.822 -13.975 24.460 1.00 96.75 372 ASP A N 1
ATOM 3066 C CA . ASP A 1 372 ? -13.669 -15.419 24.695 1.00 96.75 372 ASP A CA 1
ATOM 3067 C C . ASP A 1 372 ? -13.018 -16.139 23.503 1.00 96.75 372 ASP A C 1
ATOM 3069 O O . ASP A 1 372 ? -12.436 -17.207 23.673 1.00 96.75 372 ASP A O 1
ATOM 3073 N N . ASN A 1 373 ? -13.090 -15.541 22.310 1.00 96.25 373 ASN A N 1
ATOM 3074 C CA . ASN A 1 373 ? -12.521 -16.057 21.066 1.00 96.25 373 ASN A CA 1
ATOM 3075 C C . ASN A 1 373 ? -11.644 -14.995 20.387 1.00 96.25 373 ASN A C 1
ATOM 3077 O O . ASN A 1 373 ? -11.691 -14.850 19.164 1.00 96.25 373 ASN A O 1
ATOM 3081 N N . LEU A 1 374 ? -10.899 -14.209 21.176 1.00 95.81 374 LEU A N 1
ATOM 3082 C CA . LEU A 1 374 ? -10.137 -13.078 20.651 1.00 95.81 374 LEU A CA 1
ATOM 3083 C C . LEU A 1 374 ? -9.197 -13.560 19.533 1.00 95.81 374 LEU A C 1
ATOM 3085 O O . LEU A 1 374 ? -8.383 -14.454 19.789 1.00 95.81 374 LEU A O 1
ATOM 3089 N N . PRO A 1 375 ? -9.271 -12.984 18.317 1.00 95.38 375 PRO A N 1
ATOM 3090 C CA . PRO A 1 375 ? -8.422 -13.437 17.228 1.00 95.38 375 PRO A CA 1
ATOM 3091 C C . PRO A 1 375 ? -6.936 -13.280 17.589 1.00 95.38 375 PRO A C 1
ATOM 3093 O O . PRO A 1 375 ? -6.520 -12.184 17.979 1.00 95.38 375 PRO A O 1
ATOM 3096 N N . PRO A 1 376 ? -6.120 -14.341 17.451 1.00 94.75 376 PRO A N 1
ATOM 3097 C CA . PRO A 1 376 ? -4.735 -14.357 17.934 1.00 94.75 376 PRO A CA 1
ATOM 3098 C C . PRO A 1 376 ? -3.821 -13.395 17.167 1.00 94.75 376 PRO A C 1
ATOM 3100 O O . PRO A 1 376 ? -2.763 -13.014 17.661 1.00 94.75 376 PRO A O 1
ATOM 3103 N N . ASP A 1 377 ? -4.230 -12.999 15.961 1.00 95.25 377 ASP A N 1
ATOM 3104 C CA . ASP A 1 377 ? -3.506 -12.055 15.118 1.00 95.25 377 ASP A CA 1
ATOM 3105 C C . ASP A 1 377 ? -3.726 -10.586 15.520 1.00 95.25 377 ASP A C 1
ATOM 3107 O O . ASP A 1 377 ? -3.035 -9.725 14.975 1.00 95.25 377 ASP A O 1
ATOM 3111 N N . LEU A 1 378 ? -4.644 -10.275 16.450 1.00 96.44 378 LEU A N 1
ATOM 3112 C CA . LEU A 1 378 ? -4.812 -8.921 16.992 1.00 96.44 378 LEU A CA 1
ATOM 3113 C C . LEU A 1 378 ? -3.732 -8.601 18.026 1.00 96.44 378 LEU A C 1
ATOM 3115 O O . LEU A 1 378 ? -3.425 -9.391 18.917 1.00 96.44 378 LEU A O 1
ATOM 3119 N N . LYS A 1 379 ? -3.195 -7.384 17.948 1.00 95.12 379 LYS A N 1
ATOM 3120 C CA . LYS A 1 379 ? -2.107 -6.905 18.793 1.00 95.12 379 LYS A CA 1
ATOM 3121 C C . LYS A 1 379 ? -2.421 -5.535 19.380 1.00 95.12 379 LYS A C 1
ATOM 3123 O O . LYS A 1 379 ? -2.956 -4.651 18.711 1.00 95.12 379 LYS A O 1
ATOM 3128 N N . ILE A 1 380 ? -2.022 -5.351 20.635 1.00 93.25 380 ILE A N 1
ATOM 3129 C CA . ILE A 1 380 ? -2.047 -4.055 21.311 1.00 93.25 380 ILE A CA 1
ATOM 3130 C C . ILE A 1 380 ? -0.669 -3.416 21.232 1.00 93.25 380 ILE A C 1
ATOM 3132 O O . ILE A 1 380 ? 0.347 -4.045 21.526 1.00 93.25 380 ILE A O 1
ATOM 3136 N N . GLU A 1 381 ? -0.664 -2.142 20.871 1.00 91.31 381 GLU A N 1
ATOM 3137 C CA . GLU A 1 381 ? 0.511 -1.288 20.773 1.00 91.31 381 GLU A CA 1
ATOM 3138 C C . GLU A 1 381 ? 0.227 0.082 21.400 1.00 91.31 381 GLU A C 1
ATOM 3140 O O . GLU A 1 381 ? -0.902 0.412 21.763 1.00 91.31 381 GLU A O 1
ATOM 3145 N N . LYS A 1 382 ? 1.259 0.919 21.541 1.00 88.38 382 LYS A N 1
ATOM 3146 C CA . LYS A 1 382 ? 1.111 2.253 22.155 1.00 88.38 382 LYS A CA 1
ATOM 3147 C C . LYS A 1 382 ? 0.280 3.232 21.317 1.00 88.38 382 LYS A C 1
ATOM 3149 O O . LYS A 1 382 ? -0.243 4.195 21.872 1.00 88.38 382 LYS A O 1
ATOM 3154 N N . ASN A 1 383 ? 0.217 3.029 20.000 1.00 89.06 383 ASN A N 1
ATOM 3155 C CA . ASN A 1 383 ? -0.491 3.901 19.061 1.00 89.06 383 ASN A CA 1
ATOM 3156 C C . ASN A 1 383 ? -1.980 3.573 18.917 1.00 89.06 383 ASN A C 1
ATOM 3158 O O . ASN A 1 383 ? -2.661 4.334 18.246 1.00 89.06 383 ASN A O 1
ATOM 3162 N N . VAL A 1 384 ? -2.469 2.498 19.543 1.00 93.62 384 VAL A N 1
ATOM 3163 C CA . VAL A 1 384 ? -3.876 2.096 19.464 1.00 93.62 384 VAL A CA 1
ATOM 3164 C C . VAL A 1 384 ? -4.639 2.410 20.754 1.00 93.62 384 VAL A C 1
ATOM 3166 O O . VAL A 1 384 ? -4.074 2.450 21.858 1.00 93.62 384 VAL A O 1
ATOM 3169 N N . GLY A 1 385 ? -5.930 2.692 20.623 1.00 94.94 385 GLY A N 1
ATOM 3170 C CA . GLY A 1 385 ? -6.827 2.994 21.728 1.00 94.94 385 GLY A CA 1
ATOM 3171 C C . GLY A 1 385 ? -8.247 2.462 21.566 1.00 94.94 385 GLY A C 1
ATOM 3172 O O . GLY A 1 385 ? -8.598 1.738 20.637 1.00 94.94 385 GLY A O 1
ATOM 3173 N N . MET A 1 386 ? -9.073 2.848 22.533 1.00 96.31 386 MET A N 1
ATOM 3174 C CA . MET A 1 386 ? -10.514 2.650 22.505 1.00 96.31 386 MET A CA 1
ATOM 3175 C C . MET A 1 386 ? -11.213 3.996 22.687 1.00 96.31 386 MET A C 1
ATOM 3177 O O . MET A 1 386 ? -10.917 4.738 23.632 1.00 96.31 386 MET A O 1
ATOM 3181 N N . HIS A 1 387 ? -12.176 4.282 21.816 1.00 96.12 387 HIS A N 1
ATOM 3182 C CA . HIS A 1 387 ? -13.070 5.426 21.943 1.00 96.12 387 HIS A CA 1
ATOM 3183 C C . HIS A 1 387 ? -14.506 4.961 22.165 1.00 96.12 387 HIS A C 1
ATOM 3185 O O . HIS A 1 387 ? -14.930 3.912 21.677 1.00 96.12 387 HIS A O 1
ATOM 3191 N N . VAL A 1 388 ? -15.264 5.753 22.922 1.00 98.12 388 VAL A N 1
ATOM 3192 C CA . VAL A 1 388 ? -16.684 5.494 23.172 1.00 98.12 388 VAL A CA 1
ATOM 3193 C C . VAL A 1 388 ? -17.494 6.730 22.827 1.00 98.12 388 VAL A C 1
ATOM 3195 O O . VAL A 1 388 ? -17.391 7.776 23.469 1.00 98.12 388 VAL A O 1
ATOM 3198 N N . HIS A 1 389 ? -18.336 6.591 21.815 1.00 97.19 389 HIS A N 1
ATOM 3199 C CA . HIS A 1 389 ? -19.342 7.556 21.419 1.00 97.19 389 HIS A CA 1
ATOM 3200 C C . HIS A 1 389 ? -20.603 7.357 22.253 1.00 97.19 389 HIS A C 1
ATOM 3202 O O . HIS A 1 389 ? -21.146 6.261 22.310 1.00 97.19 389 HIS A O 1
ATOM 3208 N N . ILE A 1 390 ? -21.105 8.426 22.858 1.00 97.75 390 ILE A N 1
ATOM 3209 C CA . ILE A 1 390 ? -22.327 8.444 23.663 1.00 97.75 390 ILE A CA 1
ATOM 3210 C C . ILE A 1 390 ? -23.343 9.336 22.956 1.00 97.75 390 ILE A C 1
ATOM 3212 O O . ILE A 1 390 ? -23.044 10.488 22.634 1.00 97.75 390 ILE A O 1
ATOM 3216 N N . SER A 1 391 ? -24.555 8.837 22.720 1.00 95.69 391 SER A N 1
ATOM 3217 C CA . SER A 1 391 ? -25.630 9.618 22.099 1.00 95.69 391 SER A CA 1
ATOM 3218 C C . SER A 1 391 ? -25.939 10.893 22.895 1.00 95.69 391 SER A C 1
ATOM 3220 O O . SER A 1 391 ? -26.173 10.823 24.100 1.00 95.69 391 SER A O 1
ATOM 3222 N N . ARG A 1 392 ? -26.014 12.052 22.228 1.00 94.38 392 ARG A N 1
ATOM 3223 C CA . ARG A 1 392 ? -26.250 13.353 22.887 1.00 94.38 392 ARG A CA 1
ATOM 3224 C C . ARG A 1 392 ? -27.679 13.587 23.330 1.00 94.38 392 ARG A C 1
ATOM 3226 O O . ARG A 1 392 ? -27.887 14.325 24.282 1.00 94.38 392 ARG A O 1
ATOM 3233 N N . LYS A 1 393 ? -28.658 13.025 22.617 1.00 93.69 393 LYS A N 1
ATOM 3234 C CA . LYS A 1 393 ? -30.080 13.357 22.798 1.00 93.69 393 LYS A CA 1
ATOM 3235 C C . LYS A 1 393 ? -30.564 13.219 24.258 1.00 93.69 393 LYS A C 1
ATOM 3237 O O . LYS A 1 393 ? -31.293 14.106 24.688 1.00 93.69 393 LYS A O 1
ATOM 3242 N N . PRO A 1 394 ? -30.150 12.196 25.032 1.00 93.56 394 PRO A N 1
ATOM 3243 C CA . PRO A 1 394 ? -30.544 12.066 26.441 1.00 93.56 394 PRO A CA 1
ATOM 3244 C C . PRO A 1 394 ? -29.709 12.902 27.431 1.00 93.56 394 PRO A C 1
ATOM 3246 O O . PRO A 1 394 ? -29.961 12.859 28.634 1.00 93.56 394 PRO A O 1
ATOM 3249 N N . LEU A 1 395 ? -28.686 13.631 26.969 1.00 94.81 395 LEU A N 1
ATOM 3250 C CA . LEU A 1 395 ? -27.757 14.365 27.831 1.00 94.81 395 LEU A CA 1
ATOM 3251 C C . LEU A 1 395 ? -28.192 15.825 27.990 1.00 94.81 395 LEU A C 1
ATOM 3253 O O . LEU A 1 395 ? -28.293 16.573 27.016 1.00 94.81 395 LEU A O 1
ATOM 3257 N N . SER A 1 396 ? -28.381 16.262 29.236 1.00 94.06 396 SER A N 1
ATOM 3258 C CA . SER A 1 396 ? -28.592 17.680 29.536 1.00 94.06 396 SER A CA 1
ATOM 3259 C C . SER A 1 396 ? -27.283 18.476 29.424 1.00 94.06 396 SER A C 1
ATOM 3261 O O . SER A 1 396 ? -26.188 17.922 29.535 1.00 94.06 396 SER A O 1
ATOM 3263 N N . GLN A 1 397 ? -27.373 19.803 29.273 1.00 93.56 397 GLN A N 1
ATOM 3264 C CA . GLN A 1 397 ? -26.184 20.669 29.307 1.00 93.56 397 GLN A CA 1
ATOM 3265 C C . GLN A 1 397 ? -25.429 20.566 30.639 1.00 93.56 397 GLN A C 1
ATOM 3267 O O . GLN A 1 397 ? -24.201 20.588 30.647 1.00 93.56 397 GLN A O 1
ATOM 3272 N N . LEU A 1 398 ? -26.148 20.389 31.754 1.00 95.00 398 LEU A N 1
ATOM 3273 C CA . LEU A 1 398 ? -25.534 20.171 33.063 1.00 95.00 398 LEU A CA 1
ATOM 3274 C C . LEU A 1 398 ? -24.776 18.839 33.112 1.00 95.00 398 LEU A C 1
ATOM 3276 O O . LEU A 1 398 ? -23.663 18.798 33.628 1.00 95.00 398 LEU A O 1
ATOM 3280 N N . THR A 1 399 ? -25.349 17.776 32.541 1.00 96.25 399 THR A N 1
ATOM 3281 C CA . THR A 1 399 ? -24.702 16.460 32.436 1.00 96.25 399 THR A CA 1
ATOM 3282 C C . THR A 1 399 ? -23.400 16.573 31.652 1.00 96.25 399 THR A C 1
ATOM 3284 O O . THR A 1 399 ? -22.350 16.177 32.148 1.00 96.25 399 THR A O 1
ATOM 3287 N N . LEU A 1 400 ? -23.444 17.203 30.472 1.00 96.56 400 LEU A N 1
ATOM 3288 C CA . LEU A 1 400 ? -22.257 17.454 29.651 1.00 96.56 400 LEU A CA 1
ATOM 3289 C C . LEU A 1 400 ? -21.204 18.275 30.397 1.00 96.56 400 LEU A C 1
ATOM 3291 O O . LEU A 1 400 ? -20.018 17.971 30.313 1.00 96.56 400 LEU A O 1
ATOM 3295 N N . GLY A 1 401 ? -21.636 19.299 31.134 1.00 96.69 401 GLY A N 1
ATOM 3296 C CA . GLY A 1 401 ? -20.764 20.128 31.957 1.00 96.69 401 GLY A CA 1
ATOM 3297 C C . GLY A 1 401 ? -20.042 19.322 33.029 1.00 96.69 401 GLY A C 1
ATOM 3298 O O . GLY A 1 401 ? -18.816 19.354 33.112 1.00 96.69 401 GLY A O 1
ATOM 3299 N N . LYS A 1 402 ? -20.790 18.552 33.822 1.00 97.38 402 LYS A N 1
ATOM 3300 C CA . LYS A 1 402 ? -20.217 17.697 34.865 1.00 97.38 402 LYS A CA 1
ATOM 3301 C C . LYS A 1 402 ? -19.259 16.661 34.289 1.00 97.38 402 LYS A C 1
ATOM 3303 O O . LYS A 1 402 ? -18.183 16.494 34.844 1.00 97.38 402 LYS A O 1
ATOM 3308 N N . MET A 1 403 ? -19.604 16.024 33.167 1.00 97.69 403 MET A N 1
ATOM 3309 C CA . MET A 1 403 ? -18.709 15.084 32.482 1.00 97.69 403 MET A CA 1
ATOM 3310 C C . MET A 1 403 ? -17.423 15.770 32.009 1.00 97.69 403 MET A C 1
ATOM 3312 O O . MET A 1 403 ? -16.335 15.229 32.203 1.00 97.69 403 MET A O 1
ATOM 3316 N N . ALA A 1 404 ? -17.538 16.963 31.412 1.00 96.88 404 ALA A N 1
ATOM 3317 C CA . ALA A 1 404 ? -16.391 17.739 30.954 1.00 96.88 404 ALA A CA 1
ATOM 3318 C C . ALA A 1 404 ? -15.451 18.064 32.118 1.00 96.88 404 ALA A C 1
ATOM 3320 O O . ALA A 1 404 ? -14.264 17.769 32.025 1.00 96.88 404 ALA A O 1
ATOM 3321 N N . GLU A 1 405 ? -15.978 18.572 33.233 1.00 97.38 405 GLU A N 1
ATOM 3322 C CA . GLU A 1 405 ? -15.163 18.859 34.413 1.00 97.38 405 GLU A CA 1
ATOM 3323 C C . GLU A 1 405 ? -14.595 17.587 35.037 1.00 97.38 405 GLU A C 1
ATOM 3325 O O . GLU A 1 405 ? -13.403 17.531 35.314 1.00 97.38 405 GLU A O 1
ATOM 3330 N N . PHE A 1 406 ? -15.399 16.536 35.199 1.00 97.69 406 PHE A N 1
ATOM 3331 C CA . PHE A 1 406 ? -14.958 15.284 35.808 1.00 97.69 406 PHE A CA 1
ATOM 3332 C C . PHE A 1 406 ? -13.747 14.685 35.078 1.00 97.69 406 PHE A C 1
ATOM 3334 O O . PHE A 1 406 ? -12.790 14.264 35.725 1.00 97.69 406 PHE A O 1
ATOM 3341 N N . LEU A 1 407 ? -13.761 14.679 33.742 1.00 96.75 407 LEU A N 1
ATOM 3342 C CA . LEU A 1 407 ? -12.680 14.118 32.924 1.00 96.75 407 LEU A CA 1
ATOM 3343 C C . LEU A 1 407 ? -11.448 15.027 32.810 1.00 96.75 407 LEU A C 1
ATOM 3345 O O . LEU A 1 407 ? -10.403 14.566 32.366 1.00 96.75 407 LEU A O 1
ATOM 3349 N N . ASN A 1 408 ? -11.553 16.305 33.179 1.00 95.50 408 ASN A N 1
ATOM 3350 C CA . ASN A 1 408 ? -10.487 17.290 32.976 1.00 95.50 408 ASN A CA 1
ATOM 3351 C C . ASN A 1 408 ? -9.941 17.910 34.271 1.00 95.50 408 ASN A C 1
ATOM 3353 O O . ASN A 1 408 ? -8.912 18.587 34.257 1.00 95.50 408 ASN A O 1
ATOM 3357 N N . ARG A 1 409 ? -10.617 17.704 35.401 1.00 94.56 409 ARG A N 1
ATOM 3358 C CA . ARG A 1 409 ? -10.210 18.252 36.692 1.00 94.56 409 ARG A CA 1
ATOM 3359 C C . ARG A 1 409 ? -8.938 17.571 37.192 1.00 94.56 409 ARG A C 1
ATOM 3361 O O . ARG A 1 409 ? -8.854 16.345 37.222 1.00 94.56 409 ARG A O 1
ATOM 3368 N N . LEU A 1 410 ? -7.988 18.380 37.663 1.00 92.88 410 LEU A N 1
ATOM 3369 C CA . LEU A 1 410 ? -6.661 17.925 38.091 1.00 92.88 410 LEU A CA 1
ATOM 3370 C C . LEU A 1 410 ? -6.725 16.826 39.162 1.00 92.88 410 LEU A C 1
ATOM 3372 O O . LEU A 1 410 ? -6.070 15.798 39.026 1.00 92.88 410 LEU A O 1
ATOM 3376 N N . ASP A 1 411 ? -7.589 16.998 40.162 1.00 94.00 411 ASP A N 1
ATOM 3377 C CA . ASP A 1 411 ? -7.773 16.045 41.262 1.00 94.00 411 ASP A CA 1
ATOM 3378 C C . ASP A 1 411 ? -8.267 14.662 40.792 1.00 94.00 411 ASP A C 1
ATOM 3380 O O . ASP A 1 411 ? -8.094 13.676 41.501 1.00 94.00 411 ASP A O 1
ATOM 3384 N N . ASN A 1 412 ? -8.887 14.566 39.607 1.00 95.56 412 ASN A N 1
ATOM 3385 C CA . ASN A 1 412 ? -9.338 13.292 39.034 1.00 95.56 412 ASN A CA 1
ATOM 3386 C C . ASN A 1 412 ? -8.283 12.645 38.134 1.00 95.56 412 ASN A C 1
ATOM 3388 O O . ASN A 1 412 ? -8.478 11.514 37.704 1.00 95.56 412 ASN A O 1
ATOM 3392 N N . LYS A 1 413 ? -7.171 13.319 37.824 1.00 92.75 413 LYS A N 1
ATOM 3393 C CA . LYS A 1 413 ? -6.241 12.879 36.775 1.00 92.75 413 LYS A CA 1
ATOM 3394 C C . LYS A 1 413 ? -5.672 11.479 37.028 1.00 92.75 413 LYS A C 1
ATOM 3396 O O . LYS A 1 413 ? -5.653 10.658 36.115 1.00 92.75 413 LYS A O 1
ATOM 3401 N N . GLN A 1 414 ? -5.259 11.183 38.263 1.00 92.94 414 GLN A N 1
ATOM 3402 C CA . GLN A 1 414 ? -4.762 9.849 38.638 1.00 92.94 414 GLN A CA 1
ATOM 3403 C C . GLN A 1 414 ? -5.860 8.780 38.564 1.00 92.94 414 GLN A C 1
ATOM 3405 O O . GLN A 1 414 ? -5.620 7.676 38.082 1.00 92.94 414 GLN A O 1
ATOM 3410 N N . PHE A 1 415 ? -7.080 9.128 38.974 1.00 95.62 415 PHE A N 1
ATOM 3411 C CA . PHE A 1 415 ? -8.242 8.253 38.861 1.00 95.62 415 PHE A CA 1
ATOM 3412 C C . PHE A 1 415 ? -8.582 7.939 37.396 1.00 95.62 415 PHE A C 1
ATOM 3414 O O . PHE A 1 415 ? -8.736 6.778 37.025 1.00 95.62 415 PHE A O 1
ATOM 3421 N N . ILE A 1 416 ? -8.629 8.955 36.530 1.00 95.62 416 ILE A N 1
ATOM 3422 C CA . ILE A 1 416 ? -8.866 8.764 35.094 1.00 95.62 416 ILE A CA 1
ATOM 3423 C C . ILE A 1 416 ? -7.748 7.936 34.471 1.00 95.62 416 ILE A C 1
ATOM 3425 O O . ILE A 1 416 ? -8.038 7.051 33.674 1.00 95.62 416 ILE A O 1
ATOM 3429 N N . HIS A 1 417 ? -6.493 8.161 34.863 1.00 93.38 417 HIS A N 1
ATOM 3430 C CA . HIS A 1 417 ? -5.368 7.352 34.405 1.00 93.38 417 HIS A CA 1
ATOM 3431 C C . HIS A 1 417 ? -5.544 5.863 34.748 1.00 93.38 417 HIS A C 1
ATOM 3433 O O . HIS A 1 417 ? -5.337 5.011 33.880 1.00 93.38 417 HIS A O 1
ATOM 3439 N N . HIS A 1 418 ? -5.983 5.561 35.974 1.00 94.56 418 HIS A N 1
ATOM 3440 C CA . HIS A 1 418 ? -6.248 4.197 36.430 1.00 94.56 418 HIS A CA 1
ATOM 3441 C C . HIS A 1 418 ? -7.296 3.488 35.555 1.00 94.56 418 HIS A C 1
ATOM 3443 O O . HIS A 1 418 ? -7.056 2.377 35.094 1.00 94.56 418 HIS A O 1
ATOM 3449 N N . ILE A 1 419 ? -8.400 4.168 35.221 1.00 95.62 419 ILE A N 1
ATOM 3450 C CA . ILE A 1 419 ? -9.444 3.629 34.330 1.00 95.62 419 ILE A CA 1
ATOM 3451 C C . ILE A 1 419 ? -8.975 3.550 32.864 1.00 95.62 419 ILE A C 1
ATOM 3453 O O . ILE A 1 419 ? -9.240 2.579 32.146 1.00 95.62 419 ILE A O 1
ATOM 3457 N N . ALA A 1 420 ? -8.276 4.583 32.388 1.00 94.38 420 ALA A N 1
ATOM 3458 C CA . ALA A 1 420 ? -7.804 4.692 31.012 1.00 94.38 420 ALA A CA 1
ATOM 3459 C C . ALA A 1 420 ? -6.804 3.589 30.655 1.00 94.38 420 ALA A C 1
ATOM 3461 O O . ALA A 1 420 ? -6.784 3.111 29.519 1.00 94.38 420 ALA A O 1
ATOM 3462 N N . GLY A 1 421 ? -5.956 3.199 31.611 1.00 92.25 421 GLY A N 1
ATOM 3463 C CA . GLY A 1 421 ? -4.789 2.346 31.380 1.00 92.25 421 GLY A CA 1
ATOM 3464 C C . GLY A 1 421 ? -3.661 3.040 30.602 1.00 92.25 421 GLY A C 1
ATOM 3465 O O . GLY A 1 421 ? -2.729 2.376 30.162 1.00 92.25 421 GLY A O 1
ATOM 3466 N N . ARG A 1 422 ? -3.742 4.363 30.400 1.00 87.69 422 ARG A N 1
ATOM 3467 C CA . ARG A 1 422 ? -2.699 5.208 29.791 1.00 87.69 422 ARG A CA 1
ATOM 3468 C C . ARG A 1 422 ? -2.790 6.646 30.304 1.00 87.69 422 ARG A C 1
ATOM 3470 O O . ARG A 1 422 ? -3.841 7.058 30.792 1.00 87.69 422 ARG A O 1
ATOM 3477 N N . ILE A 1 423 ? -1.676 7.377 30.291 1.00 78.50 423 ILE A N 1
ATOM 3478 C CA . ILE A 1 423 ? -1.621 8.798 30.694 1.00 78.50 423 ILE A CA 1
ATOM 3479 C C . ILE A 1 423 ? -2.213 9.655 29.559 1.00 78.50 423 ILE A C 1
ATOM 3481 O O . ILE A 1 423 ? -2.255 9.200 28.412 1.00 78.50 423 ILE A O 1
ATOM 3485 N N . ASP A 1 424 ? -2.682 10.872 29.864 1.00 73.81 424 ASP A N 1
ATOM 3486 C CA . ASP A 1 424 ? -3.071 11.826 28.824 1.00 73.81 424 ASP A CA 1
ATOM 3487 C C . ASP A 1 424 ? -1.926 12.055 27.838 1.00 73.81 424 ASP A C 1
ATOM 3489 O O . ASP A 1 424 ? -0.757 12.184 28.199 1.00 73.81 424 ASP A O 1
ATOM 3493 N N . ASN A 1 425 ? -2.281 12.094 26.563 1.00 75.81 425 ASN A N 1
ATOM 3494 C CA . ASN A 1 425 ? -1.351 12.289 25.466 1.00 75.81 425 ASN A CA 1
ATOM 3495 C C . ASN A 1 425 ? -1.861 13.414 24.558 1.00 75.81 425 ASN A C 1
ATOM 3497 O O . ASN A 1 425 ? -2.911 14.015 24.802 1.00 75.81 425 ASN A O 1
ATOM 3501 N N . SER A 1 426 ? -1.129 13.701 23.484 1.00 78.25 426 SER A N 1
ATOM 3502 C CA . SER A 1 426 ? -1.488 14.755 22.530 1.00 78.25 426 SER A CA 1
ATOM 3503 C C . SER A 1 426 ? -2.865 14.578 21.885 1.00 78.25 426 SER A C 1
ATOM 3505 O O . SER A 1 426 ? -3.396 15.567 21.388 1.00 78.25 426 SER A O 1
ATOM 3507 N N . TYR A 1 427 ? -3.418 13.361 21.903 1.00 73.12 427 TYR A N 1
ATOM 3508 C CA . TYR A 1 427 ? -4.676 12.968 21.267 1.00 73.12 427 TYR A CA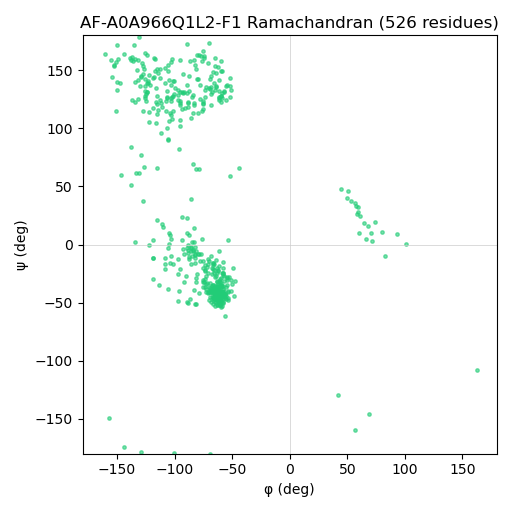 1
ATOM 3509 C C . TYR A 1 427 ? -5.851 12.839 22.255 1.00 73.12 427 TYR A C 1
ATOM 3511 O O . TYR A 1 427 ? -6.995 12.720 21.821 1.00 73.12 427 TYR A O 1
ATOM 3519 N N . ALA A 1 428 ? -5.584 12.891 23.566 1.00 80.88 428 ALA A N 1
ATOM 3520 C CA . ALA A 1 428 ? -6.567 12.769 24.643 1.00 80.88 428 ALA A CA 1
ATOM 3521 C C . ALA A 1 428 ? -6.169 13.635 25.852 1.00 80.88 428 ALA A C 1
ATOM 3523 O O . ALA A 1 428 ? -5.929 13.136 26.953 1.00 80.88 428 ALA A O 1
ATOM 3524 N N . ARG A 1 429 ? -6.057 14.949 25.640 1.00 87.56 429 ARG A N 1
ATOM 3525 C CA . ARG A 1 429 ? -5.622 15.904 26.670 1.00 87.56 429 ARG A CA 1
ATOM 3526 C C . ARG A 1 429 ? -6.661 16.044 27.780 1.00 87.56 429 ARG A C 1
ATOM 3528 O O . ARG A 1 429 ? -7.860 16.054 27.502 1.00 87.56 429 ARG A O 1
ATOM 3535 N N . MET A 1 430 ? -6.197 16.233 29.013 1.00 90.31 430 MET A N 1
ATOM 3536 C CA . MET A 1 430 ? -7.022 16.634 30.157 1.00 90.31 430 MET A CA 1
ATOM 3537 C C . MET A 1 430 ? -6.723 18.101 30.497 1.00 90.31 430 MET A C 1
ATOM 3539 O O . MET A 1 430 ? -5.701 18.411 31.103 1.00 90.31 430 MET A O 1
ATOM 3543 N N . ASP A 1 431 ? -7.591 19.007 30.049 1.00 90.38 431 ASP A N 1
ATOM 3544 C CA . ASP A 1 431 ? -7.445 20.461 30.162 1.00 90.38 431 ASP A CA 1
ATOM 3545 C C . ASP A 1 431 ? -8.321 21.010 31.293 1.00 90.38 431 ASP A C 1
ATOM 3547 O O . ASP A 1 431 ? -9.541 21.115 31.147 1.00 90.38 431 ASP A O 1
ATOM 3551 N N . SER A 1 432 ? -7.693 21.423 32.396 1.00 90.56 432 SER A N 1
ATOM 3552 C CA . SER A 1 432 ? -8.372 21.940 33.590 1.00 90.56 432 SER A CA 1
ATOM 3553 C C . SER A 1 432 ? -9.259 23.168 33.336 1.00 90.56 432 SER A C 1
ATOM 3555 O O . SER A 1 432 ? -10.128 23.463 34.158 1.00 90.56 432 SER A O 1
ATOM 3557 N N . GLY A 1 433 ? -9.122 23.848 32.189 1.00 91.94 433 GLY A N 1
ATOM 3558 C CA . GLY A 1 433 ? -10.037 24.903 31.745 1.00 91.94 433 GLY A CA 1
ATOM 3559 C C . GLY A 1 433 ? -11.452 24.413 31.400 1.00 91.94 433 GLY A C 1
ATOM 3560 O O . GLY A 1 433 ? -12.396 25.212 31.350 1.00 91.94 433 GLY A O 1
ATOM 3561 N N . ARG A 1 434 ? -11.653 23.102 31.208 1.00 93.56 434 ARG A N 1
ATOM 3562 C CA . ARG A 1 434 ? -12.953 22.491 30.886 1.00 93.56 434 ARG A CA 1
ATOM 3563 C C . ARG A 1 434 ? -13.831 22.268 32.117 1.00 93.56 434 ARG A C 1
ATOM 3565 O O . ARG A 1 434 ? -14.157 21.145 32.473 1.00 93.56 434 ARG A O 1
ATOM 3572 N N . THR A 1 435 ? -14.239 23.363 32.749 1.00 95.25 435 THR A N 1
ATOM 3573 C CA . THR A 1 435 ? -15.189 23.373 33.881 1.00 95.25 435 THR A CA 1
ATOM 3574 C C . THR A 1 435 ? -16.620 23.007 33.463 1.00 95.25 435 THR A C 1
ATOM 3576 O O . THR A 1 435 ? -16.930 22.956 32.271 1.00 95.25 435 THR A O 1
ATOM 3579 N N . VAL A 1 436 ? -17.540 22.858 34.427 1.00 95.56 436 VAL A N 1
ATOM 3580 C CA . VAL A 1 436 ? -18.969 22.571 34.168 1.00 95.56 436 VAL A CA 1
ATOM 3581 C C . VAL A 1 436 ? -19.615 23.527 33.154 1.00 95.56 436 VAL A C 1
ATOM 3583 O O . VAL A 1 436 ? -20.495 23.131 32.395 1.00 95.56 436 VAL A O 1
ATOM 3586 N N . THR A 1 437 ? -19.168 24.782 33.077 1.00 95.56 437 THR A N 1
ATOM 3587 C CA . THR A 1 437 ? -19.729 25.765 32.128 1.00 95.56 437 THR A CA 1
ATOM 3588 C C . THR A 1 437 ? -19.158 25.668 30.710 1.00 95.56 437 THR A C 1
ATOM 3590 O O . THR A 1 437 ? -19.664 26.327 29.799 1.00 95.56 437 THR A O 1
ATOM 3593 N N . PHE A 1 438 ? -18.117 24.861 30.492 1.00 95.50 438 PHE A N 1
ATOM 3594 C CA . PHE A 1 438 ? -17.386 24.808 29.227 1.00 95.50 438 PHE A CA 1
ATOM 3595 C C . PHE A 1 438 ? -18.259 24.420 28.024 1.00 95.50 438 PHE A C 1
ATOM 3597 O O . PHE A 1 438 ? -18.200 25.150 27.030 1.00 95.50 438 PHE A O 1
ATOM 3604 N N . PRO A 1 439 ? -19.101 23.362 28.072 1.00 93.31 439 PRO A N 1
ATOM 3605 C CA . PRO A 1 439 ? -19.934 22.981 26.925 1.00 93.31 439 PRO A CA 1
ATOM 3606 C C . PRO A 1 439 ? -20.950 24.060 26.537 1.00 93.31 439 PRO A C 1
ATOM 3608 O O . PRO A 1 439 ? -21.258 24.229 25.360 1.00 93.31 439 PRO A O 1
ATOM 3611 N N . TRP A 1 440 ? -21.431 24.829 27.519 1.00 92.19 440 TRP A N 1
ATOM 3612 C CA . TRP A 1 440 ? -22.360 25.933 27.284 1.00 92.19 440 TRP A CA 1
ATOM 3613 C C . TRP A 1 440 ? -21.678 27.124 26.593 1.00 92.19 440 TRP A C 1
ATOM 3615 O O . TRP A 1 440 ? -22.253 27.706 25.671 1.00 92.19 440 TRP A O 1
ATOM 3625 N N . LYS A 1 441 ? -20.440 27.452 26.999 1.00 92.75 441 LYS A N 1
ATOM 3626 C CA . LYS A 1 441 ? -19.622 28.518 26.387 1.00 92.75 441 LYS A CA 1
ATOM 3627 C C . LYS A 1 441 ? -19.097 28.135 25.000 1.00 92.75 441 LYS A C 1
ATOM 3629 O O . LYS A 1 441 ? -18.984 28.991 24.132 1.00 92.75 441 LYS A O 1
ATOM 3634 N N . ASN A 1 442 ? -18.807 26.854 24.778 1.00 92.25 442 ASN A N 1
ATOM 3635 C CA . ASN A 1 442 ? -18.182 26.338 23.561 1.00 92.25 442 ASN A CA 1
ATOM 3636 C C . ASN A 1 442 ? -19.134 25.403 22.810 1.00 92.25 442 ASN A C 1
ATOM 3638 O O . ASN A 1 442 ? -18.869 24.208 22.675 1.00 92.25 442 ASN A O 1
ATOM 3642 N N . ARG A 1 443 ? -20.240 25.950 22.292 1.00 84.75 443 ARG A N 1
ATOM 3643 C CA . ARG A 1 443 ? -21.290 25.162 21.615 1.00 84.75 443 ARG A CA 1
ATOM 3644 C C . ARG A 1 443 ? -20.783 24.337 20.426 1.00 84.75 443 ARG A C 1
ATOM 3646 O O . ARG A 1 443 ? -21.358 23.294 20.138 1.00 84.75 443 ARG A O 1
ATOM 3653 N N . ASN A 1 444 ? -19.697 24.782 19.790 1.00 84.44 444 ASN A N 1
ATOM 3654 C CA . ASN A 1 444 ? -19.063 24.101 18.659 1.00 84.44 444 ASN A CA 1
ATOM 3655 C C . ASN A 1 444 ? -18.001 23.063 19.066 1.00 84.44 444 ASN A C 1
ATOM 3657 O O . ASN A 1 444 ? -17.442 22.423 18.190 1.00 84.44 444 ASN A O 1
ATOM 3661 N N . GLY A 1 445 ? -17.729 22.864 20.362 1.00 75.44 445 GLY A N 1
ATOM 3662 C CA . GLY A 1 445 ? -17.006 21.679 20.839 1.00 75.44 445 GLY A CA 1
ATOM 3663 C C . GLY A 1 445 ? -15.516 21.810 21.184 1.00 75.44 445 GLY A C 1
ATOM 3664 O O . GLY A 1 445 ? -14.952 20.829 21.664 1.00 75.44 445 GLY A O 1
ATOM 3665 N N . GLY A 1 446 ? -14.883 22.979 21.060 1.00 89.50 446 GLY A N 1
ATOM 3666 C CA . GLY A 1 446 ? -13.484 23.193 21.476 1.00 89.50 446 GLY A CA 1
ATOM 3667 C C . GLY A 1 446 ? -12.475 22.240 20.809 1.00 89.50 446 GLY A C 1
ATOM 3668 O O . GLY A 1 446 ? -12.758 21.640 19.777 1.00 89.50 446 GLY A O 1
ATOM 3669 N N . ASP A 1 447 ? -11.288 22.070 21.399 1.00 88.88 447 ASP A N 1
ATOM 3670 C CA . ASP A 1 447 ? -10.296 21.110 20.886 1.00 88.88 447 ASP A CA 1
ATOM 3671 C C . ASP A 1 447 ? -10.862 19.674 20.860 1.00 88.88 447 ASP A C 1
ATOM 3673 O O . ASP A 1 447 ? -11.349 19.163 21.876 1.00 88.88 447 ASP A O 1
ATOM 3677 N N . ARG A 1 448 ? -10.800 19.020 19.695 1.00 90.62 448 ARG A N 1
ATOM 3678 C CA . ARG A 1 448 ? -11.232 17.626 19.522 1.00 90.62 448 ARG A CA 1
ATOM 3679 C C . ARG A 1 448 ? -10.297 16.629 20.201 1.00 90.62 448 ARG A C 1
ATOM 3681 O O . ARG A 1 448 ? -10.748 15.542 20.542 1.00 90.62 448 ARG A O 1
ATOM 3688 N N . TYR A 1 449 ? -9.028 16.984 20.413 1.00 90.75 449 TYR A N 1
ATOM 3689 C CA . TYR A 1 449 ? -8.014 16.128 21.041 1.00 90.75 449 TYR A CA 1
ATOM 3690 C C . TYR A 1 449 ? -8.045 16.219 22.572 1.00 90.75 449 TYR A C 1
ATOM 3692 O O . TYR A 1 449 ? -7.016 16.233 23.248 1.00 90.75 449 TYR A O 1
ATOM 3700 N N . ASN A 1 450 ? -9.251 16.291 23.128 1.00 94.00 450 ASN A N 1
ATOM 3701 C CA . ASN A 1 450 ? -9.507 16.257 24.559 1.00 94.00 450 ASN A CA 1
ATOM 3702 C C . ASN A 1 450 ? -10.088 14.896 24.955 1.00 94.00 450 ASN A C 1
ATOM 3704 O O . ASN A 1 450 ? -10.745 14.244 24.144 1.00 94.00 450 ASN A O 1
ATOM 3708 N N . ALA A 1 451 ? -9.900 14.503 26.216 1.00 93.44 451 ALA A N 1
ATOM 3709 C CA . ALA A 1 451 ? -10.482 13.288 26.781 1.00 93.44 451 ALA A CA 1
ATOM 3710 C C . ALA A 1 451 ? -11.998 13.178 26.522 1.00 93.44 451 ALA A C 1
ATOM 3712 O O . ALA A 1 451 ? -12.486 12.072 26.287 1.00 93.44 451 ALA A O 1
ATOM 3713 N N . LEU A 1 452 ? -12.713 14.315 26.508 1.00 96.19 452 LEU A N 1
ATOM 3714 C CA . LEU A 1 452 ? -14.101 14.430 26.060 1.00 96.19 452 LEU A CA 1
ATOM 3715 C C . LEU A 1 452 ? -14.203 15.333 24.824 1.00 96.19 452 LEU A C 1
ATOM 3717 O O . LEU A 1 452 ? -14.167 16.565 24.916 1.00 96.19 452 LEU A O 1
ATOM 3721 N N . ASN A 1 453 ? -14.392 14.727 23.660 1.00 96.44 453 ASN A N 1
ATOM 3722 C CA . ASN A 1 453 ? -14.647 15.433 22.416 1.00 96.44 453 ASN A CA 1
ATOM 3723 C C . ASN A 1 453 ? -16.141 15.796 22.298 1.00 96.44 453 ASN A C 1
ATOM 3725 O O . ASN A 1 453 ? -17.023 14.934 22.275 1.00 96.44 453 ASN A O 1
ATOM 3729 N N . LEU A 1 454 ? -16.417 17.100 22.203 1.00 96.06 454 LEU A N 1
ATOM 3730 C CA . LEU A 1 454 ? -17.765 17.675 22.155 1.00 96.06 454 LEU A CA 1
ATOM 3731 C C . LEU A 1 454 ? -18.175 18.150 20.750 1.00 96.06 454 LEU A C 1
ATOM 3733 O O . LEU A 1 454 ? -19.286 18.657 20.599 1.00 96.06 454 LEU A O 1
ATOM 3737 N N . ASN A 1 455 ? -17.305 18.000 19.745 1.00 94.56 455 ASN A N 1
ATOM 3738 C CA . ASN A 1 455 ? -17.494 18.542 18.391 1.00 94.56 455 ASN A CA 1
ATOM 3739 C C . ASN A 1 455 ? -18.540 17.776 17.563 1.00 94.56 455 ASN A C 1
ATOM 3741 O O . ASN A 1 455 ? -19.100 18.314 16.611 1.00 94.56 455 ASN A O 1
ATOM 3745 N N . ASN A 1 456 ? -18.812 16.516 17.905 1.00 92.69 456 ASN A N 1
ATOM 3746 C CA . ASN A 1 456 ? -19.744 15.682 17.151 1.00 92.69 456 ASN A CA 1
ATOM 3747 C C . ASN A 1 456 ? -21.200 16.135 17.384 1.00 92.69 456 ASN A C 1
ATOM 3749 O O . ASN A 1 456 ? -21.625 16.378 18.516 1.00 92.69 456 ASN A O 1
ATOM 3753 N N . GLN A 1 457 ? -21.986 16.223 16.304 1.00 91.44 457 GLN A N 1
ATOM 3754 C CA . GLN A 1 457 ? -23.359 16.745 16.348 1.00 91.44 457 GLN A CA 1
ATOM 3755 C C . GLN A 1 457 ? -24.325 15.837 17.124 1.00 91.44 457 GLN A C 1
ATOM 3757 O O . GLN A 1 457 ? -25.145 16.332 17.892 1.00 91.44 457 GLN A O 1
ATOM 3762 N N . ASN A 1 458 ? -24.227 14.517 16.933 1.00 92.69 458 ASN A N 1
ATOM 3763 C CA . ASN A 1 458 ? -25.174 13.541 17.490 1.00 92.69 458 ASN A CA 1
ATOM 3764 C C . ASN A 1 458 ? -24.620 12.770 18.693 1.00 92.69 458 ASN A C 1
ATOM 3766 O O . ASN A 1 458 ? -25.390 12.170 19.445 1.00 92.69 458 ASN A O 1
ATOM 3770 N N . THR A 1 459 ? -23.303 12.800 18.900 1.00 95.06 459 THR A N 1
ATOM 3771 C CA . THR A 1 459 ? -22.625 12.098 19.997 1.00 95.06 459 THR A CA 1
ATOM 3772 C C . THR A 1 459 ? -21.656 13.020 20.732 1.00 95.06 459 THR A C 1
ATOM 3774 O O . THR A 1 459 ? -21.233 14.047 20.212 1.00 95.06 459 THR A O 1
ATOM 3777 N N . VAL A 1 460 ? -21.318 12.679 21.967 1.00 96.88 460 VAL A N 1
ATOM 3778 C CA . VAL A 1 460 ? -20.037 13.074 22.564 1.00 96.88 460 VAL A CA 1
ATOM 3779 C C . VAL A 1 460 ? -19.131 11.864 22.550 1.00 96.88 460 VAL A C 1
ATOM 3781 O O . VAL A 1 460 ? -19.618 10.742 22.461 1.00 96.88 460 VAL A O 1
ATOM 3784 N N . GLU A 1 461 ? -17.830 12.073 22.590 1.00 97.50 461 GLU A N 1
ATOM 3785 C CA . GLU A 1 461 ? -16.884 10.980 22.428 1.00 97.50 461 GLU A CA 1
ATOM 3786 C C . GLU A 1 461 ? -15.823 11.028 23.523 1.00 97.50 461 GLU A C 1
ATOM 3788 O O . GLU A 1 461 ? -15.162 12.047 23.723 1.00 97.50 461 GLU A O 1
ATOM 3793 N N . ILE A 1 462 ? -15.674 9.914 24.232 1.00 97.31 462 ILE A N 1
ATOM 3794 C CA . ILE A 1 462 ? -14.625 9.703 25.220 1.00 97.31 462 ILE A CA 1
ATOM 3795 C C . ILE A 1 462 ? -13.454 9.012 24.522 1.00 97.31 462 ILE A C 1
ATOM 3797 O O . ILE A 1 462 ? -13.602 7.885 24.055 1.00 97.31 462 ILE A O 1
ATOM 3801 N N . ARG A 1 463 ? -12.295 9.679 24.463 1.00 93.75 463 ARG A N 1
ATOM 3802 C CA . ARG A 1 463 ? -11.142 9.272 23.628 1.00 93.75 463 ARG A CA 1
ATOM 3803 C C . ARG A 1 463 ? -9.919 8.782 24.416 1.00 93.75 463 ARG A C 1
ATOM 3805 O O . ARG A 1 463 ? -8.793 8.781 23.924 1.00 93.75 463 ARG A O 1
ATOM 3812 N N . LEU A 1 464 ? -10.107 8.429 25.685 1.00 93.31 464 LEU A N 1
ATOM 3813 C CA . LEU A 1 464 ? -9.009 8.325 26.655 1.00 93.31 464 LEU A CA 1
ATOM 3814 C C . LEU A 1 464 ? -8.419 6.919 26.832 1.00 93.31 464 LEU A C 1
ATOM 3816 O O . LEU A 1 464 ? -7.275 6.797 27.268 1.00 93.31 464 LEU A O 1
ATOM 3820 N N . PHE A 1 465 ? -9.142 5.859 26.476 1.00 96.38 465 PHE A N 1
ATOM 3821 C CA . PHE A 1 465 ? -8.767 4.500 26.871 1.00 96.38 465 PHE A CA 1
ATOM 3822 C C . PHE A 1 465 ? -7.661 3.905 25.995 1.00 96.38 465 PHE A C 1
ATOM 3824 O O . PHE A 1 465 ? -7.649 4.082 24.777 1.00 96.38 465 PHE A O 1
ATOM 3831 N N . ALA A 1 466 ? -6.751 3.146 26.608 1.00 95.44 466 ALA A N 1
ATOM 3832 C CA . ALA A 1 466 ? -5.937 2.185 25.870 1.00 95.44 466 ALA A CA 1
ATOM 3833 C C . ALA A 1 466 ? -6.834 1.081 25.283 1.00 95.44 466 ALA A C 1
ATOM 3835 O O . ALA A 1 466 ? -7.947 0.861 25.765 1.00 95.44 466 ALA A O 1
ATOM 3836 N N . THR A 1 467 ? -6.360 0.359 24.273 1.00 95.94 467 THR A N 1
ATOM 3837 C CA . THR A 1 467 ? -7.093 -0.798 23.745 1.00 95.94 467 THR A CA 1
ATOM 3838 C C . THR A 1 467 ? -7.211 -1.893 24.824 1.00 95.94 467 THR A C 1
ATOM 3840 O O . THR A 1 467 ? -6.256 -2.129 25.568 1.00 95.94 467 THR A O 1
ATOM 3843 N N . PRO A 1 468 ? -8.380 -2.526 25.016 1.00 96.56 468 PRO A N 1
ATOM 3844 C CA . PRO A 1 468 ? -8.535 -3.684 25.903 1.00 96.56 468 PRO A CA 1
ATOM 3845 C C . PRO A 1 468 ? -8.075 -4.995 25.240 1.00 96.56 468 PRO A C 1
ATOM 3847 O O . PRO A 1 468 ? -8.315 -5.204 24.052 1.00 96.56 468 PRO A O 1
ATOM 3850 N N . ILE A 1 469 ? -7.444 -5.891 26.011 1.00 92.75 469 ILE A N 1
ATOM 3851 C CA . ILE A 1 469 ? -7.064 -7.246 25.549 1.00 92.75 469 ILE A CA 1
ATOM 3852 C C . ILE A 1 469 ? -8.017 -8.336 26.035 1.00 92.75 469 ILE A C 1
ATOM 3854 O O . ILE A 1 469 ? -8.015 -9.444 25.518 1.00 92.75 469 ILE A O 1
ATOM 3858 N N . ASP A 1 470 ? -8.825 -8.032 27.041 1.00 96.75 470 ASP A N 1
ATOM 3859 C CA . ASP A 1 470 ? -9.704 -8.989 27.688 1.00 96.75 470 ASP A CA 1
ATOM 3860 C C . ASP A 1 470 ? -11.071 -8.365 27.973 1.00 96.75 470 ASP A C 1
ATOM 3862 O O . ASP A 1 470 ? -11.233 -7.138 28.047 1.00 96.75 470 ASP A O 1
ATOM 3866 N N . TYR A 1 471 ? -12.053 -9.243 28.171 1.00 98.12 471 TYR A N 1
ATOM 3867 C CA . TYR A 1 471 ? -13.430 -8.850 28.432 1.00 98.12 471 TYR A CA 1
ATOM 3868 C C . TYR A 1 471 ? -13.570 -7.956 29.666 1.00 98.12 471 TYR A C 1
ATOM 3870 O O . TYR A 1 471 ? -14.320 -6.986 29.613 1.00 98.12 471 TYR A O 1
ATOM 3878 N N . LYS A 1 472 ? -12.868 -8.249 30.770 1.00 97.56 472 LYS A N 1
ATOM 3879 C CA . LYS A 1 472 ? -13.033 -7.496 32.023 1.00 97.56 472 LYS A CA 1
ATOM 3880 C C . LYS A 1 472 ? -12.574 -6.058 31.840 1.00 97.56 472 LYS A C 1
ATOM 3882 O O . LYS A 1 472 ? -13.278 -5.134 32.240 1.00 97.56 472 LYS A O 1
ATOM 3887 N N . THR A 1 473 ? -11.440 -5.860 31.170 1.00 97.50 473 THR A N 1
ATOM 3888 C CA . THR A 1 473 ? -10.920 -4.527 30.856 1.00 97.50 473 THR A CA 1
ATOM 3889 C C . THR A 1 473 ? -11.859 -3.761 29.919 1.00 97.50 473 THR A C 1
ATOM 3891 O O . THR A 1 473 ? -12.149 -2.588 30.171 1.00 97.50 473 THR A O 1
ATOM 3894 N N . PHE A 1 474 ? -12.376 -4.402 28.862 1.00 98.31 474 PHE A N 1
ATOM 3895 C CA . PHE A 1 474 ? -13.359 -3.783 27.964 1.00 98.31 474 PHE A CA 1
ATOM 3896 C C . PHE A 1 474 ? -14.643 -3.394 28.711 1.00 98.31 474 PHE A C 1
ATOM 3898 O O . PHE A 1 474 ? -15.080 -2.242 28.660 1.00 98.31 474 PHE A O 1
ATOM 3905 N N . ALA A 1 475 ? -15.218 -4.347 29.445 1.00 98.50 475 ALA A N 1
ATOM 3906 C CA . ALA A 1 475 ? -16.467 -4.185 30.168 1.00 98.50 475 ALA A CA 1
ATOM 3907 C C . ALA A 1 475 ? -16.364 -3.092 31.232 1.00 98.50 475 ALA A C 1
ATOM 3909 O O . ALA A 1 475 ? -17.251 -2.247 31.319 1.00 98.50 475 ALA A O 1
ATOM 3910 N N . MET A 1 476 ? -15.264 -3.053 31.988 1.00 98.00 476 MET A N 1
ATOM 3911 C CA . MET A 1 476 ? -14.993 -2.011 32.978 1.00 98.00 476 MET A CA 1
ATOM 3912 C C . MET A 1 476 ? -14.989 -0.612 32.348 1.00 98.00 476 MET A C 1
ATOM 3914 O O . MET A 1 476 ? -15.650 0.292 32.861 1.00 98.00 476 MET A O 1
ATOM 3918 N N . ARG A 1 477 ? -14.302 -0.425 31.213 1.00 98.31 477 ARG A N 1
ATOM 3919 C CA . ARG A 1 477 ? -14.212 0.881 30.532 1.00 98.31 477 ARG A CA 1
ATOM 3920 C C . ARG A 1 477 ? -15.551 1.326 29.958 1.00 98.31 477 ARG A C 1
ATOM 3922 O O . ARG A 1 477 ? -15.915 2.500 30.059 1.00 98.31 477 ARG A O 1
ATOM 3929 N N . LEU A 1 478 ? -16.310 0.392 29.391 1.00 98.44 478 LEU A N 1
ATOM 3930 C CA . LEU A 1 478 ? -17.636 0.688 28.862 1.00 98.44 478 LEU A CA 1
ATOM 3931 C C . LEU A 1 478 ? -18.639 0.993 29.987 1.00 98.44 478 LEU A C 1
ATOM 3933 O O . LEU A 1 478 ? -19.402 1.956 29.890 1.00 98.44 478 LEU A O 1
ATOM 3937 N N . GLN A 1 479 ? -18.576 0.243 31.092 1.00 98.56 479 GLN A N 1
ATOM 3938 C CA . GLN A 1 479 ? -19.333 0.526 32.312 1.00 98.56 479 GLN A CA 1
ATOM 3939 C C . GLN A 1 479 ? -18.966 1.889 32.894 1.00 98.56 479 GLN A C 1
ATOM 3941 O O . GLN A 1 479 ? -19.867 2.614 33.292 1.00 98.56 479 GLN A O 1
ATOM 3946 N N . PHE A 1 480 ? -17.690 2.289 32.893 1.00 98.56 480 PHE A N 1
ATOM 3947 C CA . PHE A 1 480 ? -17.284 3.634 33.312 1.00 98.56 480 PHE A CA 1
ATOM 3948 C C . PHE A 1 480 ? -17.954 4.728 32.476 1.00 98.56 480 PHE A C 1
ATOM 3950 O O . PHE A 1 480 ? -18.435 5.707 33.040 1.00 98.56 480 PHE A O 1
ATOM 3957 N N . CYS A 1 481 ? -18.045 4.558 31.155 1.00 98.38 481 CYS A N 1
ATOM 3958 C CA . CYS A 1 481 ? -18.715 5.529 30.289 1.00 98.38 481 CYS A CA 1
ATOM 3959 C C . CYS A 1 481 ? -20.202 5.685 30.643 1.00 98.38 481 CYS A C 1
ATOM 3961 O O . CYS A 1 481 ? -20.681 6.810 30.786 1.00 98.38 481 CYS A O 1
ATOM 3963 N N . GLN A 1 482 ? -20.919 4.569 30.820 1.00 98.06 482 GLN A N 1
ATOM 3964 C CA . GLN A 1 482 ? -22.332 4.581 31.215 1.00 98.06 482 GLN A CA 1
ATOM 3965 C C . GLN A 1 482 ? -22.518 5.135 32.637 1.00 98.06 482 GLN A C 1
ATOM 3967 O O . GLN A 1 482 ? -23.325 6.037 32.846 1.00 98.06 482 GLN A O 1
ATOM 3972 N N . ALA A 1 483 ? -21.722 4.663 33.597 1.00 98.00 483 ALA A N 1
ATOM 3973 C CA . ALA A 1 483 ? -21.751 5.106 34.987 1.00 98.00 483 ALA A CA 1
ATOM 3974 C C . ALA A 1 483 ? -21.474 6.607 35.114 1.00 98.00 483 ALA A C 1
ATOM 3976 O O . ALA A 1 483 ? -22.122 7.287 35.903 1.00 98.00 483 ALA A O 1
ATOM 3977 N N . LEU A 1 484 ? -20.535 7.145 34.330 1.00 97.94 484 LEU A N 1
ATOM 3978 C CA . LEU A 1 484 ? -20.229 8.572 34.322 1.00 97.94 484 LEU A CA 1
ATOM 3979 C C . LEU A 1 484 ? -21.424 9.399 33.833 1.00 97.94 484 LEU A C 1
ATOM 3981 O O . LEU A 1 484 ? -21.727 10.432 34.431 1.00 97.94 484 LEU A O 1
ATOM 3985 N N . VAL A 1 485 ? -22.105 8.950 32.772 1.00 97.31 485 VAL A N 1
ATOM 3986 C CA . VAL A 1 485 ? -23.338 9.588 32.284 1.00 97.31 485 VAL A CA 1
ATOM 3987 C C . VAL A 1 485 ? -24.396 9.588 33.375 1.00 97.31 485 VAL A C 1
ATOM 3989 O O . VAL A 1 485 ? -24.920 10.654 33.700 1.00 97.31 485 VAL A O 1
ATOM 3992 N N . ASP A 1 486 ? -24.673 8.416 33.940 1.00 96.12 486 ASP A N 1
ATOM 3993 C CA . ASP A 1 486 ? -25.717 8.218 34.939 1.00 96.12 486 ASP A CA 1
ATOM 3994 C C . ASP A 1 486 ? -25.448 9.064 36.180 1.00 96.12 486 ASP A C 1
ATOM 3996 O O . ASP A 1 486 ? -26.308 9.847 36.562 1.00 96.12 486 ASP A O 1
ATOM 4000 N N . TYR A 1 487 ? -24.229 9.027 36.723 1.00 96.62 487 TYR A N 1
ATOM 4001 C CA . TYR A 1 487 ? -23.806 9.841 37.864 1.00 96.62 487 TYR A CA 1
ATOM 4002 C C . TYR A 1 487 ? -23.916 11.351 37.605 1.00 96.62 487 TYR A C 1
ATOM 4004 O O . TYR A 1 487 ? -24.259 12.133 38.498 1.00 96.62 487 TYR A O 1
ATOM 4012 N N . CYS A 1 488 ? -23.630 11.783 36.374 1.00 96.19 488 CYS A N 1
ATOM 4013 C CA . CYS A 1 488 ? -23.667 13.192 35.994 1.00 96.19 488 CYS A CA 1
ATOM 4014 C C . CYS A 1 488 ? -25.081 13.699 35.673 1.00 96.19 488 CYS A C 1
ATOM 4016 O O . CYS A 1 488 ? -25.249 14.905 35.464 1.00 96.19 488 CYS A O 1
ATOM 4018 N N . GLN A 1 489 ? -26.109 12.844 35.650 1.00 93.75 489 GLN A N 1
ATOM 4019 C CA . GLN A 1 489 ? -27.484 13.308 35.479 1.00 93.75 489 GLN A CA 1
ATOM 4020 C C . GLN A 1 489 ? -27.909 14.273 36.610 1.00 93.75 489 GLN A C 1
ATOM 4022 O O . GLN A 1 489 ? -27.306 14.323 37.693 1.00 93.75 489 GLN A O 1
ATOM 4027 N N . PRO A 1 490 ? -28.923 15.123 36.379 1.00 89.06 490 PRO A N 1
ATOM 4028 C CA . PRO A 1 490 ? -29.516 15.925 37.442 1.00 89.06 490 PRO A CA 1
ATOM 4029 C C . PRO A 1 490 ? -30.079 15.047 38.572 1.00 89.06 490 PRO A C 1
ATOM 4031 O O . PRO A 1 490 ? -30.544 13.936 38.328 1.00 89.06 490 PRO A O 1
ATOM 4034 N N . ALA A 1 491 ? -30.051 15.571 39.802 1.00 85.31 491 ALA A N 1
ATOM 4035 C CA . ALA A 1 491 ? -30.664 14.966 40.992 1.00 85.31 491 ALA A CA 1
ATOM 4036 C C . ALA A 1 491 ? -30.186 13.543 41.372 1.00 85.31 491 ALA A C 1
ATOM 4038 O O . ALA A 1 491 ? -30.912 12.809 42.030 1.00 85.31 491 ALA A O 1
ATOM 4039 N N . GLN A 1 492 ? -28.960 13.159 41.003 1.00 85.62 492 GLN A N 1
ATOM 4040 C CA . GLN A 1 492 ? -28.387 11.848 41.359 1.00 85.62 492 GLN A CA 1
ATOM 4041 C C . GLN A 1 492 ? -27.824 11.779 42.779 1.00 85.62 492 GLN A C 1
ATOM 4043 O O . GLN A 1 492 ? -27.717 10.707 43.364 1.00 85.62 492 GLN A O 1
ATOM 4048 N N . ASN A 1 493 ? -27.426 12.921 43.338 1.00 82.88 493 ASN A N 1
ATOM 4049 C CA . ASN A 1 493 ? -26.990 13.038 44.722 1.00 82.88 493 ASN A CA 1
ATOM 4050 C C . ASN A 1 493 ? -27.187 14.482 45.215 1.00 82.88 493 ASN A C 1
ATOM 4052 O O . ASN A 1 493 ? -27.253 15.419 44.416 1.00 82.88 493 ASN A O 1
ATOM 4056 N N . ASN A 1 494 ? -27.250 14.655 46.536 1.00 85.62 494 ASN A N 1
ATOM 4057 C CA . ASN A 1 494 ? -27.463 15.951 47.193 1.00 85.62 494 ASN A CA 1
ATOM 4058 C C . ASN A 1 494 ? -26.145 16.651 47.578 1.00 85.62 494 ASN A C 1
ATOM 4060 O O . ASN A 1 494 ? -26.114 17.453 48.509 1.00 85.62 494 ASN A O 1
ATOM 4064 N N . LEU A 1 495 ? -25.033 16.333 46.905 1.00 90.62 495 LEU A N 1
ATOM 4065 C CA . LEU A 1 495 ? -23.728 16.924 47.209 1.00 90.62 495 LEU A CA 1
ATOM 4066 C C . LEU A 1 495 ? -23.561 18.297 46.534 1.00 90.62 495 LEU A C 1
ATOM 4068 O O . LEU A 1 495 ? -24.198 18.562 45.516 1.00 90.62 495 LEU A O 1
ATOM 4072 N N . PRO A 1 496 ? -22.660 19.169 47.018 1.00 91.94 496 PRO A N 1
ATOM 4073 C CA . PRO A 1 496 ? -22.273 20.379 46.290 1.00 91.94 496 PRO A CA 1
ATOM 4074 C C . PRO A 1 496 ? -21.666 20.053 44.917 1.00 91.94 496 PRO A C 1
ATOM 4076 O O . PRO A 1 496 ? -20.976 19.045 44.776 1.00 91.94 496 PRO A O 1
ATOM 4079 N N . LEU A 1 497 ? -21.827 20.931 43.917 1.00 88.75 497 LEU A N 1
ATOM 4080 C CA . LEU A 1 497 ? -21.368 20.689 42.535 1.00 88.75 497 LEU A CA 1
ATOM 4081 C C . LEU A 1 497 ? -19.890 20.256 42.439 1.00 88.75 497 LEU A C 1
ATOM 4083 O O . LEU A 1 497 ? -19.576 19.328 41.701 1.00 88.75 497 LEU A O 1
ATOM 4087 N N . LYS A 1 498 ? -18.999 20.856 43.243 1.00 88.88 498 LYS A N 1
ATOM 4088 C CA . LYS A 1 498 ? -17.568 20.495 43.302 1.00 88.88 498 LYS A CA 1
ATOM 4089 C C . LYS A 1 498 ? -17.325 19.039 43.735 1.00 88.88 498 LYS A C 1
ATOM 4091 O O . LYS A 1 498 ? -16.352 18.424 43.309 1.00 88.88 498 LYS A O 1
ATOM 4096 N N . GLN A 1 499 ? -18.194 18.496 44.590 1.00 93.06 499 GLN A N 1
ATOM 4097 C CA . GLN A 1 499 ? -18.174 17.087 45.001 1.00 93.06 499 GLN A CA 1
ATOM 4098 C C . GLN A 1 499 ? -18.863 16.197 43.958 1.00 93.06 499 GLN A C 1
ATOM 4100 O O . GLN A 1 499 ? -18.423 15.082 43.707 1.00 93.06 499 GLN A O 1
ATOM 4105 N N . GLN A 1 500 ? -19.881 16.711 43.258 1.00 93.44 500 GLN A N 1
ATOM 4106 C CA . GLN A 1 500 ? -20.515 15.997 42.143 1.00 93.44 500 GLN A CA 1
ATOM 4107 C C . GLN A 1 500 ? -19.558 15.734 40.973 1.00 93.44 500 GLN A C 1
ATOM 4109 O O . GLN A 1 500 ? -19.813 14.836 40.185 1.00 93.44 500 GLN A O 1
ATOM 4114 N N . THR A 1 501 ? -18.452 16.470 40.856 1.00 95.25 501 THR A N 1
ATOM 4115 C CA . THR A 1 501 ? -17.391 16.222 39.865 1.00 95.25 501 THR A CA 1
ATOM 4116 C C . THR A 1 501 ? -16.142 15.574 40.486 1.00 95.25 501 THR A C 1
ATOM 4118 O O . THR A 1 501 ? -15.130 15.418 39.804 1.00 95.25 501 THR A O 1
ATOM 4121 N N . PHE A 1 502 ? -16.192 15.164 41.766 1.00 96.19 502 PHE A N 1
ATOM 4122 C CA . PHE A 1 502 ? -15.079 14.540 42.492 1.00 96.19 502 PHE A CA 1
ATOM 4123 C C . PHE A 1 502 ? -15.050 13.013 42.359 1.00 96.19 502 PHE A C 1
ATOM 4125 O O . PHE A 1 502 ? -16.061 12.350 42.595 1.00 96.19 502 PHE A O 1
ATOM 4132 N N . TYR A 1 503 ? -13.884 12.443 42.018 1.00 96.19 503 TYR A N 1
ATOM 4133 C CA . TYR A 1 503 ? -13.739 10.996 41.813 1.00 96.19 503 TYR A CA 1
ATOM 4134 C C . TYR A 1 503 ? -14.131 10.174 43.051 1.00 96.19 503 TYR A C 1
ATOM 4136 O O . TYR A 1 503 ? -14.770 9.138 42.910 1.00 96.19 503 TYR A O 1
ATOM 4144 N N . GLY A 1 504 ? -13.819 10.628 44.271 1.00 95.69 504 GLY A N 1
ATOM 4145 C CA . GLY A 1 504 ? -14.160 9.877 45.485 1.00 95.69 504 GLY A CA 1
ATOM 4146 C C . GLY A 1 504 ? -15.671 9.789 45.724 1.00 95.69 504 GLY A C 1
ATOM 4147 O O . GLY A 1 504 ? -16.177 8.749 46.144 1.00 95.69 504 GLY A O 1
ATOM 4148 N N . SER A 1 505 ? -16.420 10.841 45.381 1.00 95.94 505 SER A N 1
ATOM 4149 C CA . SER A 1 505 ? -17.886 10.819 45.410 1.00 95.94 505 SER A CA 1
ATOM 4150 C C . SER A 1 505 ? -18.444 9.875 44.344 1.00 95.94 505 SER A C 1
ATOM 4152 O O . SER A 1 505 ? -19.375 9.125 44.632 1.00 95.94 505 SER A O 1
ATOM 4154 N N . PHE A 1 506 ? -17.822 9.836 43.162 1.00 96.75 506 PHE A N 1
ATOM 4155 C CA . PHE A 1 506 ? -18.154 8.870 42.115 1.00 96.75 506 PHE A CA 1
ATOM 4156 C C . PHE A 1 506 ? -17.903 7.420 42.557 1.00 96.75 506 PHE A C 1
ATOM 4158 O O . PHE A 1 506 ? -18.791 6.589 42.409 1.00 96.75 506 PHE A O 1
ATOM 4165 N N . ILE A 1 507 ? -16.755 7.108 43.173 1.00 96.50 507 ILE A N 1
ATOM 4166 C CA . ILE A 1 507 ? -16.455 5.757 43.691 1.00 96.50 507 ILE A CA 1
ATOM 4167 C C . ILE A 1 507 ? -17.510 5.314 44.713 1.00 96.50 507 ILE A C 1
ATOM 4169 O O . ILE A 1 507 ? -18.001 4.183 44.659 1.00 96.50 507 ILE A O 1
ATOM 4173 N N . ASN A 1 508 ? -17.887 6.205 45.636 1.00 94.75 508 ASN A N 1
ATOM 4174 C CA . ASN A 1 508 ? -18.918 5.918 46.632 1.00 94.75 508 ASN A CA 1
ATOM 4175 C C . ASN A 1 508 ? -20.289 5.670 45.990 1.00 94.75 508 ASN A C 1
ATOM 4177 O O . ASN A 1 508 ? -21.001 4.764 46.420 1.00 94.75 508 ASN A O 1
ATOM 4181 N N . TRP A 1 509 ? -20.638 6.425 44.948 1.00 96.31 509 TRP A N 1
ATOM 4182 C CA . TRP A 1 509 ? -21.866 6.210 44.185 1.00 96.31 509 TRP A CA 1
ATOM 4183 C C . TRP A 1 509 ? -21.840 4.878 43.415 1.00 96.31 509 TRP A C 1
ATOM 4185 O O . TRP A 1 509 ? -22.763 4.080 43.549 1.00 96.31 509 TRP A O 1
ATOM 4195 N N . VAL A 1 510 ? -20.743 4.544 42.723 1.00 96.75 510 VAL A N 1
ATOM 4196 C CA . VAL A 1 510 ? -20.597 3.250 42.021 1.00 96.75 510 VAL A CA 1
ATOM 4197 C C . VAL A 1 510 ? -20.702 2.065 42.988 1.00 96.75 510 VAL A C 1
ATOM 4199 O O . VAL A 1 510 ? -21.227 1.015 42.630 1.00 96.75 510 VAL A O 1
ATOM 4202 N N . ARG A 1 511 ? -20.252 2.208 44.242 1.00 95.69 511 ARG A N 1
ATOM 4203 C CA . ARG A 1 511 ? -20.427 1.173 45.280 1.00 95.69 511 ARG A CA 1
ATOM 4204 C C . ARG A 1 511 ? -21.905 0.898 45.593 1.00 95.69 511 ARG A C 1
ATOM 4206 O O . ARG A 1 511 ? -22.263 -0.246 45.898 1.00 95.69 511 ARG A O 1
ATOM 4213 N N . GLN A 1 512 ? -22.753 1.922 45.526 1.00 94.94 512 GLN A N 1
ATOM 4214 C CA . GLN A 1 512 ? -24.204 1.788 45.681 1.00 94.94 512 GLN A CA 1
ATOM 4215 C C . GLN A 1 512 ? -24.813 1.123 44.435 1.00 94.94 512 GLN A C 1
ATOM 4217 O O . GLN A 1 512 ? -25.608 0.199 44.576 1.00 94.94 512 GLN A O 1
ATOM 4222 N N . GLU A 1 513 ? -24.308 1.464 43.246 1.00 95.69 513 GLU A N 1
ATOM 4223 C CA . GLU A 1 513 ? -24.717 0.929 41.935 1.00 95.69 513 GLU A CA 1
ATOM 4224 C C . GLU A 1 513 ? -23.947 -0.331 41.477 1.00 95.69 513 GLU A C 1
ATOM 4226 O O . GLU A 1 513 ? -23.873 -0.652 40.289 1.00 95.69 513 GLU A O 1
ATOM 4231 N N . ARG A 1 514 ? -23.359 -1.087 42.411 1.00 95.69 514 ARG A N 1
ATOM 4232 C CA . ARG A 1 514 ? -22.434 -2.201 42.109 1.00 95.69 514 ARG A CA 1
ATOM 4233 C C . ARG A 1 514 ? -23.013 -3.324 41.240 1.00 95.69 514 ARG A C 1
ATOM 4235 O O . ARG A 1 514 ? -22.248 -4.044 40.612 1.00 95.69 514 ARG A O 1
ATOM 4242 N N . TYR A 1 515 ? -24.334 -3.505 41.231 1.00 96.12 515 TYR A N 1
ATOM 4243 C CA . TYR A 1 515 ? -24.994 -4.518 40.398 1.00 96.12 515 TYR A CA 1
ATOM 4244 C C . TYR A 1 515 ? -25.195 -4.041 38.957 1.00 96.12 515 TYR A C 1
ATOM 4246 O O . TYR A 1 515 ? -25.175 -4.857 38.042 1.00 96.12 515 TYR A O 1
ATOM 4254 N N . SER A 1 516 ? -25.334 -2.729 38.760 1.00 95.69 516 SER A N 1
ATOM 4255 C CA . SER A 1 516 ? -25.410 -2.087 37.445 1.00 95.69 516 SER A CA 1
ATOM 4256 C C . SER A 1 516 ? -24.030 -2.039 36.774 1.00 95.69 516 SER A C 1
ATOM 4258 O O . SER A 1 516 ? -23.921 -2.151 35.554 1.00 95.69 516 SER A O 1
ATOM 4260 N N . TYR A 1 517 ? -22.964 -1.923 37.580 1.00 97.69 517 TYR A N 1
ATOM 4261 C CA . TYR A 1 517 ? -21.580 -1.748 37.120 1.00 97.69 517 TYR A CA 1
ATOM 4262 C C . TYR A 1 517 ? -20.587 -2.710 37.800 1.00 97.69 517 TYR A C 1
ATOM 4264 O O . TYR A 1 517 ? -19.670 -2.258 38.494 1.00 97.69 517 TYR A O 1
ATOM 4272 N N . PRO A 1 518 ? -20.747 -4.037 37.646 1.00 97.56 518 PRO A N 1
ATOM 4273 C CA . PRO A 1 518 ? -19.989 -5.020 38.423 1.00 97.56 518 PRO A CA 1
ATOM 4274 C C . PRO A 1 518 ? -18.478 -5.016 38.147 1.00 97.56 518 PRO A C 1
ATOM 4276 O O . PRO A 1 518 ? -17.687 -5.079 39.091 1.00 97.56 518 PRO A O 1
ATOM 4279 N N . GLU A 1 519 ? -18.060 -4.900 36.884 1.00 97.88 519 GLU A N 1
ATOM 4280 C CA . GLU A 1 519 ? -16.640 -4.935 36.498 1.00 97.88 519 GLU A CA 1
ATOM 4281 C C . GLU A 1 519 ? -15.936 -3.637 36.903 1.00 97.88 519 GLU A C 1
ATOM 4283 O O . GLU A 1 519 ? -14.837 -3.664 37.459 1.00 97.88 519 GLU A O 1
ATOM 4288 N N . LEU A 1 520 ? -16.609 -2.495 36.723 1.00 98.00 520 LEU A N 1
ATOM 4289 C CA . LEU A 1 520 ? -16.133 -1.207 37.218 1.00 98.00 520 LEU A CA 1
ATOM 4290 C C . LEU A 1 520 ? -16.007 -1.203 38.739 1.00 98.00 520 LEU A C 1
ATOM 4292 O O . LEU A 1 520 ? -14.956 -0.845 39.264 1.00 98.00 520 LEU A O 1
ATOM 4296 N N . HIS A 1 521 ? -17.044 -1.632 39.459 1.00 97.62 521 HIS A N 1
ATOM 4297 C CA . HIS A 1 521 ? -16.999 -1.702 40.915 1.00 97.62 521 HIS A CA 1
ATOM 4298 C C . HIS A 1 521 ? -15.853 -2.595 41.404 1.00 97.62 521 HIS A C 1
ATOM 4300 O O . HIS A 1 521 ? -15.144 -2.220 42.338 1.00 97.62 521 HIS A O 1
ATOM 4306 N N . SER A 1 522 ? -15.655 -3.755 40.772 1.00 96.44 522 SER A N 1
ATOM 4307 C CA . SER A 1 522 ? -14.565 -4.667 41.117 1.00 96.44 522 SER A CA 1
ATOM 4308 C C . SER A 1 522 ? -13.194 -4.024 40.905 1.00 96.44 522 SER A C 1
ATOM 4310 O O . SER A 1 522 ? -12.341 -4.126 41.784 1.00 96.44 522 SER A O 1
ATOM 4312 N N . HIS A 1 523 ? -12.991 -3.331 39.782 1.00 95.62 523 HIS A N 1
ATOM 4313 C CA . HIS A 1 523 ? -11.737 -2.641 39.478 1.00 95.62 523 HIS A CA 1
ATOM 4314 C C . HIS A 1 523 ? -11.437 -1.518 40.485 1.00 95.62 523 HIS A C 1
ATOM 4316 O O . HIS A 1 523 ? -10.328 -1.417 41.002 1.00 95.62 523 HIS A O 1
ATOM 4322 N N . LEU A 1 524 ? -12.457 -0.738 40.856 1.00 95.75 524 LEU A N 1
ATOM 4323 C CA . LEU A 1 524 ? -12.324 0.389 41.784 1.00 95.75 524 LEU A CA 1
ATOM 4324 C C . LEU A 1 524 ? -11.967 -0.005 43.223 1.00 95.75 524 LEU A C 1
ATOM 4326 O O . LEU A 1 524 ? -11.501 0.847 43.972 1.00 95.75 524 LEU A O 1
ATOM 4330 N N . LYS A 1 525 ? -12.146 -1.269 43.633 1.00 89.88 525 LYS A N 1
ATOM 4331 C CA . LYS A 1 525 ? -11.700 -1.735 44.962 1.00 89.88 525 LYS A CA 1
ATOM 4332 C C . LYS A 1 525 ? -10.183 -1.638 45.150 1.00 89.88 525 LYS A C 1
ATOM 4334 O O . LYS A 1 525 ? -9.735 -1.607 46.289 1.00 89.88 525 LYS A O 1
ATOM 4339 N N . GLY A 1 526 ? -9.416 -1.628 44.058 1.00 77.88 526 GLY A N 1
ATOM 4340 C CA . GLY A 1 526 ? -7.958 -1.504 44.081 1.00 77.88 526 GLY A CA 1
ATOM 4341 C C . GLY A 1 526 ? -7.440 -0.064 44.035 1.00 77.88 526 GLY A C 1
ATOM 4342 O O . GLY A 1 526 ? -6.228 0.130 44.082 1.00 77.88 526 GLY A O 1
ATOM 4343 N N . PHE A 1 527 ? -8.324 0.932 43.920 1.00 86.31 527 PHE A N 1
ATOM 4344 C CA . PHE A 1 527 ? -7.950 2.343 43.879 1.00 86.31 527 PHE A CA 1
ATOM 4345 C C . PHE A 1 527 ? -8.047 2.937 45.290 1.00 86.31 527 PHE A C 1
ATOM 4347 O O . PHE A 1 527 ? -9.152 3.194 45.773 1.00 86.31 527 PHE A O 1
ATOM 4354 N N . ASN A 1 528 ? -6.893 3.104 45.943 1.00 60.38 528 ASN A N 1
ATOM 4355 C CA . ASN A 1 528 ? -6.765 3.673 47.289 1.00 60.38 528 ASN A CA 1
ATOM 4356 C C . ASN A 1 528 ? -6.382 5.148 47.245 1.00 60.38 528 ASN A C 1
ATOM 4358 O O . ASN A 1 528 ? -5.394 5.465 46.543 1.00 60.38 528 ASN A O 1
#